Protein AF-A0A7D7W7B1-F1 (afdb_monomer)

Sequence (432 aa):
MTKHVYPRGEVWASPGFDFYAFLAAGRPGGKGKGSRSGGLPSRIHELRRFVGLEGGSLAEARKRDFEAYAADLPRLRQLAEDHAAQPENAPQLGDSRRKGSALFLGRSRAGKDTLVECTAAELVRLAGLAGLAWSVVRPAGEHASENIGTAEVVHHEDLRFQFSRSYDDALRYLDPNRATFTAARNKNLPPVAPRAILMTSSETLGSLALSMKARKSSEDLATTADKFGAVNVDEFLFRLGFVVEVTKPTSIALDDRDGTKREMLVAISRVEMVPDSRIEEVQNRDGDARLGHIRTSHTLEPIAIVKGCDPAARFLAHEIMAHFSPDVAAKIPEAMQAFAPERQAIEEAHRAILDQRARDHEAAMVAAAEAEYGPDYAAHFAANHLDGDRSPNPLGVPILSDAWRGQFRFPCCIATRAISKTLTAAPAVYRG

Structure (mmCIF, N/CA/C/O backbone):
data_AF-A0A7D7W7B1-F1
#
_entry.id   AF-A0A7D7W7B1-F1
#
loop_
_atom_site.group_PDB
_atom_site.id
_atom_site.type_symbol
_atom_site.label_atom_id
_atom_site.label_alt_id
_atom_site.label_comp_id
_atom_site.label_asym_id
_atom_site.label_entity_id
_atom_site.label_seq_id
_atom_site.pdbx_PDB_ins_code
_atom_site.Cartn_x
_atom_site.Cartn_y
_atom_site.Cartn_z
_atom_site.occupancy
_atom_site.B_iso_or_equiv
_atom_site.auth_seq_id
_atom_site.auth_comp_id
_atom_site.auth_asym_id
_atom_site.auth_atom_id
_atom_site.pdbx_PDB_model_num
ATOM 1 N N . MET A 1 1 ? 6.040 -12.983 56.466 1.00 27.14 1 MET A N 1
ATOM 2 C CA . MET A 1 1 ? 5.340 -13.164 55.175 1.00 27.14 1 MET A CA 1
ATOM 3 C C . MET A 1 1 ? 6.154 -12.486 54.086 1.00 27.14 1 MET A C 1
ATOM 5 O O . MET A 1 1 ? 6.062 -11.279 53.900 1.00 27.14 1 MET A O 1
ATOM 9 N N . THR A 1 2 ? 7.045 -13.236 53.449 1.00 23.16 2 THR A N 1
ATOM 10 C CA . THR A 1 2 ? 7.952 -12.742 52.410 1.00 23.16 2 THR A CA 1
ATOM 11 C C . THR A 1 2 ? 7.231 -12.751 51.066 1.00 23.16 2 THR A C 1
ATOM 13 O O . THR A 1 2 ? 6.819 -13.787 50.556 1.00 23.16 2 THR A O 1
ATOM 16 N N . LYS A 1 3 ? 7.026 -11.553 50.520 1.00 23.81 3 LYS A N 1
ATOM 17 C CA . LYS A 1 3 ? 6.380 -11.291 49.234 1.00 23.81 3 LYS A CA 1
ATOM 18 C C . LYS A 1 3 ? 7.271 -11.867 48.125 1.00 23.81 3 LYS A C 1
ATOM 20 O O . LYS A 1 3 ? 8.378 -11.373 47.924 1.00 23.81 3 LYS A O 1
ATOM 25 N N . HIS A 1 4 ? 6.822 -12.913 47.430 1.00 24.83 4 HIS A N 1
ATOM 26 C CA . HIS A 1 4 ? 7.516 -13.438 46.252 1.00 24.83 4 HIS A CA 1
ATOM 27 C C . HIS A 1 4 ? 7.423 -12.415 45.117 1.00 24.83 4 HIS A C 1
ATOM 29 O O . HIS A 1 4 ? 6.439 -12.347 44.387 1.00 24.83 4 HIS A O 1
ATOM 35 N N . VAL A 1 5 ? 8.445 -11.571 45.009 1.00 26.83 5 VAL A N 1
ATOM 36 C CA . VAL A 1 5 ? 8.604 -10.631 43.903 1.00 26.83 5 VAL A CA 1
ATOM 37 C C . VAL A 1 5 ? 9.412 -11.344 42.827 1.00 26.83 5 VAL A C 1
ATOM 39 O O . VAL A 1 5 ? 10.627 -11.483 42.947 1.00 26.83 5 VAL A O 1
ATOM 42 N N . TYR A 1 6 ? 8.736 -11.811 41.777 1.00 28.58 6 TYR A N 1
ATOM 43 C CA . TYR A 1 6 ? 9.400 -12.015 40.491 1.00 28.58 6 TYR A CA 1
ATOM 44 C C . TYR A 1 6 ? 9.992 -10.665 40.055 1.00 28.58 6 TYR A C 1
ATOM 46 O O . TYR A 1 6 ? 9.318 -9.638 40.217 1.00 28.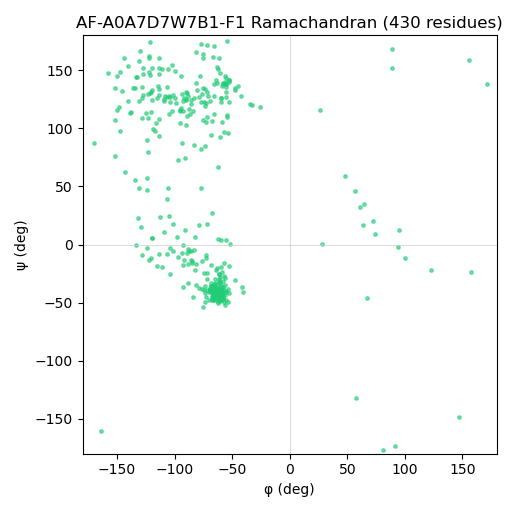58 6 TYR A O 1
ATOM 54 N N . PRO A 1 7 ? 11.224 -10.611 39.518 1.00 27.17 7 PRO A N 1
ATOM 55 C CA . PRO A 1 7 ? 11.696 -9.393 38.884 1.00 27.17 7 PRO A CA 1
ATOM 56 C C . PRO A 1 7 ? 10.682 -9.014 37.798 1.00 27.17 7 PRO A C 1
ATOM 58 O O . PRO A 1 7 ? 10.194 -9.854 37.044 1.00 27.17 7 PRO A O 1
ATOM 61 N N . ARG A 1 8 ? 10.284 -7.744 37.828 1.00 30.58 8 ARG A N 1
ATOM 62 C CA . ARG A 1 8 ? 9.206 -7.147 37.036 1.00 30.58 8 ARG A CA 1
ATOM 63 C C . ARG A 1 8 ? 9.225 -7.627 35.577 1.00 30.58 8 ARG A C 1
ATOM 65 O O . ARG A 1 8 ? 10.213 -7.410 34.889 1.00 30.58 8 ARG A O 1
ATOM 72 N N . GLY A 1 9 ? 8.086 -8.125 35.093 1.00 31.09 9 GLY A N 1
ATOM 73 C CA . GLY A 1 9 ? 7.683 -7.910 33.701 1.00 31.09 9 GLY A CA 1
ATOM 74 C C . GLY A 1 9 ? 7.428 -9.124 32.818 1.00 31.09 9 GLY A C 1
ATOM 75 O O . GLY A 1 9 ? 6.681 -8.960 31.865 1.00 31.09 9 GLY A O 1
ATOM 76 N N . GLU A 1 10 ? 7.947 -10.318 33.102 1.00 33.28 10 GLU A N 1
ATOM 77 C CA . GLU A 1 10 ? 7.776 -11.454 32.182 1.00 33.28 10 GLU A CA 1
ATOM 78 C C . GLU A 1 10 ? 7.685 -12.787 32.932 1.00 33.28 10 GLU A C 1
ATOM 80 O O . GLU A 1 10 ? 8.691 -13.407 33.260 1.00 33.28 10 GLU A O 1
ATOM 85 N N . VAL A 1 11 ? 6.462 -13.274 33.155 1.00 33.97 11 VAL A N 1
ATOM 86 C CA . VAL A 1 11 ? 6.240 -14.724 33.186 1.00 33.97 11 VAL A CA 1
ATOM 87 C C . VAL A 1 11 ? 6.087 -15.135 31.723 1.00 33.97 11 VAL A C 1
ATOM 89 O O . VAL A 1 11 ? 4.985 -15.155 31.185 1.00 33.97 11 VAL A O 1
ATOM 92 N N . TRP A 1 12 ? 7.206 -15.388 31.041 1.00 38.84 12 TRP A N 1
ATOM 93 C CA . TRP A 1 12 ? 7.235 -15.950 29.682 1.00 38.84 12 TRP A CA 1
ATOM 94 C C . TRP A 1 12 ? 6.963 -17.467 29.704 1.00 38.84 12 TRP A C 1
ATOM 96 O O . TRP A 1 12 ? 7.659 -18.262 29.075 1.00 38.84 12 TRP A O 1
ATOM 106 N N . ALA A 1 13 ? 5.910 -17.879 30.413 1.00 38.41 13 ALA A N 1
ATOM 107 C CA . ALA A 1 13 ? 5.262 -19.153 30.149 1.00 38.41 13 ALA A CA 1
ATOM 108 C C . ALA A 1 13 ? 4.407 -18.957 28.891 1.00 38.41 13 ALA A C 1
ATOM 110 O O . ALA A 1 13 ? 3.217 -18.657 28.953 1.00 38.41 13 ALA A O 1
ATOM 111 N N . SER A 1 14 ? 5.042 -19.047 27.720 1.00 36.59 14 SER A N 1
ATOM 112 C CA . SER A 1 14 ? 4.294 -19.294 26.487 1.00 36.59 14 SER A CA 1
ATOM 113 C C . SER A 1 14 ? 3.429 -20.547 26.708 1.00 36.59 14 SER A C 1
ATOM 115 O O . SER A 1 14 ? 3.936 -21.501 27.304 1.00 36.59 14 SER A O 1
ATOM 117 N N . PRO A 1 15 ? 2.184 -20.612 26.197 1.00 36.03 15 PRO A N 1
ATOM 118 C CA . PRO A 1 15 ? 1.345 -21.819 26.204 1.00 36.03 15 PRO A CA 1
ATOM 119 C C . PRO A 1 15 ? 1.975 -23.075 25.559 1.00 36.03 15 PRO A C 1
ATOM 121 O O . PRO A 1 15 ? 1.312 -24.099 25.446 1.00 36.03 15 PRO A O 1
ATOM 124 N N . GLY A 1 16 ? 3.239 -23.014 25.125 1.00 41.06 16 GLY A N 1
ATOM 125 C CA . GLY A 1 16 ? 4.030 -24.137 24.625 1.00 41.06 16 GLY A CA 1
ATOM 126 C C . GLY A 1 16 ? 5.438 -24.257 25.227 1.00 41.06 16 GLY A C 1
ATOM 127 O O . GLY A 1 16 ? 6.313 -24.821 24.571 1.00 41.06 16 GLY A O 1
ATOM 128 N N . PHE A 1 17 ? 5.717 -23.707 26.418 1.00 44.16 17 PHE A N 1
ATOM 129 C CA . PHE A 1 17 ? 7.005 -23.954 27.082 1.00 44.16 17 PHE A CA 1
ATOM 130 C C . PHE A 1 17 ? 7.040 -25.365 27.689 1.00 44.16 17 PHE A C 1
ATOM 132 O O . PHE A 1 17 ? 6.407 -25.635 28.704 1.00 44.16 17 PHE A O 1
ATOM 139 N N . ASP A 1 18 ? 7.800 -26.260 27.060 1.00 50.59 18 ASP A N 1
ATOM 140 C CA . ASP A 1 18 ? 8.050 -27.613 27.555 1.00 50.59 18 ASP A CA 1
ATOM 141 C C . ASP A 1 18 ? 9.452 -27.697 28.189 1.00 50.59 18 ASP A C 1
ATOM 143 O O . ASP A 1 18 ? 10.485 -27.564 27.519 1.00 50.59 18 ASP A O 1
ATOM 147 N N . PHE A 1 19 ? 9.474 -27.940 29.503 1.00 49.03 19 PHE A N 1
ATOM 148 C CA . PHE A 1 19 ? 10.672 -28.122 30.328 1.00 49.03 19 PHE A CA 1
ATOM 149 C C . PHE A 1 19 ? 11.617 -29.203 29.769 1.00 49.03 19 PHE A C 1
ATOM 151 O O . PHE A 1 19 ? 12.843 -29.050 29.793 1.00 49.03 19 PHE A O 1
ATOM 158 N N . TYR A 1 20 ? 11.060 -30.289 29.229 1.00 51.06 20 TYR A N 1
ATOM 159 C CA . TYR A 1 20 ? 11.821 -31.385 28.635 1.00 51.06 20 TYR A CA 1
ATOM 160 C C . TYR A 1 20 ? 12.353 -31.021 27.251 1.00 51.06 20 TYR A C 1
ATOM 162 O O . TYR A 1 20 ? 13.509 -31.331 26.948 1.00 51.06 20 TYR A O 1
ATOM 170 N N . ALA A 1 21 ? 11.574 -30.291 26.449 1.00 52.94 21 ALA A N 1
ATOM 171 C CA . ALA A 1 21 ? 12.032 -29.778 25.159 1.00 52.94 21 ALA A CA 1
ATOM 172 C C . ALA A 1 21 ? 13.209 -28.801 25.322 1.00 52.94 21 ALA A C 1
ATOM 174 O O . ALA A 1 21 ? 14.184 -28.887 24.573 1.00 52.94 21 ALA A O 1
ATOM 175 N N . PHE A 1 22 ? 13.183 -27.939 26.346 1.00 51.38 22 PHE A N 1
ATOM 176 C CA . PHE A 1 22 ? 14.287 -27.021 26.641 1.00 51.38 22 PHE A CA 1
ATOM 177 C C . PHE A 1 22 ? 15.572 -27.761 27.057 1.00 51.38 22 PHE A C 1
ATOM 179 O O . PHE A 1 22 ? 16.664 -27.431 26.581 1.00 51.38 22 PHE A O 1
ATOM 186 N N . LEU A 1 23 ? 15.473 -28.782 27.919 1.00 55.09 23 LEU A N 1
ATOM 187 C CA . LEU A 1 23 ? 16.634 -29.578 28.345 1.00 55.09 23 LEU A CA 1
ATOM 188 C C . LEU A 1 23 ? 17.217 -30.429 27.211 1.00 55.09 23 LEU A C 1
ATOM 190 O O . LEU A 1 23 ? 18.439 -30.570 27.118 1.00 55.09 23 LEU A O 1
ATOM 194 N N . ALA A 1 24 ? 16.360 -30.965 26.342 1.00 51.50 24 ALA A N 1
ATOM 195 C CA . ALA A 1 24 ? 16.768 -31.787 25.211 1.00 51.50 24 ALA A CA 1
ATOM 196 C C . ALA A 1 24 ? 17.374 -30.940 24.078 1.00 51.50 24 ALA A C 1
ATOM 198 O O . ALA A 1 24 ? 18.520 -31.161 23.682 1.00 51.50 24 ALA A O 1
ATOM 199 N N . ALA A 1 25 ? 16.657 -29.917 23.607 1.00 51.00 25 ALA A N 1
ATOM 200 C CA . ALA A 1 25 ? 16.954 -29.209 22.360 1.00 51.00 25 ALA A CA 1
ATOM 201 C C . ALA A 1 25 ? 17.398 -27.742 22.537 1.00 51.00 25 ALA A C 1
ATOM 203 O O . ALA A 1 25 ? 17.854 -27.129 21.573 1.00 51.00 25 ALA A O 1
ATOM 204 N N . GLY A 1 26 ? 17.318 -27.179 23.750 1.00 52.09 26 GLY A N 1
ATOM 205 C CA . GLY A 1 26 ? 17.388 -25.726 23.959 1.00 52.09 26 GLY A CA 1
ATOM 206 C C . GLY A 1 26 ? 16.037 -25.047 23.687 1.00 52.09 26 GLY A C 1
ATOM 207 O O . GLY A 1 26 ? 15.041 -25.724 23.445 1.00 52.09 26 GLY A O 1
ATOM 208 N N . ARG A 1 27 ? 15.979 -23.708 23.770 1.00 45.09 27 ARG A N 1
ATOM 209 C CA . ARG A 1 27 ? 14.725 -22.928 23.670 1.00 45.09 27 ARG A CA 1
ATOM 210 C C . ARG A 1 27 ? 13.851 -23.350 22.471 1.00 45.09 27 ARG A C 1
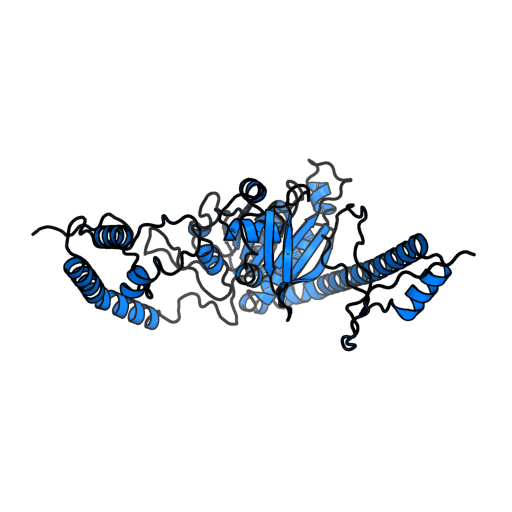ATOM 212 O O . ARG A 1 27 ? 14.361 -23.368 21.345 1.00 45.09 27 ARG A O 1
ATOM 219 N N . PRO A 1 28 ? 12.535 -23.566 22.660 1.00 37.66 28 PRO A N 1
ATOM 220 C CA . PRO A 1 28 ? 11.606 -23.706 21.542 1.00 37.66 28 PRO A CA 1
ATOM 221 C C . PRO A 1 28 ? 11.629 -22.418 20.704 1.00 37.66 28 PRO A C 1
ATOM 223 O O . PRO A 1 28 ? 11.425 -21.330 21.236 1.00 37.66 28 PRO A O 1
ATOM 226 N N . GLY A 1 29 ? 11.936 -22.525 19.407 1.00 39.25 29 GLY A N 1
ATOM 227 C CA . GLY A 1 29 ? 11.953 -21.390 18.467 1.00 39.25 29 GLY A CA 1
ATOM 228 C C . GLY A 1 29 ? 13.306 -20.698 18.243 1.00 39.25 29 GLY A C 1
ATOM 229 O O . GLY A 1 29 ? 13.399 -19.812 17.399 1.00 39.25 29 GLY A O 1
ATOM 230 N N . GLY A 1 30 ? 14.383 -21.112 18.916 1.00 35.59 30 GLY A N 1
ATOM 231 C CA . GLY A 1 30 ? 15.722 -20.545 18.719 1.00 35.59 30 GLY A CA 1
ATOM 232 C C . GLY A 1 30 ? 16.596 -21.357 17.763 1.00 35.59 30 GLY A C 1
ATOM 233 O O . GLY A 1 30 ? 17.543 -21.997 18.211 1.00 35.59 30 GLY A O 1
ATOM 234 N N . LYS A 1 31 ? 16.340 -21.337 16.449 1.00 38.78 31 LYS A N 1
ATOM 235 C CA . LYS A 1 31 ? 17.352 -21.792 15.474 1.00 38.78 31 LYS A CA 1
ATOM 236 C C . LYS A 1 31 ? 18.175 -20.602 14.992 1.00 38.78 31 LYS A C 1
ATOM 238 O O . LYS A 1 31 ? 17.886 -20.004 13.966 1.00 38.78 31 LYS A O 1
ATOM 243 N N . GLY A 1 32 ? 19.232 -20.292 15.737 1.00 31.22 32 GLY A N 1
ATOM 244 C CA . GLY A 1 32 ? 20.263 -19.349 15.321 1.00 31.22 32 GLY A CA 1
ATOM 245 C C . GLY A 1 32 ? 21.604 -19.730 15.932 1.00 31.22 32 GLY A C 1
ATOM 246 O O . GLY A 1 32 ? 21.764 -19.702 17.151 1.00 31.22 32 GLY A O 1
ATOM 247 N N . LYS A 1 33 ? 22.565 -20.090 15.074 1.00 32.69 33 LYS A N 1
ATOM 248 C CA . LYS A 1 33 ? 23.989 -20.233 15.405 1.00 32.69 33 LYS A CA 1
ATOM 249 C C . LYS A 1 33 ? 24.461 -18.927 16.061 1.00 32.69 33 LYS A C 1
ATOM 251 O O . LYS A 1 33 ? 24.718 -17.949 15.372 1.00 32.69 33 LYS A O 1
ATOM 256 N N . GLY A 1 34 ? 24.475 -18.895 17.390 1.00 35.25 34 GLY A N 1
ATOM 257 C CA . GLY A 1 34 ? 24.719 -17.683 18.175 1.00 35.25 34 GLY A CA 1
ATOM 258 C C . GLY A 1 34 ? 24.160 -17.739 19.598 1.00 35.25 34 GLY A C 1
ATOM 259 O O . GLY A 1 34 ? 24.717 -17.095 20.485 1.00 35.25 34 GLY A O 1
ATOM 260 N N . SER A 1 35 ? 23.139 -18.562 19.881 1.00 38.88 35 SER A N 1
ATOM 261 C CA . SER A 1 35 ? 22.837 -18.904 21.276 1.00 38.88 35 SER A CA 1
ATOM 262 C C . SER A 1 35 ? 23.943 -19.828 21.771 1.00 38.88 35 SER A C 1
ATOM 264 O O . SER A 1 35 ? 24.072 -20.951 21.282 1.00 38.88 35 SER A O 1
ATOM 266 N N . ARG A 1 36 ? 24.780 -19.319 22.678 1.00 42.09 36 ARG A N 1
ATOM 267 C CA . ARG A 1 36 ? 25.898 -20.026 23.308 1.00 42.09 36 ARG A CA 1
ATOM 268 C C . ARG A 1 36 ? 25.577 -21.509 23.479 1.00 42.09 36 ARG A C 1
ATOM 270 O O . ARG A 1 36 ? 24.625 -21.867 24.167 1.00 42.09 36 ARG A O 1
ATOM 277 N N . SER A 1 37 ? 26.402 -22.344 22.860 1.00 39.19 37 SER A N 1
ATOM 278 C CA . SER A 1 37 ? 26.520 -23.778 23.097 1.00 39.19 37 SER A CA 1
ATOM 279 C C . SER A 1 37 ? 26.982 -24.026 24.534 1.00 39.19 37 SER A C 1
ATOM 281 O O . SER A 1 37 ? 28.104 -24.452 24.794 1.00 39.19 37 SER A O 1
ATOM 283 N N . GLY A 1 38 ? 26.133 -23.692 25.494 1.00 49.22 38 GLY A N 1
ATOM 284 C CA . GLY A 1 38 ? 26.279 -24.166 26.846 1.00 49.22 38 GLY A CA 1
ATOM 285 C C . GLY A 1 38 ? 25.864 -25.630 26.855 1.00 49.22 38 GLY A C 1
ATOM 286 O O . GLY A 1 38 ? 24.748 -25.955 26.445 1.00 49.22 38 GLY A O 1
ATOM 287 N N . GLY A 1 39 ? 26.753 -26.523 27.291 1.00 55.56 39 GLY A N 1
ATOM 288 C CA . GLY A 1 39 ? 26.399 -27.925 27.507 1.00 55.56 39 GLY A CA 1
ATOM 289 C C . GLY A 1 39 ? 25.189 -28.060 28.443 1.00 55.56 39 GLY A C 1
ATOM 290 O O . GLY A 1 39 ? 24.704 -27.082 29.017 1.00 55.56 39 GLY A O 1
ATOM 291 N N . LEU A 1 40 ? 24.704 -29.288 28.644 1.00 54.91 40 LEU A N 1
ATOM 292 C CA . LEU A 1 40 ? 23.639 -29.580 29.616 1.00 54.91 40 LEU A CA 1
ATOM 293 C C . LEU A 1 40 ? 23.790 -28.803 30.955 1.00 54.91 40 LEU A C 1
ATOM 295 O O . LEU A 1 40 ? 22.795 -28.234 31.396 1.00 54.91 40 LEU A O 1
ATOM 299 N N . PRO A 1 41 ? 24.997 -28.634 31.543 1.00 59.22 41 PRO A N 1
ATOM 300 C CA . PRO A 1 41 ? 25.177 -27.848 32.770 1.00 59.22 41 PRO A CA 1
ATOM 301 C C . PRO A 1 41 ? 24.783 -26.364 32.664 1.00 59.22 41 PRO A C 1
ATOM 303 O O . PRO A 1 41 ? 24.170 -25.822 33.581 1.00 59.22 41 PRO A O 1
ATOM 306 N N . SER A 1 42 ? 25.079 -25.697 31.547 1.00 61.69 42 SER A N 1
ATOM 307 C CA . SER A 1 42 ? 24.733 -24.284 31.340 1.00 61.69 42 SER A CA 1
ATOM 308 C C . SER A 1 42 ? 23.239 -24.092 31.088 1.00 61.69 42 SER A C 1
ATOM 310 O O . SER A 1 42 ? 22.661 -23.129 31.580 1.00 61.69 42 SER A O 1
ATOM 312 N N . ARG A 1 43 ? 22.595 -25.036 30.386 1.00 60.75 43 ARG A N 1
ATOM 313 C CA . ARG A 1 43 ? 21.133 -25.046 30.192 1.00 60.75 43 ARG A CA 1
ATOM 314 C C . ARG A 1 43 ? 20.394 -25.274 31.510 1.00 60.75 43 ARG A C 1
ATOM 316 O O . ARG A 1 43 ? 19.395 -24.620 31.784 1.00 60.75 43 ARG A O 1
ATOM 323 N N . ILE A 1 44 ? 20.929 -26.148 32.362 1.00 58.91 44 ILE A N 1
ATOM 324 C CA . ILE A 1 44 ? 20.435 -26.366 33.727 1.00 58.91 44 ILE A CA 1
ATOM 325 C C . ILE A 1 44 ? 20.573 -25.092 34.571 1.00 58.91 44 ILE A C 1
ATOM 327 O O . ILE A 1 44 ? 19.658 -24.746 35.317 1.00 58.91 44 ILE A O 1
ATOM 331 N N . HIS A 1 45 ? 21.695 -24.384 34.453 1.00 61.44 45 HIS A N 1
ATOM 332 C CA . HIS A 1 45 ? 21.906 -23.118 35.148 1.00 61.44 45 HIS A CA 1
ATOM 333 C C . HIS A 1 45 ? 20.943 -22.017 34.661 1.00 61.44 45 HIS A C 1
ATOM 335 O O . HIS A 1 45 ? 20.371 -21.305 35.482 1.00 61.44 45 HIS A O 1
ATOM 341 N N . GLU A 1 46 ? 20.689 -21.926 33.351 1.00 61.12 46 GLU A N 1
ATOM 342 C CA . GLU A 1 46 ? 19.725 -20.980 32.768 1.00 61.12 46 GLU A CA 1
ATOM 343 C C . GLU A 1 46 ? 18.288 -21.269 33.239 1.00 61.12 46 GLU A C 1
ATOM 345 O O . GLU A 1 46 ? 17.590 -20.355 33.666 1.00 61.12 46 GLU A O 1
ATOM 350 N N . LEU A 1 47 ? 17.871 -22.541 33.280 1.00 58.22 47 LEU A N 1
ATOM 351 C CA . LEU A 1 47 ? 16.575 -22.960 33.844 1.00 58.22 47 LEU A CA 1
ATOM 352 C C . LEU A 1 47 ? 16.407 -22.572 35.308 1.00 58.22 47 LEU A C 1
ATOM 354 O O . LEU A 1 47 ? 15.373 -22.039 35.697 1.00 58.22 47 LEU A O 1
ATOM 358 N N . ARG A 1 48 ? 17.437 -22.820 36.119 1.00 59.91 48 ARG A N 1
ATOM 359 C CA . ARG A 1 48 ? 17.458 -22.443 37.538 1.00 59.91 48 ARG A CA 1
ATOM 360 C C . ARG A 1 48 ? 17.301 -20.936 37.713 1.00 59.91 48 ARG A C 1
ATOM 362 O O . ARG A 1 48 ? 16.530 -20.498 38.562 1.00 59.91 48 ARG A O 1
ATOM 369 N N . ARG A 1 49 ? 17.965 -20.148 36.867 1.00 60.88 49 ARG A N 1
ATOM 370 C CA . ARG A 1 49 ? 17.801 -18.694 36.813 1.00 60.88 49 ARG A CA 1
ATOM 371 C C . ARG A 1 49 ? 16.383 -18.277 36.420 1.00 60.88 49 ARG A C 1
ATOM 373 O O . ARG A 1 49 ? 15.823 -17.400 37.072 1.00 60.88 49 ARG A O 1
ATOM 380 N N . PHE A 1 50 ? 15.780 -18.930 35.425 1.00 57.78 50 PHE A N 1
ATOM 381 C CA . PHE A 1 50 ? 14.424 -18.614 34.955 1.00 57.78 50 PHE A CA 1
ATOM 382 C C . PHE A 1 50 ? 13.351 -18.748 36.034 1.00 57.78 50 PHE A C 1
ATOM 384 O O . PHE A 1 50 ? 12.473 -17.896 36.132 1.00 57.78 50 PHE A O 1
ATOM 391 N N . VAL A 1 51 ? 13.441 -19.769 36.883 1.00 54.16 51 VAL A N 1
ATOM 392 C CA . VAL A 1 51 ? 12.474 -19.989 37.972 1.00 54.16 51 VAL A CA 1
ATOM 393 C C . VAL A 1 51 ? 12.882 -19.315 39.291 1.00 54.16 51 VAL A C 1
ATOM 395 O O . VAL A 1 51 ? 12.313 -19.603 40.346 1.00 54.16 51 VAL A O 1
ATOM 398 N N . GLY A 1 52 ? 13.879 -18.421 39.261 1.00 56.06 52 GLY A N 1
ATOM 399 C CA . GLY A 1 52 ? 14.354 -17.691 40.441 1.00 56.06 52 GLY A CA 1
ATOM 400 C C . GLY A 1 52 ? 14.980 -18.592 41.513 1.00 56.06 52 GLY A C 1
ATOM 401 O O . GLY A 1 52 ? 14.804 -18.348 42.708 1.00 56.06 52 GLY A O 1
ATOM 402 N N . LEU A 1 53 ? 15.660 -19.660 41.089 1.00 58.88 53 LEU A N 1
ATOM 403 C CA . LEU A 1 53 ? 16.397 -20.623 41.914 1.00 58.88 53 LEU A CA 1
ATOM 404 C C . LEU A 1 53 ? 17.861 -20.722 41.458 1.00 58.88 53 LEU A C 1
ATOM 406 O O . LEU A 1 53 ? 18.389 -21.822 41.287 1.00 58.88 53 LEU A O 1
ATOM 410 N N . GLU A 1 54 ? 18.534 -19.586 41.244 1.00 53.00 54 GLU A N 1
ATOM 411 C CA . GLU A 1 54 ? 19.984 -19.582 41.002 1.00 53.00 54 GLU A CA 1
ATOM 412 C C . GLU A 1 54 ? 20.696 -20.310 42.164 1.00 53.00 54 GLU A C 1
ATOM 414 O O . GLU A 1 54 ? 20.665 -19.861 43.304 1.00 53.00 54 GLU A O 1
ATOM 419 N N . GLY A 1 55 ? 21.281 -21.483 41.882 1.00 57.97 55 GLY A N 1
ATOM 420 C CA . GLY A 1 55 ? 21.961 -22.336 42.871 1.00 57.97 55 GLY A CA 1
ATOM 421 C C . GLY A 1 55 ? 21.166 -23.541 43.406 1.00 57.97 55 GLY A C 1
ATOM 422 O O . GLY A 1 55 ? 21.776 -24.427 43.997 1.00 57.97 55 GLY A O 1
ATOM 423 N N . GLY A 1 56 ? 19.854 -23.638 43.152 1.00 62.12 56 GLY A N 1
ATOM 424 C CA . GLY A 1 56 ? 19.011 -24.767 43.591 1.00 62.12 56 GLY A CA 1
ATOM 425 C C . GLY A 1 56 ? 19.167 -26.036 42.744 1.00 62.12 56 GLY A C 1
ATOM 426 O O . GLY A 1 56 ? 19.830 -26.028 41.706 1.00 62.12 56 GLY A O 1
ATOM 427 N N . SER A 1 57 ? 18.555 -27.148 43.154 1.00 70.06 57 SER A N 1
ATOM 428 C CA . SER A 1 57 ? 18.545 -28.397 42.380 1.00 70.06 57 SER A CA 1
ATOM 429 C C . SER A 1 57 ? 17.584 -28.334 41.179 1.00 70.06 57 SER A C 1
ATOM 431 O O . SER A 1 57 ? 16.660 -27.524 41.116 1.00 70.06 57 SER A O 1
ATOM 433 N N . LEU A 1 58 ? 17.781 -29.216 40.190 1.00 52.44 58 LEU A N 1
ATOM 434 C CA . LEU A 1 58 ? 16.889 -29.302 39.021 1.00 52.44 58 LEU A CA 1
ATOM 435 C C . LEU A 1 58 ? 15.468 -29.756 39.407 1.00 52.44 58 LEU A C 1
ATOM 437 O O . LEU A 1 58 ? 14.491 -29.324 38.801 1.00 52.44 58 LEU A O 1
ATOM 441 N N . ALA A 1 59 ? 15.360 -30.626 40.413 1.00 61.69 59 ALA A N 1
ATOM 442 C CA . ALA A 1 59 ? 14.083 -31.129 40.907 1.00 61.69 59 ALA A CA 1
ATOM 443 C C . ALA A 1 59 ? 13.256 -30.014 41.566 1.00 61.69 59 ALA A C 1
ATOM 445 O O . ALA A 1 59 ? 12.052 -29.929 41.339 1.00 61.69 59 ALA A O 1
ATOM 446 N N . GLU A 1 60 ? 13.908 -29.116 42.308 1.00 61.28 60 GLU A N 1
ATOM 447 C CA . GLU A 1 60 ? 13.268 -27.933 42.897 1.00 61.28 60 GLU A CA 1
ATOM 448 C C . GLU A 1 60 ? 12.836 -26.931 41.826 1.00 61.28 60 GLU A C 1
ATOM 450 O O . GLU A 1 60 ? 11.729 -26.403 41.896 1.00 61.28 60 GLU A O 1
ATOM 455 N N . ALA A 1 61 ? 13.661 -26.723 40.796 1.00 54.75 61 ALA A N 1
ATOM 456 C CA . ALA A 1 61 ? 13.300 -25.885 39.656 1.00 54.75 61 ALA A CA 1
ATOM 457 C C . ALA A 1 61 ? 12.062 -26.410 38.914 1.00 54.75 61 ALA A C 1
ATOM 459 O O . ALA A 1 61 ? 11.144 -25.644 38.630 1.00 54.75 61 ALA A O 1
ATOM 460 N N . ARG A 1 62 ? 12.001 -27.726 38.678 1.00 55.75 62 ARG A N 1
ATOM 461 C CA . ARG A 1 62 ? 10.850 -28.402 38.061 1.00 55.75 62 ARG A CA 1
ATOM 462 C C . ARG A 1 62 ? 9.585 -28.276 38.907 1.00 55.75 62 ARG A C 1
ATOM 464 O O . ARG A 1 62 ? 8.515 -27.998 38.379 1.00 55.75 62 ARG A O 1
ATOM 471 N N . LYS A 1 63 ? 9.702 -28.501 40.216 1.00 62.81 63 LYS A N 1
ATOM 472 C CA . LYS A 1 63 ? 8.572 -28.390 41.143 1.00 62.81 63 LYS A CA 1
ATOM 473 C C . LYS A 1 63 ? 8.022 -26.962 41.164 1.00 62.81 63 LYS A C 1
ATOM 475 O O . LYS A 1 63 ? 6.815 -26.786 41.080 1.00 62.81 63 LYS A O 1
ATOM 480 N N . ARG A 1 64 ? 8.903 -25.958 41.181 1.00 59.88 64 ARG A N 1
ATOM 481 C CA . ARG A 1 64 ? 8.525 -24.540 41.206 1.00 59.88 64 ARG A CA 1
ATOM 482 C C . ARG A 1 64 ? 7.877 -24.058 39.906 1.00 59.88 64 ARG A C 1
ATOM 484 O O . ARG A 1 64 ? 6.962 -23.247 39.963 1.00 59.88 64 ARG A O 1
ATOM 491 N N . ASP A 1 65 ? 8.318 -24.568 38.758 1.00 51.16 65 ASP A N 1
ATOM 492 C CA . ASP A 1 65 ? 7.682 -24.319 37.456 1.00 51.16 65 ASP A CA 1
ATOM 493 C C . ASP A 1 65 ? 6.262 -24.907 37.404 1.00 51.16 65 ASP A C 1
ATOM 495 O O . ASP A 1 65 ? 5.298 -24.215 37.081 1.00 51.16 65 ASP A O 1
ATOM 499 N N . PHE A 1 66 ? 6.112 -26.161 37.842 1.00 51.22 66 PHE A N 1
ATOM 500 C CA . PHE A 1 66 ? 4.811 -26.826 37.912 1.00 51.22 66 PHE A CA 1
ATOM 501 C C . PHE A 1 66 ? 3.855 -26.148 38.906 1.00 51.22 66 PHE A C 1
ATOM 503 O O . PHE A 1 66 ? 2.677 -25.973 38.607 1.00 51.22 66 PHE A O 1
ATOM 510 N N . GLU A 1 67 ? 4.352 -25.724 40.070 1.00 57.12 67 GLU A N 1
ATOM 511 C CA . GLU A 1 67 ? 3.581 -24.962 41.061 1.00 57.12 67 GLU A CA 1
ATOM 512 C C . GLU A 1 67 ? 3.180 -23.577 40.538 1.00 57.12 67 GLU A C 1
ATOM 514 O O . GLU A 1 67 ? 2.054 -23.147 40.774 1.00 57.12 67 GLU A O 1
ATOM 519 N N . ALA A 1 68 ? 4.053 -22.897 39.788 1.00 50.00 68 ALA A N 1
ATOM 520 C CA . ALA A 1 68 ? 3.738 -21.616 39.158 1.00 50.00 68 ALA A CA 1
ATOM 521 C C . ALA A 1 68 ? 2.668 -21.765 38.066 1.00 50.00 68 ALA A C 1
ATOM 523 O O . ALA A 1 68 ? 1.725 -20.977 38.028 1.00 50.00 68 ALA A O 1
ATOM 524 N N . TYR A 1 69 ? 2.759 -22.805 37.230 1.00 44.53 69 TYR A N 1
ATOM 525 C CA . TYR A 1 69 ? 1.728 -23.130 36.244 1.00 44.53 69 TYR A CA 1
ATOM 526 C C . TYR A 1 69 ? 0.397 -23.493 36.912 1.00 44.53 69 TYR A C 1
ATOM 528 O O . TYR A 1 69 ? -0.650 -22.976 36.531 1.00 44.53 69 TYR A O 1
ATOM 536 N N . ALA A 1 70 ? 0.423 -24.334 37.950 1.00 53.19 70 ALA A N 1
ATOM 537 C CA . ALA A 1 70 ? -0.771 -24.702 38.706 1.00 53.19 70 ALA A CA 1
ATOM 538 C C . ALA A 1 70 ? -1.415 -23.491 39.404 1.00 53.19 70 ALA A C 1
ATOM 540 O O . ALA A 1 70 ? -2.641 -23.402 39.458 1.00 53.19 70 ALA A O 1
ATOM 541 N N . ALA A 1 71 ? -0.608 -22.543 39.893 1.00 50.9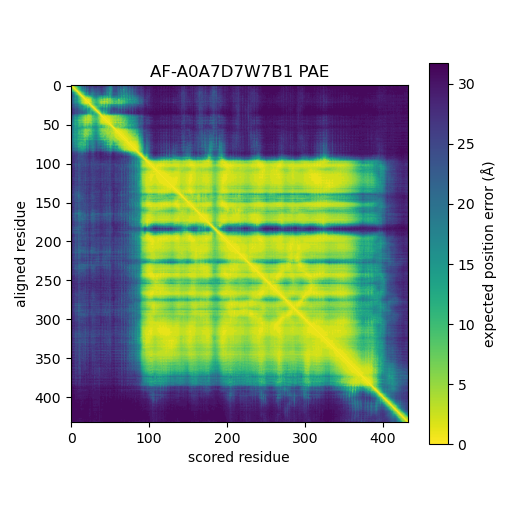4 71 ALA A N 1
ATOM 542 C CA . ALA A 1 71 ? -1.082 -21.293 40.482 1.00 50.94 71 ALA A CA 1
ATOM 543 C C . ALA A 1 71 ? -1.652 -20.313 39.440 1.00 50.94 71 ALA A C 1
ATOM 545 O O . ALA A 1 71 ? -2.555 -19.546 39.771 1.00 50.94 71 ALA A O 1
ATOM 546 N N . ASP A 1 72 ? -1.161 -20.340 38.196 1.00 44.66 72 ASP A N 1
ATOM 547 C CA . ASP A 1 72 ? -1.639 -19.481 37.103 1.00 44.66 72 ASP A CA 1
ATOM 548 C C . ASP A 1 72 ? -2.816 -20.096 36.321 1.00 44.66 72 ASP A C 1
ATOM 550 O O . ASP A 1 72 ? -3.559 -19.388 35.641 1.00 44.66 72 ASP A O 1
ATOM 554 N N . LEU A 1 73 ? -3.043 -21.406 36.459 1.00 43.88 73 LEU A N 1
ATOM 555 C CA . LEU A 1 73 ? -4.123 -22.145 35.802 1.00 43.88 73 LEU A CA 1
ATOM 556 C C . LEU A 1 73 ? -5.522 -21.534 36.031 1.00 43.88 73 LEU A C 1
ATOM 558 O O . LEU A 1 73 ? -6.273 -21.444 35.059 1.00 43.88 73 LEU A O 1
ATOM 562 N N . PRO A 1 74 ? -5.901 -21.067 37.242 1.00 48.47 74 PRO A N 1
ATOM 563 C CA . PRO A 1 74 ? -7.175 -20.380 37.450 1.00 48.47 74 PRO A CA 1
ATOM 564 C C . PRO A 1 74 ? -7.267 -19.072 36.663 1.00 48.47 74 PRO A C 1
ATOM 566 O O . PRO A 1 74 ? -8.304 -18.799 36.072 1.00 48.47 74 PRO A O 1
ATOM 569 N N . ARG A 1 75 ? -6.176 -18.296 36.580 1.00 47.81 75 ARG A N 1
ATOM 570 C CA . ARG A 1 75 ? -6.130 -17.064 35.780 1.00 47.81 75 ARG A CA 1
ATOM 571 C C . ARG A 1 75 ? -6.242 -17.369 34.289 1.00 47.81 75 ARG A C 1
ATOM 573 O O . ARG A 1 75 ? -6.913 -16.628 33.591 1.00 47.81 75 ARG A O 1
ATOM 580 N N . LEU A 1 76 ? -5.599 -18.430 33.796 1.00 41.69 76 LEU A N 1
ATOM 581 C CA . LEU A 1 76 ? -5.662 -18.842 32.388 1.00 41.69 76 LEU A CA 1
ATOM 582 C C . LEU A 1 76 ? -7.046 -19.371 31.997 1.00 41.69 76 LEU A C 1
ATOM 584 O O . LEU A 1 76 ? -7.524 -19.064 30.908 1.00 41.69 76 LEU A O 1
ATOM 588 N N . ARG A 1 77 ? -7.702 -20.122 32.890 1.00 44.91 77 ARG A N 1
ATOM 589 C CA . ARG A 1 77 ? -9.098 -20.549 32.721 1.00 44.91 77 ARG A CA 1
ATOM 590 C C . ARG A 1 77 ? -10.045 -19.359 32.745 1.00 44.91 77 ARG A C 1
ATOM 592 O O . ARG A 1 77 ? -10.823 -19.228 31.814 1.00 44.91 77 ARG A O 1
ATOM 599 N N . GLN A 1 78 ? -9.878 -18.447 33.704 1.00 42.53 78 GLN A N 1
ATOM 600 C CA . GLN A 1 78 ? -10.620 -17.189 33.739 1.00 42.53 78 GLN A CA 1
ATOM 601 C C . GLN A 1 78 ? -10.379 -16.373 32.468 1.00 42.53 78 GLN A C 1
ATOM 603 O O . GLN A 1 78 ? -11.320 -15.843 31.921 1.00 42.53 78 GLN A O 1
ATOM 608 N N . LEU A 1 79 ? -9.158 -16.323 31.926 1.00 42.25 79 LEU A N 1
ATOM 609 C CA . LEU A 1 79 ? -8.873 -15.604 30.679 1.00 42.25 79 LEU A CA 1
ATOM 610 C C . LEU A 1 79 ? -9.556 -16.245 29.461 1.00 42.25 79 LEU A C 1
ATOM 612 O O . LEU A 1 79 ? -9.971 -15.539 28.547 1.00 42.25 79 LEU A O 1
ATOM 616 N N . ALA A 1 80 ? -9.644 -17.577 29.430 1.00 41.44 80 ALA A N 1
ATOM 617 C CA . ALA A 1 80 ? -10.349 -18.320 28.390 1.00 41.44 80 ALA A CA 1
ATOM 618 C C . ALA A 1 80 ? -11.873 -18.163 28.516 1.00 41.44 80 ALA A C 1
ATOM 620 O O . ALA A 1 80 ? -12.553 -18.005 27.506 1.00 41.44 80 ALA A O 1
ATOM 621 N N . GLU A 1 81 ? -12.392 -18.152 29.743 1.00 45.75 81 GLU A N 1
ATOM 622 C CA . GLU A 1 81 ? -13.794 -17.875 30.062 1.00 45.75 81 GLU A CA 1
ATOM 623 C C . GLU A 1 81 ? -14.150 -16.414 29.764 1.00 45.75 81 GLU A C 1
ATOM 625 O O . GLU A 1 81 ? -15.142 -16.176 29.096 1.00 45.75 81 GLU A O 1
ATOM 630 N N . ASP A 1 82 ? -13.307 -15.448 30.133 1.00 44.03 82 ASP A N 1
ATOM 631 C CA . ASP A 1 82 ? -13.441 -14.020 29.824 1.00 44.03 82 ASP A CA 1
ATOM 632 C C . ASP A 1 82 ? -13.396 -13.778 28.312 1.00 44.03 82 ASP A C 1
ATOM 634 O O . ASP A 1 82 ? -14.120 -12.929 27.806 1.00 44.03 82 ASP A O 1
ATOM 638 N N . HIS A 1 83 ? -12.566 -14.528 27.575 1.00 40.44 83 HIS A N 1
ATOM 639 C CA . HIS A 1 83 ? -12.524 -14.493 26.112 1.00 40.44 83 HIS A CA 1
ATOM 640 C C . HIS A 1 83 ? -13.788 -15.102 25.489 1.00 40.44 83 HIS A C 1
ATOM 642 O O . HIS A 1 83 ? -14.302 -14.574 24.508 1.00 40.44 83 HIS A O 1
ATOM 648 N N . ALA A 1 84 ? -14.301 -16.200 26.046 1.00 42.22 84 ALA A N 1
ATOM 649 C CA . ALA A 1 84 ? -15.566 -16.803 25.625 1.00 42.22 84 ALA A CA 1
ATOM 650 C C . ALA A 1 84 ? -16.792 -15.962 26.038 1.00 42.22 84 ALA A C 1
ATOM 652 O O . ALA A 1 84 ? -17.832 -16.047 25.394 1.00 42.22 84 ALA A O 1
ATOM 653 N N . ALA A 1 85 ? -16.656 -15.144 27.084 1.00 37.47 85 ALA A N 1
ATOM 654 C CA . ALA A 1 85 ? -17.673 -14.257 27.638 1.00 37.47 85 ALA A CA 1
ATOM 655 C C . ALA A 1 85 ? -17.542 -12.804 27.151 1.00 37.47 85 ALA A C 1
ATOM 657 O O . ALA A 1 85 ? -18.266 -11.933 27.643 1.00 37.47 85 ALA A O 1
ATOM 658 N N . GLN A 1 86 ? -16.646 -12.511 26.196 1.00 40.81 86 GLN A N 1
ATOM 659 C CA . GLN A 1 86 ? -16.621 -11.190 25.575 1.00 40.81 86 GLN A CA 1
ATOM 660 C C . GLN A 1 86 ? -17.981 -10.936 24.906 1.00 40.81 86 GLN A C 1
ATOM 662 O O . GLN A 1 86 ? -18.428 -11.756 24.104 1.00 40.81 86 GLN A O 1
ATOM 667 N N . PRO A 1 87 ? -18.660 -9.820 25.232 1.00 36.22 87 PRO A N 1
ATOM 668 C CA . PRO A 1 87 ? -19.953 -9.506 24.649 1.00 36.22 87 PRO A CA 1
ATOM 669 C C . PRO A 1 87 ? -19.808 -9.331 23.137 1.00 36.22 87 PRO A C 1
ATOM 671 O O . PRO A 1 87 ? -18.790 -8.821 22.664 1.00 36.22 87 PRO A O 1
ATOM 674 N N . GLU A 1 88 ? -20.874 -9.638 22.398 1.00 40.41 88 GLU A N 1
ATOM 675 C CA . GLU A 1 88 ? -21.045 -9.425 20.949 1.00 40.41 88 GLU A CA 1
ATOM 676 C C . GLU A 1 88 ? -20.751 -7.975 20.470 1.00 40.41 88 GLU A C 1
ATOM 678 O O . GLU A 1 88 ? -20.819 -7.690 19.280 1.00 40.41 88 GLU A O 1
ATOM 683 N N . ASN A 1 89 ? -20.367 -7.066 21.373 1.00 36.78 89 ASN A N 1
ATOM 684 C CA . ASN A 1 89 ? -20.147 -5.637 21.166 1.00 36.78 89 ASN A CA 1
ATOM 685 C C . ASN A 1 89 ? -18.673 -5.186 21.229 1.00 36.78 89 ASN A C 1
ATOM 687 O O . ASN A 1 89 ? -18.413 -3.980 21.234 1.00 36.78 89 ASN A O 1
ATOM 691 N N . ALA A 1 90 ? -17.680 -6.087 21.241 1.00 40.12 90 ALA A N 1
ATOM 692 C CA . ALA A 1 90 ? -16.388 -5.699 20.657 1.00 40.12 90 ALA A CA 1
ATOM 693 C C . ALA A 1 90 ? -16.669 -5.258 19.206 1.00 40.12 90 ALA A C 1
ATOM 695 O O . ALA A 1 90 ? -17.522 -5.888 18.584 1.00 40.12 90 ALA A O 1
ATOM 696 N N . PRO A 1 91 ? -16.050 -4.201 18.641 1.00 43.91 91 PRO A N 1
ATOM 697 C CA . PRO A 1 91 ? -16.258 -3.867 17.234 1.00 43.91 91 PRO A CA 1
ATOM 698 C C . PRO A 1 91 ? -15.866 -5.086 16.395 1.00 43.91 91 PRO A C 1
ATOM 700 O O . PRO A 1 91 ? -14.680 -5.329 16.174 1.00 43.91 91 PRO A O 1
ATOM 703 N N . GLN A 1 92 ? -16.861 -5.891 16.014 1.00 47.19 92 GLN A N 1
ATOM 704 C CA . GLN A 1 92 ? -16.642 -7.162 15.351 1.00 47.19 92 GLN A CA 1
ATOM 705 C C . GLN A 1 92 ? -16.074 -6.831 13.976 1.00 47.19 92 GLN A C 1
ATOM 707 O O . GLN A 1 92 ? -16.767 -6.296 13.110 1.00 47.19 92 GLN A O 1
ATOM 712 N N . LEU A 1 93 ? -14.774 -7.067 13.805 1.00 55.34 93 LEU A N 1
ATOM 713 C CA . LEU A 1 93 ? -14.215 -7.220 12.474 1.00 55.34 93 LEU A CA 1
ATOM 714 C C . LEU A 1 93 ? -14.763 -8.553 11.952 1.00 55.34 93 LEU A C 1
ATOM 716 O O . LEU A 1 93 ? -14.674 -9.573 12.632 1.00 55.34 93 LEU A O 1
ATOM 720 N N . GLY A 1 94 ? -15.425 -8.504 10.804 1.00 54.31 94 GLY A N 1
ATOM 721 C CA . GLY A 1 94 ? -16.262 -9.574 10.264 1.00 54.31 94 GLY A CA 1
ATOM 722 C C . GLY A 1 94 ? -16.532 -9.343 8.780 1.00 54.31 94 GLY A C 1
ATOM 723 O O . GLY A 1 94 ? -15.816 -8.582 8.127 1.00 54.31 94 GLY A O 1
ATOM 724 N N . ASP A 1 95 ? -17.565 -9.972 8.224 1.00 58.03 95 ASP A N 1
ATOM 725 C CA . ASP A 1 95 ? -17.811 -9.931 6.773 1.00 58.03 95 ASP A CA 1
ATOM 726 C C . ASP A 1 95 ? -18.070 -8.523 6.228 1.00 58.03 95 ASP A C 1
ATOM 728 O O . ASP A 1 95 ? -17.699 -8.226 5.095 1.00 58.03 95 ASP A O 1
ATOM 732 N N . SER A 1 96 ? -18.634 -7.629 7.044 1.00 66.38 96 SER A N 1
ATOM 733 C CA . SER A 1 96 ? -18.993 -6.272 6.628 1.00 66.38 96 SER A CA 1
ATOM 734 C C . SER A 1 96 ? -18.010 -5.178 7.066 1.00 66.38 96 SER A C 1
ATOM 736 O O . SER A 1 96 ? -18.194 -4.024 6.686 1.00 66.38 96 SER A O 1
ATOM 738 N N . ARG A 1 97 ? -16.988 -5.501 7.873 1.00 77.50 97 ARG A N 1
ATOM 739 C CA . ARG A 1 97 ? -15.972 -4.547 8.354 1.00 77.50 97 ARG A CA 1
ATOM 740 C C . ARG A 1 97 ? -14.635 -5.251 8.551 1.00 77.50 97 ARG A C 1
ATOM 742 O O . ARG A 1 97 ? -14.507 -6.106 9.425 1.00 77.50 97 ARG A O 1
ATOM 749 N N . ARG A 1 98 ? -13.619 -4.813 7.812 1.00 82.69 98 ARG A N 1
ATOM 750 C CA . ARG A 1 98 ? -12.232 -5.286 7.905 1.00 82.69 98 ARG A CA 1
ATOM 751 C C . ARG A 1 98 ? -11.285 -4.089 7.988 1.00 82.69 98 ARG A C 1
ATOM 753 O O . ARG A 1 98 ? -11.644 -2.982 7.592 1.00 82.69 98 ARG A O 1
ATOM 760 N N . LYS A 1 99 ? -10.077 -4.281 8.517 1.00 88.25 99 LYS A N 1
ATOM 761 C CA . LYS A 1 99 ? -9.039 -3.241 8.429 1.00 88.25 99 LYS A CA 1
ATOM 762 C C . LYS A 1 99 ? -8.468 -3.258 7.012 1.00 88.25 99 LYS A C 1
ATOM 764 O O . LYS A 1 99 ? -7.980 -4.297 6.577 1.00 88.25 99 LYS A O 1
ATOM 769 N N . GLY A 1 100 ? -8.520 -2.131 6.309 1.00 89.69 100 GLY A N 1
ATOM 770 C CA . GLY A 1 100 ? -7.829 -1.961 5.033 1.00 89.69 100 GLY A CA 1
ATOM 771 C C . GLY A 1 100 ? -6.409 -1.465 5.253 1.00 89.69 100 GLY A C 1
ATOM 772 O O . GLY A 1 100 ? -6.215 -0.471 5.945 1.00 89.69 100 GLY A O 1
ATOM 773 N N . SER A 1 101 ? -5.410 -2.128 4.682 1.00 93.06 101 SER A N 1
ATOM 774 C CA . SER A 1 101 ? -4.014 -1.684 4.737 1.00 93.06 101 SER A CA 1
ATOM 775 C C . SER A 1 101 ? -3.528 -1.301 3.340 1.00 93.06 101 SER A C 1
ATOM 777 O O . SER A 1 101 ? -3.751 -2.029 2.374 1.00 93.06 101 SER A O 1
ATOM 779 N N . ALA A 1 102 ? -2.867 -0.152 3.224 1.00 96.19 102 ALA A N 1
ATOM 780 C CA . ALA A 1 102 ? -2.247 0.301 1.984 1.00 96.19 102 ALA A CA 1
ATOM 781 C C . ALA A 1 102 ? -0.811 0.752 2.258 1.00 96.19 102 ALA A C 1
ATOM 783 O O . ALA A 1 102 ? -0.572 1.615 3.107 1.00 96.19 102 ALA A O 1
ATOM 784 N N . LEU A 1 103 ? 0.142 0.150 1.548 1.00 97.00 103 LEU A N 1
ATOM 785 C CA . LEU A 1 103 ? 1.566 0.448 1.654 1.00 97.00 103 LEU A CA 1
ATOM 786 C C . LEU A 1 103 ? 2.025 1.258 0.439 1.00 97.00 103 LEU A C 1
ATOM 788 O O . LEU A 1 103 ? 2.081 0.745 -0.673 1.00 97.00 103 LEU A O 1
ATOM 792 N N . PHE A 1 104 ? 2.382 2.513 0.672 1.00 97.44 104 PHE A N 1
ATOM 793 C CA . PHE A 1 104 ? 2.855 3.473 -0.311 1.00 97.44 104 PHE A CA 1
ATOM 794 C C . PHE A 1 104 ? 4.378 3.477 -0.329 1.00 97.44 104 PHE A C 1
ATOM 796 O O . PHE A 1 104 ? 5.048 3.855 0.632 1.00 97.44 104 PHE A O 1
ATOM 803 N N . LEU A 1 105 ? 4.925 3.064 -1.452 1.00 95.12 105 LEU A N 1
ATOM 804 C CA . LEU A 1 105 ? 6.333 2.871 -1.715 1.00 95.12 105 LEU A CA 1
ATOM 805 C C . LEU A 1 105 ? 6.791 3.888 -2.759 1.00 95.12 105 LEU A C 1
ATOM 807 O O . LEU A 1 105 ? 6.002 4.407 -3.542 1.00 95.12 105 LEU A O 1
ATOM 811 N N . GLY A 1 106 ? 8.063 4.259 -2.728 1.00 90.56 106 GLY A N 1
ATOM 812 C CA . GLY A 1 106 ? 8.593 5.314 -3.590 1.00 90.56 106 GLY A CA 1
ATOM 813 C C . GLY A 1 106 ? 9.835 5.954 -2.991 1.00 90.56 106 GLY A C 1
ATOM 814 O O . GLY A 1 106 ? 10.046 5.927 -1.776 1.00 90.56 106 GLY A O 1
ATOM 815 N N . ARG A 1 107 ? 10.655 6.598 -3.820 1.00 90.69 107 ARG A N 1
ATOM 816 C CA . ARG A 1 107 ? 11.826 7.347 -3.338 1.00 90.69 107 ARG A CA 1
ATOM 817 C C . ARG A 1 107 ? 11.424 8.491 -2.399 1.00 90.69 107 ARG A C 1
ATOM 819 O O . ARG A 1 107 ? 10.272 8.944 -2.365 1.00 90.69 107 ARG A O 1
ATOM 826 N N . SER A 1 108 ? 12.374 8.968 -1.601 1.00 88.69 108 SER A N 1
ATOM 827 C CA . SER A 1 108 ? 12.192 10.196 -0.821 1.00 88.69 108 SER A CA 1
ATOM 828 C C . SER A 1 108 ? 11.803 11.346 -1.754 1.00 88.69 108 SER A C 1
ATOM 830 O O . SER A 1 108 ? 12.346 11.464 -2.850 1.00 88.69 108 SER A O 1
ATOM 832 N N . ARG A 1 109 ? 10.843 12.182 -1.336 1.00 86.94 109 ARG A N 1
ATOM 833 C CA . ARG A 1 109 ? 10.277 13.283 -2.148 1.00 86.94 109 ARG A CA 1
ATOM 834 C C . ARG A 1 109 ? 9.537 12.857 -3.430 1.00 86.94 109 ARG A C 1
ATOM 836 O O . ARG A 1 109 ? 9.262 13.706 -4.271 1.00 86.94 109 ARG A O 1
ATOM 843 N N . ALA A 1 110 ? 9.153 11.584 -3.568 1.00 88.06 110 ALA A N 1
ATOM 844 C CA . ALA A 1 110 ? 8.308 11.131 -4.681 1.00 88.06 110 ALA A CA 1
ATOM 845 C C . ALA A 1 110 ? 6.830 11.572 -4.570 1.00 88.06 110 ALA A C 1
ATOM 847 O O . ALA A 1 110 ? 6.078 11.399 -5.519 1.00 88.06 110 ALA A O 1
ATOM 848 N N . GLY A 1 111 ? 6.411 12.138 -3.429 1.00 90.00 111 GLY A N 1
ATOM 849 C CA . GLY A 1 111 ? 5.027 12.573 -3.192 1.00 90.00 111 GLY A CA 1
ATOM 850 C C . GLY A 1 111 ? 4.139 11.555 -2.464 1.00 90.00 111 GLY A C 1
ATOM 851 O O . GLY A 1 111 ? 2.930 11.751 -2.409 1.00 90.00 111 GLY A O 1
ATOM 852 N N . LYS A 1 112 ? 4.721 10.497 -1.876 1.00 94.25 112 LYS A N 1
ATOM 853 C CA . LYS A 1 112 ? 3.988 9.464 -1.116 1.00 94.25 112 LYS A CA 1
ATOM 854 C C . LYS A 1 112 ? 3.117 10.046 -0.008 1.00 94.25 112 LYS A C 1
ATOM 856 O O . LYS A 1 112 ? 1.944 9.711 0.066 1.00 94.25 112 LYS A O 1
ATOM 861 N N . ASP A 1 113 ? 3.682 10.925 0.820 1.00 93.06 113 ASP A N 1
ATOM 862 C CA . ASP A 1 113 ? 2.957 11.470 1.970 1.00 93.06 113 ASP A CA 1
ATOM 863 C C . ASP A 1 113 ? 1.782 12.325 1.489 1.00 93.06 113 ASP A C 1
ATOM 865 O O . ASP A 1 113 ? 0.669 12.142 1.960 1.00 93.06 113 ASP A O 1
ATOM 869 N N . THR A 1 114 ? 1.974 13.146 0.449 1.00 93.50 114 THR A N 1
ATOM 870 C CA . THR A 1 114 ? 0.884 13.894 -0.201 1.00 93.50 114 THR A CA 1
ATOM 871 C C . THR A 1 114 ? -0.216 12.970 -0.725 1.00 93.50 114 THR A C 1
ATOM 873 O O . THR A 1 114 ? -1.395 13.243 -0.514 1.00 93.50 114 THR A O 1
ATOM 876 N N . LEU A 1 115 ? 0.142 11.849 -1.359 1.00 96.56 115 LEU A N 1
ATOM 877 C CA . LEU A 1 115 ? -0.839 10.871 -1.828 1.00 96.56 115 LEU A CA 1
ATOM 878 C C . LEU A 1 115 ? -1.604 10.212 -0.671 1.00 96.56 115 LEU A C 1
ATOM 880 O O . LEU A 1 115 ? -2.823 10.046 -0.760 1.00 96.56 115 LEU A O 1
ATOM 884 N N . VAL A 1 116 ? -0.924 9.881 0.428 1.00 96.75 116 VAL A N 1
ATOM 885 C CA . VAL A 1 116 ? -1.568 9.351 1.638 1.00 96.75 116 VAL A CA 1
ATOM 886 C C . VAL A 1 116 ? -2.518 10.369 2.256 1.00 96.75 116 VAL A C 1
ATOM 888 O O . VAL A 1 116 ? -3.633 10.010 2.627 1.00 96.75 116 VAL A O 1
ATOM 891 N N . GLU A 1 117 ? -2.123 11.637 2.329 1.00 95.50 117 GLU A N 1
ATOM 892 C CA . GLU A 1 117 ? -2.970 12.718 2.835 1.00 95.50 117 GLU A CA 1
ATOM 893 C C . GLU A 1 117 ? -4.235 12.897 1.997 1.00 95.50 117 GLU A C 1
ATOM 895 O O . GLU A 1 117 ? -5.332 12.959 2.554 1.00 95.50 117 GLU A O 1
ATOM 900 N N . CYS A 1 118 ? -4.098 12.917 0.670 1.00 97.06 118 CYS A N 1
ATOM 901 C CA . CYS A 1 118 ? -5.232 12.974 -0.247 1.00 97.06 118 CYS A CA 1
ATOM 902 C C . CYS A 1 118 ? -6.138 11.741 -0.102 1.00 97.06 118 CYS A C 1
ATOM 904 O O . CYS A 1 118 ? -7.358 11.883 -0.065 1.00 97.06 118 CYS A O 1
ATOM 906 N N . THR A 1 119 ? -5.561 10.543 0.042 1.00 98.12 119 THR A N 1
ATOM 907 C CA . THR A 1 119 ? -6.328 9.297 0.229 1.00 98.12 119 THR A CA 1
ATOM 908 C C . THR A 1 119 ? -7.093 9.317 1.553 1.00 98.12 119 THR A C 1
ATOM 910 O O . THR A 1 119 ? -8.277 8.991 1.593 1.00 98.12 119 THR A O 1
ATOM 913 N N . ALA A 1 120 ? -6.451 9.745 2.644 1.00 97.31 120 ALA A N 1
ATOM 914 C CA . ALA A 1 120 ? -7.090 9.879 3.950 1.00 97.31 120 ALA A CA 1
ATOM 915 C C . ALA A 1 120 ? -8.226 10.912 3.924 1.00 97.31 120 ALA A C 1
ATOM 917 O O . ALA A 1 120 ? -9.303 10.646 4.455 1.00 97.31 120 ALA A O 1
ATOM 918 N N . ALA A 1 121 ? -8.012 12.065 3.281 1.00 97.19 121 ALA A N 1
ATOM 919 C CA . ALA A 1 121 ? -9.039 13.091 3.123 1.00 97.19 121 ALA A CA 1
ATOM 920 C C . ALA A 1 121 ? -10.250 12.565 2.339 1.00 97.19 121 ALA A C 1
ATOM 922 O O . ALA A 1 121 ? -11.390 12.817 2.727 1.00 97.19 121 ALA A O 1
ATOM 923 N N . GLU A 1 122 ? -10.016 11.784 1.284 1.00 97.56 122 GLU A N 1
ATOM 924 C CA . GLU A 1 122 ? -11.087 11.178 0.498 1.00 97.56 122 GLU A CA 1
ATOM 925 C C . GLU A 1 122 ? -11.855 10.103 1.284 1.00 97.56 122 GLU A C 1
ATOM 927 O O . GLU A 1 122 ? -13.085 10.074 1.241 1.00 97.56 122 GLU A O 1
ATOM 932 N N . LEU A 1 123 ? -11.167 9.268 2.071 1.00 97.38 123 LEU A N 1
ATOM 933 C CA . LEU A 1 123 ? -11.813 8.306 2.973 1.00 97.38 123 LEU A CA 1
ATOM 934 C C . LEU A 1 123 ? -12.719 9.007 3.995 1.00 97.38 123 LEU A C 1
ATOM 936 O O . LEU A 1 123 ? -13.860 8.592 4.195 1.00 97.38 123 LEU A O 1
ATOM 940 N N . VAL A 1 124 ? -12.236 10.095 4.606 1.00 96.69 124 VAL A N 1
ATOM 941 C CA . VAL A 1 124 ? -13.026 10.917 5.537 1.00 96.69 124 VAL A CA 1
ATOM 942 C C . VAL A 1 124 ? -14.219 11.555 4.826 1.00 96.69 124 VAL A C 1
ATOM 944 O O . VAL A 1 124 ? -15.317 11.569 5.379 1.00 96.69 124 VAL A O 1
ATOM 947 N N . ARG A 1 125 ? -14.044 12.038 3.590 1.00 97.38 125 ARG A N 1
ATOM 948 C CA . ARG A 1 125 ? -15.132 12.603 2.781 1.00 97.38 125 ARG A CA 1
ATOM 949 C C . ARG A 1 125 ? -16.225 11.568 2.507 1.00 97.38 125 ARG A C 1
ATOM 951 O O . ARG A 1 125 ? -17.398 11.863 2.727 1.00 97.38 125 ARG A O 1
ATOM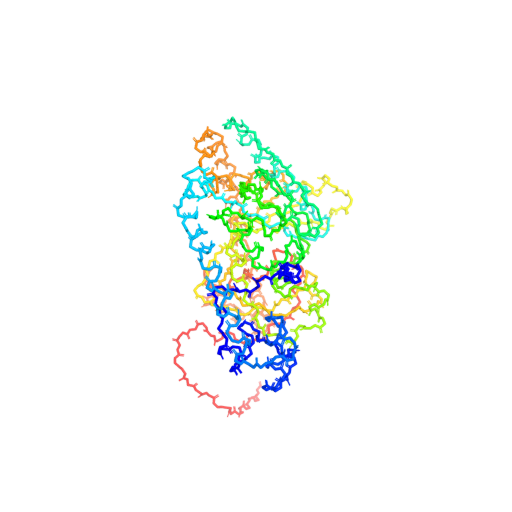 958 N N . LEU A 1 126 ? -15.855 10.366 2.058 1.00 96.88 126 LEU A N 1
ATOM 959 C CA . LEU A 1 126 ? -16.796 9.269 1.799 1.00 96.88 126 LEU A CA 1
ATOM 960 C C . LEU A 1 126 ? -17.523 8.838 3.080 1.00 96.88 126 LEU A C 1
ATOM 962 O O . LEU A 1 126 ? -18.742 8.691 3.080 1.00 96.88 126 LEU A O 1
ATOM 966 N N . ALA A 1 127 ? -16.804 8.709 4.196 1.00 93.44 127 ALA A N 1
ATOM 967 C CA . ALA A 1 127 ? -17.417 8.424 5.490 1.00 93.44 127 ALA A CA 1
ATOM 968 C C . ALA A 1 127 ? -18.397 9.529 5.929 1.00 93.44 127 ALA A C 1
ATOM 970 O O . ALA A 1 127 ? -19.488 9.226 6.413 1.00 93.44 127 ALA A O 1
ATOM 971 N N . GLY A 1 128 ? -18.052 10.797 5.691 1.00 93.62 128 GLY A N 1
ATOM 972 C CA . GLY A 1 128 ? -18.909 11.947 5.974 1.00 93.62 128 GLY A CA 1
ATOM 973 C C . GLY A 1 128 ? -20.227 11.919 5.198 1.00 93.62 128 GLY A C 1
ATOM 974 O O . GLY A 1 128 ? -21.274 12.211 5.772 1.00 93.62 128 GLY A O 1
ATOM 975 N N . LEU A 1 129 ? -20.206 11.485 3.932 1.00 94.81 129 LEU A N 1
ATOM 976 C CA . LEU A 1 129 ? -21.429 11.263 3.146 1.00 94.81 129 LEU A CA 1
ATOM 977 C C . LEU A 1 129 ? -22.335 10.187 3.763 1.00 94.81 129 LEU A C 1
ATOM 979 O O . LEU A 1 129 ? -23.554 10.287 3.671 1.00 94.81 129 LEU A O 1
ATOM 983 N N . ALA A 1 130 ? -21.753 9.195 4.441 1.00 90.12 130 ALA A N 1
ATOM 984 C CA . ALA A 1 130 ? -22.483 8.160 5.174 1.00 90.12 130 ALA A CA 1
ATOM 985 C C . ALA A 1 130 ? -22.936 8.606 6.583 1.00 90.12 130 ALA A C 1
ATOM 987 O O . ALA A 1 130 ? -23.414 7.779 7.367 1.00 90.12 130 ALA A O 1
ATOM 988 N N . GLY A 1 131 ? -22.750 9.885 6.935 1.00 88.69 131 GLY A N 1
ATOM 989 C CA . GLY A 1 131 ? -23.053 10.437 8.257 1.00 88.69 131 GLY A CA 1
ATOM 990 C C . GLY A 1 131 ? -22.078 10.002 9.356 1.00 88.69 131 GLY A C 1
ATOM 991 O O . GLY A 1 131 ? -22.428 10.048 10.534 1.00 88.69 131 GLY A O 1
ATOM 992 N N . LEU A 1 132 ? -20.874 9.543 8.995 1.00 85.81 132 LEU A N 1
ATOM 993 C CA . LEU A 1 132 ? -19.848 9.086 9.932 1.00 85.81 132 LEU A CA 1
ATOM 994 C C . LEU A 1 132 ? -18.714 10.109 10.035 1.00 85.81 132 LEU A C 1
ATOM 996 O O . LEU A 1 132 ? -18.201 10.594 9.031 1.00 85.81 132 LEU A O 1
ATOM 1000 N N . ALA A 1 133 ? -18.273 10.391 11.258 1.00 88.31 133 ALA A N 1
ATOM 1001 C CA . ALA A 1 133 ? -17.097 11.217 11.507 1.00 88.31 133 ALA A CA 1
ATOM 1002 C C . ALA A 1 133 ? -15.874 10.314 11.699 1.00 88.31 133 ALA A C 1
ATOM 1004 O O . ALA A 1 133 ? -15.735 9.680 12.741 1.00 88.31 133 ALA A O 1
ATOM 1005 N N . TRP A 1 134 ? -15.009 10.229 10.688 1.00 89.62 134 TRP A N 1
ATOM 1006 C CA . TRP A 1 134 ? -13.747 9.492 10.779 1.00 89.62 134 TRP A CA 1
ATOM 1007 C C . TRP A 1 134 ? -12.611 10.419 11.188 1.00 89.62 134 TRP A C 1
ATOM 1009 O O . TRP A 1 134 ? -12.401 11.475 10.591 1.00 89.62 134 TRP A O 1
ATOM 1019 N N . SER A 1 135 ? -11.864 10.000 12.200 1.00 87.25 135 SER A N 1
ATOM 1020 C CA . SER A 1 135 ? -10.671 10.687 12.672 1.00 87.25 135 SER A CA 1
ATOM 1021 C C . SER A 1 135 ? -9.412 10.112 12.024 1.00 87.25 135 SER A C 1
ATOM 1023 O O . SER A 1 135 ? -9.311 8.911 11.759 1.00 87.25 135 SER A O 1
ATOM 1025 N N . VAL A 1 136 ? -8.442 10.993 11.763 1.00 89.56 136 VAL A N 1
ATOM 1026 C CA . VAL A 1 136 ? -7.139 10.637 11.195 1.00 89.56 136 VAL A CA 1
ATOM 1027 C C . VAL A 1 136 ? -6.061 10.897 12.238 1.00 89.56 136 VAL A C 1
ATOM 1029 O O . VAL A 1 136 ? -5.974 12.004 12.770 1.00 89.56 136 VAL A O 1
ATOM 1032 N N . VAL A 1 137 ? -5.207 9.909 12.497 1.00 87.50 137 VAL A N 1
ATOM 1033 C CA . VAL A 1 137 ? -4.037 10.063 13.375 1.00 87.50 137 VAL A CA 1
ATOM 1034 C C . VAL A 1 137 ? -2.746 9.726 12.644 1.00 87.50 137 VAL A C 1
ATOM 1036 O O . VAL A 1 137 ? -2.711 8.866 11.764 1.00 87.50 137 VAL A O 1
ATOM 1039 N N . ARG A 1 138 ? -1.671 10.412 13.036 1.00 88.69 138 ARG A N 1
ATOM 1040 C CA . ARG A 1 138 ? -0.316 10.235 12.504 1.00 88.69 138 ARG A CA 1
ATOM 1041 C C . ARG A 1 138 ? 0.636 9.901 13.647 1.00 88.69 138 ARG A C 1
ATOM 1043 O O . ARG A 1 138 ? 1.265 10.807 14.195 1.00 88.69 138 ARG A O 1
ATOM 1050 N N . PRO A 1 139 ? 0.658 8.643 14.111 1.00 79.94 139 PRO A N 1
ATOM 1051 C CA . PRO A 1 139 ? 1.570 8.249 15.170 1.00 79.94 139 PRO A CA 1
ATOM 1052 C C . PRO A 1 139 ? 3.015 8.339 14.665 1.00 79.94 139 PRO A C 1
ATOM 1054 O O . PRO A 1 139 ? 3.319 7.937 13.545 1.00 79.94 139 PRO A O 1
ATOM 1057 N N . ALA A 1 140 ? 3.905 8.851 15.509 1.00 72.06 140 ALA A N 1
ATOM 1058 C CA . ALA A 1 140 ? 5.323 8.978 15.201 1.00 72.06 140 ALA A CA 1
ATOM 1059 C C . ALA A 1 140 ? 6.169 8.178 16.198 1.00 72.06 140 ALA A C 1
ATOM 1061 O O . ALA A 1 140 ? 5.796 8.026 17.365 1.00 72.06 140 ALA A O 1
ATOM 1062 N N . GLY A 1 141 ? 7.336 7.726 15.738 1.00 65.56 141 GLY A N 1
ATOM 1063 C CA . GLY A 1 141 ? 8.357 7.089 16.568 1.00 65.56 141 GLY A CA 1
ATOM 1064 C C . GLY A 1 141 ? 8.262 5.565 16.663 1.00 65.56 141 GLY A C 1
ATOM 1065 O O . GLY A 1 141 ? 7.486 4.903 15.972 1.00 65.56 141 GLY A O 1
ATOM 1066 N N . GLU A 1 142 ? 9.104 4.996 17.524 1.00 68.12 142 GLU A N 1
ATOM 1067 C CA . GLU A 1 142 ? 9.135 3.555 17.772 1.00 68.12 142 GLU A CA 1
ATOM 1068 C C . GLU A 1 142 ? 7.810 3.079 18.380 1.00 68.12 142 GLU A C 1
ATOM 1070 O O . GLU A 1 142 ? 7.235 3.729 19.253 1.00 68.12 142 GLU A O 1
ATOM 1075 N N . HIS A 1 143 ? 7.332 1.916 17.928 1.00 68.88 143 HIS A N 1
ATOM 1076 C CA . HIS A 1 143 ? 6.075 1.322 18.406 1.00 68.88 143 HIS A CA 1
ATOM 1077 C C . HIS A 1 143 ? 4.837 2.201 18.149 1.00 68.88 143 HIS A C 1
ATOM 1079 O O . HIS A 1 143 ? 3.864 2.156 18.905 1.00 68.88 143 HIS A O 1
ATOM 1085 N N . ALA A 1 144 ? 4.853 2.965 17.050 1.00 71.62 144 ALA A N 1
ATOM 1086 C CA . ALA A 1 144 ? 3.774 3.844 16.598 1.00 71.62 144 ALA A CA 1
ATOM 1087 C C . ALA A 1 144 ? 2.383 3.177 16.601 1.00 71.62 144 ALA A C 1
ATOM 1089 O O . ALA A 1 144 ? 1.380 3.838 16.871 1.00 71.62 144 ALA A O 1
ATOM 1090 N N . SER A 1 145 ? 2.305 1.858 16.384 1.00 71.31 145 SER A N 1
ATOM 1091 C CA . SER A 1 145 ? 1.053 1.089 16.453 1.00 71.31 145 SER A CA 1
ATOM 1092 C C . SER A 1 145 ? 0.343 1.134 17.815 1.00 71.31 145 SER A C 1
ATOM 1094 O O . SER A 1 145 ? -0.845 0.832 17.883 1.00 71.31 145 SER A O 1
ATOM 1096 N N . GLU A 1 146 ? 1.039 1.483 18.903 1.00 70.06 146 GLU A N 1
ATOM 1097 C CA . GLU A 1 146 ? 0.481 1.519 20.266 1.00 70.06 146 GLU A CA 1
ATOM 1098 C C . GLU A 1 146 ? -0.287 2.813 20.583 1.00 70.06 146 GLU A C 1
ATOM 1100 O O . GLU A 1 146 ? -1.147 2.810 21.463 1.00 70.06 146 GLU A O 1
ATOM 1105 N N . ASN A 1 147 ? -0.025 3.901 19.852 1.00 69.12 147 ASN A N 1
ATOM 1106 C CA . ASN A 1 147 ? -0.481 5.255 20.195 1.00 69.12 147 ASN A CA 1
ATOM 1107 C C . ASN A 1 147 ? -1.646 5.760 19.331 1.00 69.12 147 ASN A C 1
ATOM 1109 O O . ASN A 1 147 ? -1.817 6.965 19.166 1.00 69.12 147 ASN A O 1
ATOM 1113 N N . ILE A 1 148 ? -2.442 4.859 18.753 1.00 73.62 148 ILE A N 1
ATOM 1114 C CA . ILE A 1 148 ? -3.444 5.246 17.745 1.00 73.62 148 ILE A CA 1
ATOM 1115 C C . ILE A 1 148 ? -4.861 5.444 18.294 1.00 73.62 148 ILE A C 1
ATOM 1117 O O . ILE A 1 148 ? -5.721 5.986 17.603 1.00 73.62 148 ILE A O 1
ATOM 1121 N N . GLY A 1 149 ? -5.106 5.040 19.545 1.00 70.88 149 GLY A N 1
ATOM 1122 C CA . GLY A 1 149 ? -6.400 5.209 20.206 1.00 70.88 149 GLY A CA 1
ATOM 1123 C C . GLY A 1 149 ? -7.546 4.549 19.432 1.00 70.88 149 GLY A C 1
ATOM 1124 O O . GLY A 1 149 ? -7.444 3.393 19.027 1.00 70.88 149 GLY A O 1
ATOM 1125 N N . THR A 1 150 ? -8.638 5.290 19.241 1.00 74.62 150 THR A N 1
ATOM 1126 C CA . THR A 1 150 ? -9.854 4.829 18.547 1.00 74.62 150 THR A CA 1
ATOM 1127 C C . THR A 1 150 ? -9.957 5.331 17.106 1.00 74.62 150 THR A C 1
ATOM 1129 O O . THR A 1 150 ? -11.049 5.325 16.551 1.00 74.62 150 THR A O 1
ATOM 1132 N N . ALA A 1 151 ? -8.856 5.794 16.510 1.00 80.25 151 ALA A N 1
ATOM 1133 C CA . ALA A 1 151 ? -8.897 6.418 15.194 1.00 80.25 151 ALA A CA 1
ATOM 1134 C C . ALA A 1 151 ? -9.333 5.459 14.077 1.00 80.25 151 ALA A C 1
ATOM 1136 O O . ALA A 1 151 ? -8.925 4.295 14.036 1.00 80.25 151 ALA A O 1
ATOM 1137 N N . GLU A 1 152 ? -10.127 5.968 13.136 1.00 88.00 152 GLU A N 1
ATOM 1138 C CA . GLU A 1 152 ? -10.601 5.215 11.978 1.00 88.00 152 GLU A CA 1
ATOM 1139 C C . GLU A 1 152 ? -9.554 5.153 10.867 1.00 88.00 152 GLU A C 1
ATOM 1141 O O . GLU A 1 152 ? -9.444 4.127 10.198 1.00 88.00 152 GLU A O 1
ATOM 1146 N N . VAL A 1 153 ? -8.764 6.210 10.682 1.00 93.31 153 VAL A N 1
ATOM 1147 C CA . VAL A 1 153 ? -7.692 6.254 9.684 1.00 93.31 153 VAL A CA 1
ATOM 1148 C C . VAL A 1 153 ? -6.365 6.531 10.374 1.00 93.31 153 VAL A C 1
ATOM 1150 O O . VAL A 1 153 ? -6.220 7.468 11.157 1.00 93.31 153 VAL A O 1
ATOM 1153 N N . VAL A 1 154 ? -5.367 5.714 10.065 1.00 93.06 154 VAL A N 1
ATOM 1154 C CA . VAL A 1 154 ? -4.031 5.813 10.651 1.00 93.06 154 VAL A CA 1
ATOM 1155 C C . VAL A 1 154 ? -3.032 5.979 9.528 1.00 93.06 154 VAL A C 1
ATOM 1157 O O . VAL A 1 154 ? -3.038 5.186 8.592 1.00 93.06 154 VAL A O 1
ATOM 1160 N N . HIS A 1 155 ? -2.164 6.977 9.634 1.00 94.00 155 HIS A N 1
ATOM 1161 C CA . HIS A 1 155 ? -1.054 7.172 8.713 1.00 94.00 155 HIS A CA 1
ATOM 1162 C C . HIS A 1 155 ? 0.276 6.969 9.447 1.00 94.00 155 HIS A C 1
ATOM 1164 O O . HIS A 1 155 ? 0.671 7.802 10.260 1.00 94.00 155 HIS A O 1
ATOM 1170 N N . HIS A 1 156 ? 0.958 5.859 9.151 1.00 92.19 156 HIS A N 1
ATOM 1171 C CA . HIS A 1 156 ? 2.335 5.609 9.583 1.00 92.19 156 HIS A CA 1
ATOM 1172 C C . HIS A 1 156 ? 3.302 6.156 8.539 1.00 92.19 156 HIS A C 1
ATOM 1174 O O . HIS A 1 156 ? 3.395 5.620 7.432 1.00 92.19 156 HIS A O 1
ATOM 1180 N N . GLU A 1 157 ? 4.009 7.218 8.900 1.00 89.00 157 GLU A N 1
ATOM 1181 C CA . GLU A 1 157 ? 5.009 7.837 8.038 1.00 89.00 157 GLU A CA 1
ATOM 1182 C C . GLU A 1 157 ? 6.329 7.062 8.107 1.00 89.00 157 GLU A C 1
ATOM 1184 O O . GLU A 1 157 ? 6.807 6.722 9.190 1.00 89.00 157 GLU A O 1
ATOM 1189 N N . ASP A 1 158 ? 6.901 6.785 6.937 1.00 85.50 158 ASP A N 1
ATOM 1190 C CA . ASP A 1 158 ? 8.209 6.158 6.753 1.00 85.50 158 ASP A CA 1
ATOM 1191 C C . ASP A 1 158 ? 8.426 4.893 7.603 1.00 85.50 158 ASP A C 1
ATOM 1193 O O . ASP A 1 158 ? 9.340 4.787 8.421 1.00 85.50 158 ASP A O 1
ATOM 1197 N N . LEU A 1 159 ? 7.560 3.901 7.398 1.00 87.56 159 LEU A N 1
ATOM 1198 C CA . LEU A 1 159 ? 7.583 2.609 8.062 1.00 87.56 159 LEU A CA 1
ATOM 1199 C C . LEU A 1 159 ? 8.966 1.949 7.944 1.00 87.56 159 LEU A C 1
ATOM 1201 O O . LEU A 1 159 ? 9.462 1.674 6.844 1.00 87.56 159 LEU A O 1
ATOM 1205 N N . ARG A 1 160 ? 9.546 1.640 9.109 1.00 82.81 160 ARG A N 1
ATOM 1206 C CA . ARG A 1 160 ? 10.796 0.887 9.294 1.00 82.81 160 ARG A CA 1
ATOM 1207 C C . ARG A 1 160 ? 10.559 -0.362 10.144 1.00 82.81 160 ARG A C 1
ATOM 1209 O O . ARG A 1 160 ? 9.509 -0.536 10.762 1.00 82.81 160 ARG A O 1
ATOM 1216 N N . PHE A 1 161 ? 11.587 -1.196 10.283 1.00 77.62 161 PHE A N 1
ATOM 1217 C CA . PHE A 1 161 ? 11.548 -2.417 11.100 1.00 77.62 161 PHE A CA 1
ATOM 1218 C C . PHE A 1 161 ? 11.191 -2.210 12.591 1.00 77.62 161 PHE A C 1
ATOM 1220 O O . PHE A 1 161 ? 10.840 -3.176 13.271 1.00 77.62 161 PHE A O 1
ATOM 1227 N N . GLN A 1 162 ? 11.266 -0.977 13.108 1.00 78.56 162 GLN A N 1
ATOM 1228 C CA . GLN A 1 162 ? 10.953 -0.612 14.499 1.00 78.56 162 GLN A CA 1
ATOM 1229 C C . GLN A 1 162 ? 9.501 -0.148 14.722 1.00 78.56 162 GLN A C 1
ATOM 1231 O O . GLN A 1 162 ? 9.133 0.157 15.861 1.00 78.56 162 GLN A O 1
ATOM 1236 N N . PHE A 1 163 ? 8.659 -0.105 13.677 1.00 80.69 163 PHE A N 1
ATOM 1237 C CA . PHE A 1 163 ? 7.288 0.422 13.796 1.00 80.69 163 PHE A CA 1
ATOM 1238 C C . PHE A 1 163 ? 6.452 -0.312 14.863 1.00 80.69 163 PHE A C 1
ATOM 1240 O O . PHE A 1 163 ? 5.561 0.276 15.471 1.00 80.69 163 PHE A O 1
ATOM 1247 N N . SER A 1 164 ? 6.778 -1.577 15.135 1.00 75.88 164 SER A N 1
ATOM 1248 C CA . SER A 1 164 ? 6.198 -2.400 16.196 1.00 75.88 164 SER A CA 1
ATOM 1249 C C . SER A 1 164 ? 7.297 -3.070 17.034 1.00 75.88 164 SER A C 1
ATOM 1251 O O . SER A 1 164 ? 8.473 -3.115 16.649 1.00 75.88 164 SER A O 1
ATOM 1253 N N . ARG A 1 165 ? 6.942 -3.620 18.200 1.00 73.31 165 ARG A N 1
ATOM 1254 C CA . ARG A 1 165 ? 7.895 -4.311 19.096 1.00 73.31 165 ARG A CA 1
ATOM 1255 C C . ARG A 1 165 ? 8.464 -5.589 18.508 1.00 73.31 165 ARG A C 1
ATOM 1257 O O . ARG A 1 165 ? 9.631 -5.901 18.723 1.00 73.31 165 ARG A O 1
ATOM 1264 N N . SER A 1 166 ? 7.646 -6.307 17.752 1.00 77.50 166 SER A N 1
ATOM 1265 C CA . SER A 1 166 ? 8.021 -7.554 17.105 1.00 77.50 166 SER A CA 1
ATOM 1266 C C . SER A 1 166 ? 7.349 -7.683 15.742 1.00 77.50 166 SER A C 1
ATOM 1268 O O . SER A 1 166 ? 6.338 -7.038 15.457 1.00 77.50 166 SER A O 1
ATOM 1270 N N . TYR A 1 167 ? 7.903 -8.543 14.891 1.00 74.44 167 TYR A N 1
ATOM 1271 C CA . TYR A 1 167 ? 7.280 -8.865 13.610 1.00 74.44 167 TYR A CA 1
ATOM 1272 C C . TYR A 1 167 ? 5.878 -9.469 13.793 1.00 74.44 167 TYR A C 1
ATOM 1274 O O . TYR A 1 167 ? 4.959 -9.113 13.069 1.00 74.44 167 TYR A O 1
ATOM 1282 N N . ASP A 1 168 ? 5.668 -10.306 14.808 1.00 76.06 168 ASP A N 1
ATOM 1283 C CA . ASP A 1 168 ? 4.350 -10.898 15.056 1.00 76.06 168 ASP A CA 1
ATOM 1284 C C . ASP A 1 168 ? 3.330 -9.846 15.518 1.00 76.06 168 ASP A C 1
ATOM 1286 O O . ASP A 1 168 ? 2.157 -9.919 15.154 1.00 76.06 168 ASP A O 1
ATOM 1290 N N . ASP A 1 169 ? 3.765 -8.822 16.260 1.00 76.44 169 ASP A N 1
ATOM 1291 C CA . ASP A 1 169 ? 2.899 -7.692 16.613 1.00 76.44 169 ASP A CA 1
ATOM 1292 C C . ASP A 1 169 ? 2.542 -6.846 15.390 1.00 76.44 169 ASP A C 1
ATOM 1294 O O . ASP A 1 169 ? 1.404 -6.395 15.285 1.00 76.44 169 ASP A O 1
ATOM 1298 N N . ALA A 1 170 ? 3.471 -6.682 14.439 1.00 79.25 170 ALA A N 1
ATOM 1299 C CA . ALA A 1 170 ? 3.166 -6.064 13.148 1.00 79.25 170 ALA A CA 1
ATOM 1300 C C . ALA A 1 170 ? 2.079 -6.847 12.400 1.00 79.25 170 ALA A C 1
ATOM 1302 O O . ALA A 1 170 ? 1.109 -6.257 11.932 1.00 79.25 170 ALA A O 1
ATOM 1303 N N . LEU A 1 171 ? 2.209 -8.174 12.328 1.00 79.19 171 LEU A N 1
ATOM 1304 C CA . LEU A 1 171 ? 1.238 -9.028 11.644 1.00 79.19 171 LEU A CA 1
ATOM 1305 C C . LEU A 1 171 ? -0.143 -8.978 12.301 1.00 79.19 171 LEU A C 1
ATOM 1307 O O . LEU A 1 171 ? -1.145 -8.831 11.609 1.00 79.19 171 LEU A O 1
ATOM 1311 N N . ARG A 1 172 ? -0.210 -9.031 13.639 1.00 76.81 172 ARG A N 1
ATOM 1312 C CA . ARG A 1 172 ? -1.474 -8.858 14.378 1.00 76.81 172 ARG A CA 1
ATOM 1313 C C . ARG A 1 172 ? -2.073 -7.479 14.128 1.00 76.81 172 ARG A C 1
ATOM 1315 O O . ARG A 1 172 ? -3.273 -7.359 13.901 1.00 76.81 172 ARG A O 1
ATOM 1322 N N . TYR A 1 173 ? -1.235 -6.443 14.143 1.00 82.44 173 TYR A N 1
ATOM 1323 C CA . TYR A 1 173 ? -1.660 -5.078 13.868 1.00 82.44 173 TYR A CA 1
ATOM 1324 C C . TYR A 1 173 ? -2.282 -4.928 12.477 1.00 82.44 173 TYR A C 1
ATOM 1326 O O . TYR A 1 173 ? -3.323 -4.282 12.356 1.00 82.44 173 TYR A O 1
ATOM 1334 N N . LEU A 1 174 ? -1.708 -5.585 11.470 1.00 84.62 174 LEU A N 1
ATOM 1335 C CA . LEU A 1 174 ? -2.180 -5.567 10.086 1.00 84.62 174 LEU A CA 1
ATOM 1336 C C . LEU A 1 174 ? -3.270 -6.611 9.782 1.00 84.62 174 LEU A C 1
ATOM 1338 O O . LEU A 1 174 ? -3.824 -6.583 8.694 1.00 84.62 174 LEU A O 1
ATOM 1342 N N . ASP A 1 175 ? -3.619 -7.498 10.722 1.00 80.44 175 ASP A N 1
ATOM 1343 C CA . ASP A 1 175 ? -4.634 -8.546 10.530 1.00 80.44 175 ASP A CA 1
ATOM 1344 C C . ASP A 1 175 ? -6.005 -7.966 10.156 1.00 80.44 175 ASP A C 1
ATOM 1346 O O . ASP A 1 175 ? -6.682 -7.488 11.061 1.00 80.44 175 ASP A O 1
ATOM 1350 N N . PRO A 1 176 ? -6.485 -8.051 8.899 1.00 74.44 176 PRO A N 1
ATOM 1351 C CA . PRO A 1 176 ? -7.724 -7.393 8.478 1.00 74.44 176 PRO A CA 1
ATOM 1352 C C . PRO A 1 176 ? -8.962 -7.829 9.271 1.00 74.44 176 PRO A C 1
ATOM 1354 O O . PRO A 1 176 ? -9.919 -7.062 9.366 1.00 74.44 176 PRO A O 1
ATOM 1357 N N . ASN A 1 177 ? -8.936 -9.020 9.873 1.00 72.00 177 ASN A N 1
ATOM 1358 C CA . ASN A 1 177 ? -10.086 -9.649 10.515 1.00 72.00 177 ASN A CA 1
ATOM 1359 C C . ASN A 1 177 ? -10.036 -9.579 12.044 1.00 72.00 177 ASN A C 1
ATOM 1361 O O . ASN A 1 177 ? -10.953 -10.062 12.704 1.00 72.00 177 ASN A O 1
ATOM 1365 N N . ARG A 1 178 ? -8.967 -9.033 12.639 1.00 65.88 178 ARG A N 1
ATOM 1366 C CA . ARG A 1 178 ? -8.796 -9.038 14.099 1.00 65.88 178 ARG A CA 1
ATOM 1367 C C . ARG A 1 178 ? -8.509 -7.665 14.663 1.00 65.88 178 ARG A C 1
ATOM 1369 O O . ARG A 1 178 ? -7.673 -6.916 14.157 1.00 65.88 178 ARG A O 1
ATOM 1376 N N . ALA A 1 179 ? -9.189 -7.352 15.761 1.00 61.75 179 ALA A N 1
ATOM 1377 C CA . ALA A 1 179 ? -8.877 -6.166 16.531 1.00 61.75 179 ALA A CA 1
ATOM 1378 C C . ALA A 1 179 ? -7.592 -6.451 17.305 1.00 61.75 179 ALA A C 1
ATOM 1380 O O . ALA A 1 179 ? -7.410 -7.533 17.871 1.00 61.75 179 ALA A O 1
ATOM 1381 N N . THR A 1 180 ? -6.676 -5.496 17.298 1.00 63.53 180 THR A N 1
ATOM 1382 C CA . THR A 1 180 ? -5.361 -5.684 17.895 1.00 63.53 180 THR A CA 1
ATOM 1383 C C . THR A 1 180 ? -5.407 -5.192 19.326 1.00 63.53 180 THR A C 1
ATOM 1385 O O . THR A 1 180 ? -5.569 -4.000 19.578 1.00 63.53 180 THR A O 1
ATOM 1388 N N . PHE A 1 181 ? -5.233 -6.092 20.285 1.00 57.00 181 PHE A N 1
ATOM 1389 C CA . PHE A 1 181 ? -4.924 -5.683 21.648 1.00 57.00 181 PHE A CA 1
ATOM 1390 C C . PHE A 1 181 ? -3.472 -5.208 21.661 1.00 57.00 181 PHE A C 1
ATOM 1392 O O . PHE A 1 181 ? -2.566 -5.965 21.306 1.00 57.00 181 PHE A O 1
ATOM 1399 N N . THR A 1 182 ? -3.240 -3.943 22.005 1.00 51.56 182 THR A N 1
ATOM 1400 C CA . THR A 1 182 ? -1.880 -3.412 22.115 1.00 51.56 182 THR A CA 1
ATOM 1401 C C . THR A 1 182 ? -1.118 -4.214 23.165 1.00 51.56 182 THR A C 1
ATOM 1403 O O . THR A 1 182 ? -1.560 -4.373 24.302 1.00 51.56 182 THR A O 1
ATOM 1406 N N . ALA A 1 183 ? 0.043 -4.747 22.784 1.00 46.22 183 ALA A N 1
ATOM 1407 C CA . ALA A 1 183 ? 0.824 -5.655 23.620 1.00 46.22 183 ALA A CA 1
ATOM 1408 C C . ALA A 1 183 ? 1.506 -4.964 24.823 1.00 46.22 183 ALA A C 1
ATOM 1410 O O . ALA A 1 183 ? 2.446 -5.520 25.392 1.00 46.22 183 ALA A O 1
ATOM 1411 N N . ALA A 1 184 ? 1.093 -3.757 25.242 1.00 40.47 184 ALA A N 1
ATOM 1412 C CA . ALA A 1 184 ? 1.887 -2.995 26.195 1.00 40.47 184 ALA A CA 1
ATOM 1413 C C . ALA A 1 184 ? 1.176 -2.010 27.135 1.00 40.47 184 ALA A C 1
ATOM 1415 O O . ALA A 1 184 ? 0.428 -1.117 26.750 1.00 40.47 184 ALA A O 1
ATOM 1416 N N . ARG A 1 185 ? 1.611 -2.124 28.398 1.00 41.38 185 ARG A N 1
ATOM 1417 C CA . ARG A 1 185 ? 1.495 -1.226 29.563 1.00 41.38 185 ARG A CA 1
ATOM 1418 C C . ARG A 1 185 ? 0.116 -0.988 30.169 1.00 41.38 185 ARG A C 1
ATOM 1420 O O . ARG A 1 185 ? 0.019 -1.099 31.388 1.00 41.38 185 ARG A O 1
ATOM 1427 N N . ASN A 1 186 ? -0.927 -0.726 29.389 1.00 40.72 186 ASN A N 1
ATOM 1428 C CA . ASN A 1 186 ? -2.219 -0.311 29.943 1.00 40.72 186 ASN A CA 1
ATOM 1429 C C . ASN A 1 186 ? -3.314 -1.319 29.592 1.00 40.72 186 ASN A C 1
ATOM 1431 O O . ASN A 1 186 ? -3.889 -1.268 28.512 1.00 40.72 186 ASN A O 1
ATOM 1435 N N . LYS A 1 187 ? -3.645 -2.203 30.544 1.00 49.66 187 LYS A N 1
ATOM 1436 C CA . LYS A 1 187 ? -4.692 -3.242 30.424 1.00 49.66 187 LYS A CA 1
ATOM 1437 C C . LYS A 1 187 ? -6.125 -2.704 30.205 1.00 49.66 187 LYS A C 1
ATOM 1439 O O . LYS A 1 187 ? -7.056 -3.496 30.179 1.00 49.66 187 LYS A O 1
ATOM 1444 N N . ASN A 1 188 ? -6.293 -1.389 30.045 1.00 52.56 188 ASN A N 1
ATOM 1445 C CA . ASN A 1 188 ? -7.586 -0.703 29.967 1.00 52.56 188 ASN A CA 1
ATOM 1446 C C . ASN A 1 188 ? -7.802 0.047 28.640 1.00 52.56 188 ASN A C 1
ATOM 1448 O O . ASN A 1 188 ? -8.770 0.795 28.530 1.00 52.56 188 ASN A O 1
ATOM 1452 N N . LEU A 1 189 ? -6.901 -0.078 27.658 1.00 52.91 189 LEU A N 1
ATOM 1453 C CA . LEU A 1 189 ? -7.126 0.533 26.347 1.00 52.91 189 LEU A CA 1
ATOM 1454 C C . LEU A 1 189 ? -8.039 -0.357 25.493 1.00 52.91 189 LEU A C 1
ATOM 1456 O O . LEU A 1 189 ? -7.881 -1.581 25.515 1.00 52.91 189 LEU A O 1
ATOM 1460 N N . PRO A 1 190 ? -8.990 0.235 24.748 1.00 56.78 190 PRO A N 1
ATOM 1461 C CA . PRO A 1 190 ? -9.853 -0.527 23.863 1.00 56.78 190 PRO A CA 1
ATOM 1462 C C . PRO A 1 190 ? -9.031 -1.210 22.753 1.00 56.78 190 PRO A C 1
ATOM 1464 O O . PRO A 1 190 ? -7.969 -0.705 22.372 1.00 56.78 190 PRO A O 1
ATOM 1467 N N . PRO A 1 191 ? -9.514 -2.343 22.212 1.00 64.69 191 PRO A N 1
ATOM 1468 C CA . PRO A 1 191 ? -8.897 -2.996 21.065 1.00 64.69 191 PRO A CA 1
ATOM 1469 C C . PRO A 1 191 ? -8.777 -2.038 19.880 1.00 64.69 191 PRO A C 1
ATOM 1471 O O . PRO A 1 191 ? -9.707 -1.299 19.555 1.00 64.69 191 PRO A O 1
ATOM 1474 N N . VAL A 1 192 ? -7.638 -2.089 19.203 1.00 70.94 192 VAL A N 1
ATOM 1475 C CA . VAL A 1 192 ? -7.316 -1.217 18.080 1.00 70.94 192 VAL A CA 1
ATOM 1476 C C . VAL A 1 192 ? -7.838 -1.825 16.775 1.00 70.94 192 VAL A C 1
ATOM 1478 O O . VAL A 1 192 ? -7.394 -2.897 16.357 1.00 70.94 192 VAL A O 1
ATOM 1481 N N . ALA A 1 193 ? -8.776 -1.137 16.120 1.00 77.00 193 ALA A N 1
ATOM 1482 C CA . ALA A 1 193 ? -9.425 -1.601 14.889 1.00 77.00 193 ALA A CA 1
ATOM 1483 C C . ALA A 1 193 ? -9.711 -0.455 13.889 1.00 77.00 193 ALA A C 1
ATOM 1485 O O . ALA A 1 193 ? -10.886 -0.184 13.591 1.00 77.00 193 ALA A O 1
ATOM 1486 N N . PRO A 1 194 ? -8.666 0.232 13.381 1.00 86.25 194 PRO A N 1
ATOM 1487 C CA . PRO A 1 194 ? -8.835 1.283 12.382 1.00 86.25 194 PRO A CA 1
ATOM 1488 C C . PRO A 1 194 ? -9.477 0.727 11.108 1.00 86.25 194 PRO A C 1
ATOM 1490 O O . PRO A 1 194 ? -9.247 -0.415 10.726 1.00 86.25 194 PRO A O 1
ATOM 1493 N N . ARG A 1 195 ? -10.275 1.547 10.433 1.00 88.88 195 ARG A N 1
ATOM 1494 C CA . ARG A 1 195 ? -10.871 1.240 9.127 1.00 88.88 195 ARG A CA 1
ATOM 1495 C C . ARG A 1 195 ? -9.801 1.205 8.034 1.00 88.88 195 ARG A C 1
ATOM 1497 O O . ARG A 1 195 ? -9.848 0.331 7.174 1.00 88.88 195 ARG A O 1
ATOM 1504 N N . ALA A 1 196 ? -8.821 2.108 8.108 1.00 94.69 196 ALA A N 1
ATOM 1505 C CA . ALA A 1 196 ? -7.708 2.183 7.169 1.00 94.69 196 ALA A CA 1
ATOM 1506 C C . ALA A 1 196 ? -6.357 2.413 7.872 1.00 94.69 196 ALA A C 1
ATOM 1508 O O . ALA A 1 196 ? -6.225 3.281 8.735 1.00 94.69 196 ALA A O 1
ATOM 1509 N N . ILE A 1 197 ? -5.344 1.651 7.464 1.00 95.19 197 ILE A N 1
ATOM 1510 C CA . ILE A 1 197 ? -3.941 1.775 7.862 1.00 95.19 197 ILE A CA 1
ATOM 1511 C C . ILE A 1 197 ? -3.148 2.131 6.603 1.00 95.19 197 ILE A C 1
ATOM 1513 O O . ILE A 1 197 ? -2.906 1.286 5.743 1.00 95.19 197 ILE A O 1
ATOM 1517 N N . LEU A 1 198 ? -2.755 3.391 6.491 1.00 97.00 198 LEU A N 1
ATOM 1518 C CA . LEU A 1 198 ? -1.962 3.923 5.391 1.00 97.00 198 LEU A CA 1
ATOM 1519 C C . LEU A 1 198 ? -0.509 4.007 5.861 1.00 97.00 198 LEU A C 1
ATOM 1521 O O . LEU A 1 198 ? -0.225 4.573 6.914 1.00 97.00 198 LEU A O 1
ATOM 1525 N N . MET A 1 199 ? 0.414 3.406 5.124 1.00 95.69 199 MET A N 1
ATOM 1526 C CA . MET A 1 199 ? 1.822 3.324 5.517 1.00 95.69 199 MET A CA 1
ATOM 1527 C C . MET A 1 199 ? 2.684 3.838 4.380 1.00 95.69 199 MET A C 1
ATOM 1529 O O . MET A 1 199 ? 2.527 3.354 3.266 1.00 95.69 199 MET A O 1
ATOM 1533 N N . THR A 1 200 ? 3.608 4.763 4.623 1.00 95.69 200 THR A N 1
ATOM 1534 C CA . THR A 1 200 ? 4.612 5.140 3.615 1.00 95.69 200 THR A CA 1
ATOM 1535 C C . THR A 1 200 ? 5.935 4.446 3.905 1.00 95.69 200 THR A C 1
ATOM 1537 O O . THR A 1 200 ? 6.239 4.160 5.053 1.00 95.69 200 THR A O 1
ATOM 1540 N N . SER A 1 201 ? 6.740 4.133 2.892 1.00 93.88 201 SER A N 1
ATOM 1541 C CA . SER A 1 201 ? 8.130 3.708 3.095 1.00 93.88 201 SER A CA 1
ATOM 1542 C C . SER A 1 201 ? 9.002 4.118 1.917 1.00 93.88 201 SER A C 1
ATOM 1544 O O . SER A 1 201 ? 8.561 4.141 0.763 1.00 93.88 201 SER A O 1
ATOM 1546 N N . SER A 1 202 ? 10.257 4.468 2.201 1.00 91.94 202 SER A N 1
ATOM 1547 C CA . SER A 1 202 ? 11.274 4.649 1.164 1.00 91.94 202 SER A CA 1
ATOM 1548 C C . SER A 1 202 ? 11.933 3.340 0.720 1.00 91.94 202 SER A C 1
ATOM 1550 O O . SER A 1 202 ? 12.742 3.363 -0.200 1.00 91.94 202 SER A O 1
ATOM 1552 N N . GLU A 1 203 ? 11.629 2.203 1.344 1.00 90.00 203 GLU A N 1
ATOM 1553 C CA . GLU A 1 203 ? 12.151 0.896 0.928 1.00 90.00 203 GLU A CA 1
ATOM 1554 C C . GLU A 1 203 ? 11.348 0.317 -0.247 1.00 90.00 203 GLU A C 1
ATOM 1556 O O . GLU A 1 203 ? 10.283 0.822 -0.603 1.00 90.00 203 GLU A O 1
ATOM 1561 N N . THR A 1 204 ? 11.872 -0.711 -0.914 1.00 91.31 204 THR A N 1
ATOM 1562 C CA . THR A 1 204 ? 11.052 -1.569 -1.789 1.00 91.31 204 THR A CA 1
ATOM 1563 C C . THR A 1 204 ? 10.208 -2.508 -0.927 1.00 91.31 204 THR A C 1
ATOM 1565 O O . THR A 1 204 ? 10.512 -2.705 0.251 1.00 91.31 204 THR A O 1
ATOM 1568 N N . LEU A 1 205 ? 9.172 -3.128 -1.499 1.00 91.62 205 LEU A N 1
ATOM 1569 C CA . LEU A 1 205 ? 8.337 -4.089 -0.771 1.00 91.62 205 LEU A CA 1
ATOM 1570 C C . LEU A 1 205 ? 9.177 -5.224 -0.165 1.00 91.62 205 LEU A C 1
ATOM 1572 O O . LEU A 1 205 ? 9.046 -5.529 1.020 1.00 91.62 205 LEU A O 1
ATOM 1576 N N . GLY A 1 206 ? 10.069 -5.811 -0.970 1.00 90.50 206 GLY A N 1
ATOM 1577 C CA . GLY A 1 206 ? 10.955 -6.892 -0.538 1.00 90.50 206 GLY A CA 1
ATOM 1578 C C . GLY A 1 206 ? 11.949 -6.450 0.535 1.00 90.50 206 GLY A C 1
ATOM 1579 O O . GLY A 1 206 ? 12.122 -7.157 1.528 1.00 90.50 206 GLY A O 1
ATOM 1580 N N . SER A 1 207 ? 12.549 -5.263 0.380 1.00 91.19 207 SER A N 1
ATOM 1581 C CA . SER A 1 207 ? 13.454 -4.680 1.381 1.00 91.19 207 SER A CA 1
ATOM 1582 C C . SER A 1 207 ? 12.740 -4.475 2.713 1.00 91.19 207 SER A C 1
ATOM 1584 O O . SER A 1 207 ? 13.234 -4.939 3.739 1.00 91.19 207 SER A O 1
ATOM 1586 N N . LEU A 1 208 ? 11.541 -3.885 2.691 1.00 92.12 208 LEU A N 1
ATOM 1587 C CA . LEU A 1 208 ? 10.762 -3.621 3.896 1.00 92.12 208 LEU A CA 1
ATOM 1588 C C . LEU A 1 208 ? 10.329 -4.916 4.589 1.00 92.12 208 LEU A C 1
ATOM 1590 O O . LEU A 1 208 ? 10.464 -5.062 5.803 1.00 92.12 208 LEU A O 1
ATOM 1594 N N . ALA A 1 209 ? 9.831 -5.884 3.820 1.00 88.38 209 ALA A N 1
ATOM 1595 C CA . ALA A 1 209 ? 9.416 -7.173 4.356 1.00 88.38 209 ALA A CA 1
ATOM 1596 C C . ALA A 1 209 ? 10.594 -7.910 5.021 1.00 88.38 209 ALA A C 1
ATOM 1598 O O . ALA A 1 209 ? 10.457 -8.455 6.124 1.00 88.38 209 ALA A O 1
ATOM 1599 N N . LEU A 1 210 ? 11.768 -7.880 4.380 1.00 87.75 210 LEU A N 1
ATOM 1600 C CA . LEU A 1 210 ? 12.997 -8.463 4.906 1.00 87.75 210 LEU A CA 1
ATOM 1601 C C . LEU A 1 210 ? 13.486 -7.725 6.160 1.00 87.75 210 LEU A C 1
ATOM 1603 O O . LEU A 1 210 ? 13.767 -8.377 7.167 1.00 87.75 210 LEU A O 1
ATOM 1607 N N . SER A 1 211 ? 13.547 -6.391 6.134 1.00 89.56 211 SER A N 1
ATOM 1608 C CA . SER A 1 211 ? 14.005 -5.558 7.254 1.00 89.56 211 SER A CA 1
ATOM 1609 C C . SER A 1 211 ? 13.111 -5.723 8.480 1.00 89.56 211 SER A C 1
ATOM 1611 O O . SER A 1 211 ? 13.606 -5.960 9.588 1.00 89.56 211 SER A O 1
ATOM 1613 N N . MET A 1 212 ? 11.790 -5.743 8.288 1.00 85.31 212 MET A N 1
ATOM 1614 C CA . MET A 1 212 ? 10.817 -6.004 9.348 1.00 85.31 212 MET A CA 1
ATOM 1615 C C . MET A 1 212 ? 10.969 -7.396 9.962 1.00 85.31 212 MET A C 1
ATOM 1617 O O . MET A 1 212 ? 10.919 -7.529 11.189 1.00 85.31 212 MET A O 1
ATOM 1621 N N . LYS A 1 213 ? 11.164 -8.440 9.147 1.00 83.56 213 LYS A N 1
ATOM 1622 C CA . LYS A 1 213 ? 11.294 -9.814 9.654 1.00 83.56 213 LYS A CA 1
ATOM 1623 C C . LYS A 1 213 ? 12.638 -10.061 10.332 1.00 83.56 213 LYS A C 1
ATOM 1625 O O . LYS A 1 213 ? 12.684 -10.697 11.384 1.00 83.56 213 LYS A O 1
ATOM 1630 N N . ALA A 1 214 ? 13.719 -9.552 9.748 1.00 85.88 214 ALA A N 1
ATOM 1631 C CA . ALA A 1 214 ? 15.070 -9.675 10.282 1.00 85.88 214 ALA A CA 1
ATOM 1632 C C . ALA A 1 214 ? 15.341 -8.726 11.459 1.00 85.88 214 ALA A C 1
ATOM 1634 O O . ALA A 1 214 ? 16.322 -8.928 12.176 1.00 85.88 214 ALA A O 1
ATOM 1635 N N . ARG A 1 215 ? 14.477 -7.721 11.668 1.00 85.44 215 ARG A N 1
ATOM 1636 C CA . ARG A 1 215 ? 14.600 -6.682 12.703 1.00 85.44 215 ARG A CA 1
ATOM 1637 C C . ARG A 1 215 ? 15.917 -5.911 12.597 1.00 85.44 215 ARG A C 1
ATOM 1639 O O . ARG A 1 215 ? 16.603 -5.707 13.596 1.00 85.44 215 ARG A O 1
ATOM 1646 N N . LYS A 1 216 ? 16.258 -5.511 11.374 1.00 87.50 216 LYS A N 1
ATOM 1647 C CA . LYS A 1 216 ? 17.501 -4.815 11.029 1.00 87.50 216 LYS A CA 1
ATOM 1648 C C . LYS A 1 216 ? 17.245 -3.734 9.994 1.00 87.50 216 LYS A C 1
ATOM 1650 O O . LYS A 1 216 ? 16.319 -3.868 9.199 1.00 87.50 216 LYS A O 1
ATOM 1655 N N . SER A 1 217 ? 18.085 -2.704 9.985 1.00 87.19 217 SER A N 1
ATOM 1656 C CA . SER A 1 217 ? 18.087 -1.716 8.909 1.00 87.19 217 SER A CA 1
ATOM 1657 C C . SER A 1 217 ? 18.552 -2.350 7.593 1.00 87.19 217 SER A C 1
ATOM 1659 O O . SER A 1 217 ? 19.211 -3.394 7.584 1.00 87.19 217 SER A O 1
ATOM 1661 N N . SER A 1 218 ? 18.240 -1.700 6.472 1.00 86.69 218 SER A N 1
ATOM 1662 C CA . SER A 1 218 ? 18.772 -2.099 5.163 1.00 86.69 218 SER A CA 1
ATOM 1663 C C . SER A 1 218 ? 20.310 -2.077 5.136 1.00 86.69 218 SER A C 1
ATOM 1665 O O . SER A 1 218 ? 20.928 -2.974 4.574 1.00 86.69 218 SER A O 1
ATOM 1667 N N . GLU A 1 219 ? 20.944 -1.115 5.811 1.00 88.69 219 GLU A N 1
ATOM 1668 C CA . GLU A 1 219 ? 22.410 -1.030 5.924 1.00 88.69 219 GLU A CA 1
ATOM 1669 C C . GLU A 1 219 ? 22.998 -2.243 6.666 1.00 88.69 219 GLU A C 1
ATOM 1671 O O . GLU A 1 219 ? 23.930 -2.892 6.188 1.00 88.69 219 GLU A O 1
ATOM 1676 N N . ASP A 1 220 ? 22.399 -2.627 7.795 1.00 88.75 220 ASP A N 1
ATOM 1677 C CA . ASP A 1 220 ? 22.825 -3.803 8.560 1.00 88.75 220 ASP A CA 1
ATOM 1678 C C . ASP A 1 220 ? 22.590 -5.106 7.784 1.00 88.75 220 ASP A C 1
ATOM 1680 O O . ASP A 1 220 ? 23.374 -6.060 7.881 1.00 88.75 220 ASP A O 1
ATOM 1684 N N . LEU A 1 221 ? 21.503 -5.170 7.011 1.00 89.38 221 LEU A N 1
ATOM 1685 C CA . LEU A 1 221 ? 21.218 -6.298 6.130 1.00 89.38 221 LEU A CA 1
ATOM 1686 C C . LEU A 1 221 ? 22.257 -6.420 5.020 1.00 89.38 221 LEU A C 1
ATOM 1688 O O . LEU A 1 221 ? 22.761 -7.521 4.812 1.00 89.38 221 LEU A O 1
ATOM 1692 N N . ALA A 1 222 ? 22.665 -5.314 4.397 1.00 90.44 222 ALA A N 1
ATOM 1693 C CA . ALA A 1 222 ? 23.693 -5.320 3.359 1.00 90.44 222 ALA A CA 1
ATOM 1694 C C . ALA A 1 222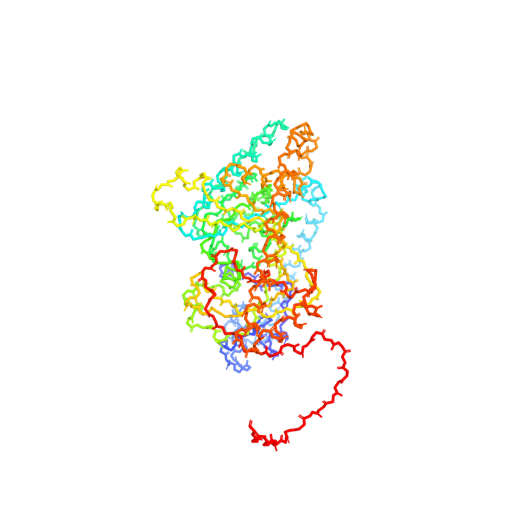 ? 25.016 -5.939 3.849 1.00 90.44 222 ALA A C 1
ATOM 1696 O O . ALA A 1 222 ? 25.632 -6.744 3.154 1.00 90.44 222 ALA A O 1
ATOM 1697 N N . THR A 1 223 ? 25.419 -5.675 5.099 1.00 89.25 223 THR A N 1
ATOM 1698 C CA . THR A 1 223 ? 26.632 -6.288 5.688 1.00 89.25 223 THR A CA 1
ATOM 1699 C C . THR A 1 223 ? 26.479 -7.774 6.048 1.00 89.25 223 THR A C 1
ATOM 1701 O O . THR A 1 223 ? 27.452 -8.454 6.400 1.00 89.25 223 THR A O 1
ATOM 1704 N N . THR A 1 224 ? 25.250 -8.298 6.023 1.00 85.31 224 THR A N 1
ATOM 1705 C CA . THR A 1 224 ? 24.920 -9.660 6.462 1.00 85.31 224 THR A CA 1
ATOM 1706 C C . THR A 1 224 ? 24.108 -10.470 5.450 1.00 85.31 224 THR A C 1
ATOM 1708 O O . THR A 1 224 ? 23.619 -11.542 5.810 1.00 85.31 224 THR A O 1
ATOM 1711 N N . ALA A 1 225 ? 24.037 -10.025 4.193 1.00 80.50 225 ALA A N 1
ATOM 1712 C CA . ALA A 1 225 ? 23.181 -10.592 3.149 1.00 80.50 225 ALA A CA 1
ATOM 1713 C C . ALA A 1 225 ? 23.400 -12.098 2.908 1.00 80.50 225 ALA A C 1
ATOM 1715 O O . ALA A 1 225 ? 22.444 -12.835 2.673 1.00 80.50 225 ALA A O 1
ATOM 1716 N N . ASP A 1 226 ? 24.642 -12.578 3.039 1.00 78.62 226 ASP A N 1
ATOM 1717 C CA . ASP A 1 226 ? 24.996 -13.995 2.854 1.00 78.62 226 ASP A CA 1
ATOM 1718 C C . ASP A 1 226 ? 24.880 -14.844 4.130 1.00 78.62 226 ASP A C 1
ATOM 1720 O O . ASP A 1 226 ? 25.100 -16.055 4.109 1.00 78.62 226 ASP A O 1
ATOM 1724 N N . LYS A 1 227 ? 24.555 -14.234 5.278 1.00 74.94 227 LYS A N 1
ATOM 1725 C CA . LYS A 1 227 ? 24.563 -14.927 6.578 1.00 74.94 227 LYS A CA 1
ATOM 1726 C C . LYS A 1 227 ? 23.267 -15.681 6.877 1.00 74.94 227 LYS A C 1
ATOM 1728 O O . LYS A 1 227 ? 23.262 -16.518 7.783 1.00 74.94 227 LYS A O 1
ATOM 1733 N N . PHE A 1 228 ? 22.183 -15.404 6.154 1.00 69.56 228 PHE A N 1
ATOM 1734 C CA . PHE A 1 228 ? 20.858 -15.967 6.420 1.00 69.56 228 PHE A CA 1
ATOM 1735 C C . PHE A 1 228 ? 20.265 -16.621 5.170 1.00 69.56 228 PHE A C 1
ATOM 1737 O O . PHE A 1 228 ? 20.497 -16.182 4.047 1.00 69.56 228 PHE A O 1
ATOM 1744 N N . GLY A 1 229 ? 19.496 -17.695 5.374 1.00 75.62 229 GLY A N 1
ATOM 1745 C CA . GLY A 1 229 ? 18.696 -18.294 4.306 1.00 75.62 229 GLY A CA 1
ATOM 1746 C C . GLY A 1 229 ? 17.498 -17.419 3.933 1.00 75.62 229 GLY A C 1
ATOM 1747 O O . GLY A 1 229 ? 17.191 -16.451 4.628 1.00 75.62 229 GLY A O 1
ATOM 1748 N N . ALA A 1 230 ? 16.801 -17.794 2.858 1.00 76.31 230 ALA A N 1
ATOM 1749 C CA . ALA A 1 230 ? 15.621 -17.073 2.392 1.00 76.31 230 ALA A CA 1
ATOM 1750 C C . ALA A 1 230 ? 14.553 -16.946 3.493 1.00 76.31 230 ALA A C 1
ATOM 1752 O O . ALA A 1 230 ? 14.139 -17.939 4.101 1.00 76.31 230 ALA A O 1
ATOM 1753 N N . VAL A 1 231 ? 14.115 -15.713 3.737 1.00 78.19 231 VAL A N 1
ATOM 1754 C CA . VAL A 1 231 ? 13.169 -15.365 4.797 1.00 78.19 231 VAL A CA 1
ATOM 1755 C C . VAL A 1 231 ? 11.740 -15.444 4.267 1.00 78.19 231 VAL A C 1
ATOM 1757 O O . VAL A 1 231 ? 11.420 -14.799 3.276 1.00 78.19 231 VAL A O 1
ATOM 1760 N N . ASN A 1 232 ? 10.866 -16.216 4.919 1.00 79.62 232 ASN A N 1
ATOM 1761 C CA . ASN A 1 232 ? 9.449 -16.255 4.544 1.00 79.62 232 ASN A CA 1
ATOM 1762 C C . ASN A 1 232 ? 8.748 -14.952 4.968 1.00 79.62 232 ASN A C 1
ATOM 1764 O O . ASN A 1 232 ? 8.748 -14.616 6.158 1.00 79.62 232 ASN A O 1
ATOM 1768 N N . VAL A 1 233 ? 8.157 -14.259 3.993 1.00 79.81 233 VAL A N 1
ATOM 1769 C CA . VAL A 1 233 ? 7.438 -12.987 4.165 1.00 79.81 233 VAL A CA 1
ATOM 1770 C C . VAL A 1 233 ? 5.963 -13.054 3.753 1.00 79.81 233 VAL A C 1
ATOM 1772 O O . VAL A 1 233 ? 5.284 -12.031 3.788 1.00 79.81 233 VAL A O 1
ATOM 1775 N N . ASP A 1 234 ? 5.451 -14.239 3.406 1.00 77.56 234 ASP A N 1
ATOM 1776 C CA . ASP A 1 234 ? 4.097 -14.430 2.866 1.00 77.56 234 ASP A CA 1
ATOM 1777 C C . ASP A 1 234 ? 3.011 -13.869 3.778 1.00 77.56 234 ASP A C 1
ATOM 1779 O O . ASP A 1 234 ? 2.131 -13.154 3.318 1.00 77.56 234 ASP A O 1
ATOM 1783 N N . GLU A 1 235 ? 3.121 -14.110 5.084 1.00 74.19 235 GLU A N 1
ATOM 1784 C CA . GLU A 1 235 ? 2.154 -13.592 6.052 1.00 74.19 235 GLU A CA 1
ATOM 1785 C C . GLU A 1 235 ? 2.178 -12.060 6.124 1.00 74.19 235 GLU A C 1
ATOM 1787 O O . GLU A 1 235 ? 1.156 -11.460 6.397 1.00 74.19 235 GLU A O 1
ATOM 1792 N N . PHE A 1 236 ? 3.303 -11.385 5.871 1.00 79.94 236 PHE A N 1
ATOM 1793 C CA . PHE A 1 236 ? 3.299 -9.919 5.810 1.00 79.94 236 PHE A CA 1
ATOM 1794 C C . PHE A 1 236 ? 2.615 -9.423 4.540 1.00 79.94 236 PHE A C 1
ATOM 1796 O O . PHE A 1 236 ? 1.774 -8.533 4.622 1.00 79.94 236 PHE A O 1
ATOM 1803 N N . LEU A 1 237 ? 2.932 -10.028 3.393 1.00 80.62 237 LEU A N 1
ATOM 1804 C CA . LEU A 1 237 ? 2.351 -9.655 2.104 1.00 80.62 237 LEU A CA 1
ATOM 1805 C C . LEU A 1 237 ? 0.841 -9.895 2.077 1.00 80.62 237 LEU A C 1
ATOM 1807 O O . LEU A 1 237 ? 0.094 -8.997 1.712 1.00 80.62 237 LEU A O 1
ATOM 1811 N N . PHE A 1 238 ? 0.384 -11.050 2.560 1.00 76.50 238 PHE A N 1
ATOM 1812 C CA . PHE A 1 238 ? -1.034 -11.397 2.666 1.00 76.50 238 PHE A CA 1
ATOM 1813 C C . PHE A 1 238 ? -1.853 -10.379 3.479 1.00 76.50 238 PHE A C 1
ATOM 1815 O O . PHE A 1 238 ? -3.050 -10.204 3.263 1.00 76.50 238 PHE A O 1
ATOM 1822 N N . ARG A 1 239 ? -1.220 -9.702 4.442 1.00 81.38 239 ARG A N 1
ATOM 1823 C CA . ARG A 1 239 ? -1.875 -8.726 5.327 1.00 81.38 239 ARG A CA 1
ATOM 1824 C C . ARG A 1 239 ? -1.909 -7.320 4.740 1.00 81.38 239 ARG A C 1
ATOM 1826 O O . ARG A 1 239 ? -2.512 -6.433 5.348 1.00 81.38 239 ARG A O 1
ATOM 1833 N N . LEU A 1 240 ? -1.271 -7.104 3.591 1.00 86.62 240 LEU A N 1
ATOM 1834 C CA . LEU A 1 240 ? -1.379 -5.872 2.823 1.00 86.62 240 LEU A CA 1
ATOM 1835 C C . LEU A 1 240 ? -2.605 -5.959 1.911 1.00 86.62 240 LEU A C 1
ATOM 1837 O O . LEU A 1 240 ? -2.720 -6.874 1.104 1.00 86.62 240 LEU A O 1
ATOM 1841 N N . GLY A 1 241 ? -3.514 -4.994 2.022 1.00 87.44 241 GLY A N 1
ATOM 1842 C CA . GLY A 1 241 ? -4.632 -4.864 1.091 1.00 87.44 241 GLY A CA 1
ATOM 1843 C C . GLY A 1 241 ? -4.172 -4.334 -0.264 1.00 87.44 241 GLY A C 1
ATOM 1844 O O . GLY A 1 241 ? -4.474 -4.917 -1.301 1.00 87.44 241 GLY A O 1
ATOM 1845 N N . PHE A 1 242 ? -3.398 -3.248 -0.241 1.00 94.50 242 PHE A N 1
ATOM 1846 C CA . PHE A 1 242 ? -2.858 -2.602 -1.433 1.00 94.50 242 PHE A CA 1
ATOM 1847 C C . PHE A 1 242 ? -1.371 -2.289 -1.283 1.00 94.50 242 PHE A C 1
ATOM 1849 O O . PHE A 1 242 ? -0.908 -1.870 -0.218 1.00 94.50 242 PHE A O 1
ATOM 1856 N N . VAL A 1 243 ? -0.636 -2.423 -2.384 1.00 95.81 243 VAL A N 1
ATOM 1857 C CA . VAL A 1 243 ? 0.730 -1.917 -2.537 1.00 95.81 243 VAL A CA 1
ATOM 1858 C C . VAL A 1 243 ? 0.716 -0.851 -3.622 1.00 95.81 243 VAL A C 1
ATOM 1860 O O . VAL A 1 243 ? 0.220 -1.080 -4.722 1.00 95.81 243 VAL A O 1
ATOM 1863 N N . VAL A 1 244 ? 1.231 0.329 -3.299 1.00 96.75 244 VAL A N 1
ATOM 1864 C CA . VAL A 1 244 ? 1.154 1.521 -4.140 1.00 96.75 244 VAL A CA 1
ATOM 1865 C C . VAL A 1 244 ? 2.563 2.016 -4.417 1.00 96.75 244 VAL A C 1
ATOM 1867 O O . VAL A 1 244 ? 3.208 2.546 -3.521 1.00 96.75 244 VAL A O 1
ATOM 1870 N N . GLU A 1 245 ? 3.055 1.871 -5.641 1.00 95.56 245 GLU A N 1
ATOM 1871 C CA . GLU A 1 245 ? 4.369 2.383 -6.036 1.00 95.56 245 GLU A CA 1
ATOM 1872 C C . GLU A 1 245 ? 4.212 3.773 -6.667 1.00 95.56 245 GLU A C 1
ATOM 1874 O O . GLU A 1 245 ? 3.559 3.943 -7.698 1.00 95.56 245 GLU A O 1
ATOM 1879 N N . VAL A 1 246 ? 4.814 4.779 -6.033 1.00 92.62 246 VAL A N 1
ATOM 1880 C CA . VAL A 1 246 ? 4.774 6.183 -6.446 1.00 92.62 246 VAL A CA 1
ATOM 1881 C C . VAL A 1 246 ? 6.095 6.561 -7.089 1.00 92.62 246 VAL A C 1
ATOM 1883 O O . VAL A 1 246 ? 7.156 6.517 -6.456 1.00 92.62 246 VAL A O 1
ATOM 1886 N N . THR A 1 247 ? 6.018 7.022 -8.332 1.00 89.56 247 THR A N 1
ATOM 1887 C CA . THR A 1 247 ? 7.173 7.527 -9.066 1.00 89.56 247 THR A CA 1
ATOM 1888 C C . THR A 1 247 ? 6.975 8.974 -9.473 1.00 89.56 247 THR A C 1
ATOM 1890 O O . THR A 1 247 ? 5.961 9.361 -10.051 1.00 89.56 247 THR A O 1
ATOM 1893 N N . LYS A 1 248 ? 7.994 9.780 -9.189 1.00 85.94 248 LYS A N 1
ATOM 1894 C CA . LYS A 1 248 ? 8.092 11.165 -9.633 1.00 85.94 248 LYS A CA 1
ATOM 1895 C C . LYS A 1 248 ? 8.840 11.211 -10.971 1.00 85.94 248 LYS A C 1
ATOM 1897 O O . LYS A 1 248 ? 9.960 10.698 -11.019 1.00 85.94 248 LYS A O 1
ATOM 1902 N N . PRO A 1 249 ? 8.280 11.833 -12.024 1.00 82.94 249 PRO A N 1
ATOM 1903 C CA . PRO A 1 249 ? 9.008 12.058 -13.267 1.00 82.94 249 PRO A CA 1
ATOM 1904 C C . PRO A 1 249 ? 10.283 12.869 -13.027 1.00 82.94 249 PRO A C 1
ATOM 1906 O O . PRO A 1 249 ? 10.277 13.849 -12.279 1.00 82.94 249 PRO A O 1
ATOM 1909 N N . THR A 1 250 ? 11.370 12.484 -13.691 1.00 81.94 250 THR A N 1
ATOM 1910 C CA . THR A 1 250 ? 12.683 13.143 -13.573 1.00 81.94 250 THR A CA 1
ATOM 1911 C C . THR A 1 250 ? 12.678 14.589 -14.070 1.00 81.94 250 THR A C 1
ATOM 1913 O O . THR A 1 250 ? 13.515 15.380 -13.645 1.00 81.94 250 THR A O 1
ATOM 1916 N N . SER A 1 251 ? 11.716 14.949 -14.924 1.00 80.81 251 SER A N 1
ATOM 1917 C CA . SER A 1 251 ? 11.503 16.310 -15.426 1.00 80.81 251 SER A CA 1
ATOM 1918 C C . SER A 1 251 ? 11.009 17.296 -14.363 1.00 80.81 251 SER A C 1
ATOM 1920 O O . SER A 1 251 ? 11.104 18.503 -14.570 1.00 80.81 251 SER A O 1
ATOM 1922 N N . ILE A 1 252 ? 10.487 16.812 -13.231 1.00 83.44 252 ILE A N 1
ATOM 1923 C CA . ILE A 1 252 ? 9.951 17.656 -12.161 1.00 83.44 252 ILE A CA 1
ATOM 1924 C C . ILE A 1 252 ? 11.034 17.940 -11.119 1.00 83.44 252 ILE A C 1
ATOM 1926 O O . ILE A 1 252 ? 11.577 17.021 -10.497 1.00 83.44 252 ILE A O 1
ATOM 1930 N N . ALA A 1 253 ? 11.300 19.226 -10.875 1.00 84.06 253 ALA A N 1
ATOM 1931 C CA . ALA A 1 253 ? 12.257 19.682 -9.869 1.00 84.06 253 ALA A CA 1
ATOM 1932 C C . ALA A 1 253 ? 11.919 19.132 -8.473 1.00 84.06 253 ALA A C 1
ATOM 1934 O O . ALA A 1 253 ? 10.751 18.949 -8.127 1.00 84.06 253 ALA A O 1
ATOM 1935 N N . LEU A 1 254 ? 12.931 18.831 -7.650 1.00 80.06 254 LEU A N 1
ATOM 1936 C CA . LEU A 1 254 ? 12.752 18.141 -6.360 1.00 80.06 254 LEU A CA 1
ATOM 1937 C C . LEU A 1 254 ? 11.820 18.874 -5.381 1.00 80.06 254 LEU A C 1
ATOM 1939 O O . LEU A 1 254 ? 11.144 18.210 -4.597 1.00 80.06 254 LEU A O 1
ATOM 1943 N N . ASP A 1 255 ? 11.795 20.198 -5.437 1.00 84.75 255 ASP A N 1
ATOM 1944 C CA . ASP A 1 255 ? 11.022 21.118 -4.602 1.00 84.75 255 ASP A CA 1
ATOM 1945 C C . ASP A 1 255 ? 9.648 21.492 -5.183 1.00 84.75 255 ASP A C 1
ATOM 1947 O O . ASP A 1 255 ? 8.793 21.974 -4.439 1.00 84.75 255 ASP A O 1
ATOM 1951 N N . ASP A 1 256 ? 9.392 21.201 -6.462 1.00 87.81 256 ASP A N 1
ATOM 1952 C CA . ASP A 1 256 ? 8.101 21.443 -7.111 1.00 87.81 256 ASP A CA 1
ATOM 1953 C C . ASP A 1 256 ? 7.044 20.428 -6.647 1.00 87.81 256 ASP A C 1
ATOM 1955 O O . ASP A 1 256 ? 6.812 19.373 -7.256 1.00 87.81 256 ASP A O 1
ATOM 1959 N N . ARG A 1 257 ? 6.415 20.735 -5.509 1.00 85.94 257 ARG A N 1
ATOM 1960 C CA . ARG A 1 257 ? 5.352 19.917 -4.910 1.00 85.94 257 ARG A CA 1
ATOM 1961 C C . ARG A 1 257 ? 4.114 19.845 -5.800 1.00 85.94 257 ARG A C 1
ATOM 1963 O O . ARG A 1 257 ? 3.557 18.760 -5.938 1.00 85.94 257 ARG A O 1
ATOM 1970 N N . ASP A 1 258 ? 3.721 20.945 -6.435 1.00 89.88 258 ASP A N 1
ATOM 1971 C CA . ASP A 1 258 ? 2.508 21.006 -7.260 1.00 89.88 258 ASP A CA 1
ATOM 1972 C C . ASP A 1 258 ? 2.694 20.290 -8.600 1.00 89.88 258 ASP A C 1
ATOM 1974 O O . ASP A 1 258 ? 1.802 19.576 -9.065 1.00 89.88 258 ASP A O 1
ATOM 1978 N N . GLY A 1 259 ? 3.868 20.423 -9.220 1.00 88.06 259 GLY A N 1
ATOM 1979 C CA . GLY A 1 259 ? 4.268 19.605 -10.361 1.00 88.06 259 GLY A CA 1
ATOM 1980 C C . GLY A 1 259 ? 4.315 18.127 -9.994 1.00 88.06 259 GLY A C 1
ATOM 1981 O O . GLY A 1 259 ? 3.740 17.307 -10.702 1.00 88.06 259 GLY A O 1
ATOM 1982 N N . THR A 1 260 ? 4.885 17.779 -8.833 1.00 89.38 260 THR A N 1
ATOM 1983 C CA . THR A 1 260 ? 4.903 16.385 -8.348 1.00 89.38 260 THR A CA 1
ATOM 1984 C C . THR A 1 260 ? 3.481 15.860 -8.142 1.00 89.38 260 THR A C 1
ATOM 1986 O O . THR A 1 260 ? 3.170 14.753 -8.572 1.00 89.38 260 THR A O 1
ATOM 1989 N N . LYS A 1 261 ? 2.591 16.665 -7.550 1.00 93.31 261 LYS A N 1
ATOM 1990 C CA . LYS A 1 261 ? 1.185 16.311 -7.331 1.00 93.31 261 LYS A CA 1
ATOM 1991 C C . LYS A 1 261 ? 0.450 16.020 -8.641 1.00 93.31 261 LYS A C 1
ATOM 1993 O O . LYS A 1 261 ? -0.330 15.073 -8.700 1.00 93.31 261 LYS A O 1
ATOM 1998 N N . ARG A 1 262 ? 0.696 16.814 -9.683 1.00 92.25 262 ARG A N 1
ATOM 1999 C CA . ARG A 1 262 ? 0.033 16.675 -10.990 1.00 92.25 262 ARG A CA 1
ATOM 2000 C C . ARG A 1 262 ? 0.615 15.559 -11.852 1.00 92.25 262 ARG A C 1
ATOM 2002 O O . ARG A 1 262 ? -0.132 14.876 -12.544 1.00 92.25 262 ARG A O 1
ATOM 2009 N N . GLU A 1 263 ? 1.928 15.371 -11.804 1.00 88.81 263 GLU A N 1
ATOM 2010 C CA . GLU A 1 263 ? 2.650 14.551 -12.780 1.00 88.81 263 GLU A CA 1
ATOM 2011 C C . GLU A 1 263 ? 3.125 13.199 -12.231 1.00 88.81 263 GLU A C 1
ATOM 2013 O O . GLU A 1 263 ? 3.593 12.374 -13.013 1.00 88.81 263 GLU A O 1
ATOM 2018 N N . MET A 1 264 ? 3.006 12.935 -10.920 1.00 90.31 264 MET A N 1
ATOM 2019 C CA . MET A 1 264 ? 3.372 11.628 -10.359 1.00 90.31 264 MET A CA 1
ATOM 2020 C C . MET A 1 264 ? 2.636 10.480 -11.054 1.00 90.31 264 MET A C 1
ATOM 2022 O O . MET A 1 264 ? 1.457 10.590 -11.390 1.00 90.31 264 MET A O 1
ATOM 2026 N N . LEU A 1 265 ? 3.332 9.362 -11.226 1.00 91.38 265 LEU A N 1
ATOM 2027 C CA . LEU A 1 265 ? 2.746 8.105 -11.669 1.00 91.38 265 LEU A CA 1
ATOM 2028 C C . LEU A 1 265 ? 2.571 7.197 -10.460 1.00 91.38 265 LEU A C 1
ATOM 2030 O O . LEU A 1 265 ? 3.511 6.980 -9.692 1.00 91.38 265 LEU A O 1
ATOM 2034 N N . VAL A 1 266 ? 1.360 6.681 -10.301 1.00 92.62 266 VAL A N 1
ATOM 2035 C CA . VAL A 1 266 ? 0.961 5.850 -9.172 1.00 92.62 266 VAL A CA 1
ATOM 2036 C C . VAL A 1 266 ? 0.506 4.506 -9.706 1.00 92.62 266 VAL A C 1
ATOM 2038 O O . VAL A 1 266 ? -0.511 4.418 -10.391 1.00 92.62 266 VAL A O 1
ATOM 2041 N N . ALA A 1 267 ? 1.251 3.455 -9.392 1.00 93.00 267 ALA A N 1
ATOM 2042 C CA . ALA A 1 267 ? 0.850 2.092 -9.693 1.00 93.00 267 ALA A CA 1
ATOM 2043 C C . ALA A 1 267 ? 0.247 1.447 -8.450 1.00 93.00 267 ALA A C 1
ATOM 2045 O O . ALA A 1 267 ? 0.903 1.354 -7.416 1.00 93.00 267 ALA A O 1
ATOM 2046 N N . ILE A 1 268 ? -0.999 1.004 -8.556 1.00 94.62 268 ILE A N 1
ATOM 2047 C CA . ILE A 1 268 ? -1.758 0.404 -7.463 1.00 94.62 268 ILE A CA 1
ATOM 2048 C C . ILE A 1 268 ? -1.885 -1.078 -7.770 1.00 94.62 268 ILE A C 1
ATOM 2050 O O . ILE A 1 268 ? -2.368 -1.458 -8.835 1.00 94.62 268 ILE A O 1
ATOM 2054 N N . SER A 1 269 ? -1.431 -1.906 -6.839 1.00 92.38 269 SER A N 1
ATOM 2055 C CA . SER A 1 269 ? -1.438 -3.358 -6.968 1.00 92.38 269 SER A CA 1
ATOM 2056 C C . SER A 1 269 ? -2.111 -4.009 -5.770 1.00 92.38 269 SER A C 1
ATOM 2058 O O . SER A 1 269 ? -2.075 -3.474 -4.656 1.00 92.38 269 SER A O 1
ATOM 2060 N N . ARG A 1 270 ? -2.686 -5.188 -5.991 1.00 88.12 270 ARG A N 1
ATOM 2061 C CA . ARG A 1 270 ? -3.116 -6.097 -4.928 1.00 88.12 270 ARG A CA 1
ATOM 2062 C C . ARG A 1 270 ? -2.118 -7.228 -4.775 1.00 88.12 270 ARG A C 1
ATOM 2064 O O . ARG A 1 270 ? -1.383 -7.559 -5.701 1.00 88.12 270 ARG A O 1
ATOM 2071 N N . VAL A 1 271 ? -2.079 -7.795 -3.578 1.00 79.81 271 VAL A N 1
ATOM 2072 C CA . VAL A 1 271 ? -1.277 -8.984 -3.316 1.00 79.81 271 VAL A CA 1
ATOM 2073 C C . VAL A 1 271 ? -2.106 -10.208 -3.684 1.00 79.81 271 VAL A C 1
ATOM 2075 O O . VAL A 1 271 ? -3.168 -10.435 -3.109 1.00 79.81 271 VAL A O 1
ATOM 2078 N N . GLU A 1 272 ? -1.600 -11.005 -4.615 1.00 75.38 272 GLU A N 1
ATOM 2079 C CA . GLU A 1 272 ? -2.201 -12.266 -5.032 1.00 75.38 272 GLU A CA 1
ATOM 2080 C C . GLU A 1 272 ? -1.316 -13.439 -4.644 1.00 75.38 272 GLU A C 1
ATOM 2082 O O . GLU A 1 272 ? -0.093 -13.335 -4.644 1.00 75.38 272 GLU A O 1
ATOM 2087 N N . MET A 1 273 ? -1.930 -14.570 -4.315 1.00 72.19 273 MET A N 1
ATOM 2088 C CA . MET A 1 273 ? -1.208 -15.806 -4.038 1.00 72.19 273 MET A CA 1
ATOM 2089 C C . MET A 1 273 ? -1.036 -16.602 -5.330 1.00 72.19 273 MET A C 1
ATOM 2091 O O . MET A 1 273 ? -2.003 -16.859 -6.044 1.00 72.19 273 MET A O 1
ATOM 2095 N N . VAL A 1 274 ? 0.189 -17.046 -5.587 1.00 74.25 274 VAL A N 1
ATOM 2096 C CA . VAL A 1 274 ? 0.534 -17.938 -6.694 1.00 74.25 274 VAL A CA 1
ATOM 2097 C C . VAL A 1 274 ? 0.805 -19.356 -6.181 1.00 74.25 274 VAL A C 1
ATOM 2099 O O . VAL A 1 274 ? 1.244 -19.518 -5.040 1.00 74.25 274 VAL A O 1
ATOM 2102 N N . PRO A 1 275 ? 0.563 -20.400 -6.997 1.00 58.78 275 PRO A N 1
ATOM 2103 C CA . PRO A 1 275 ? 0.685 -21.792 -6.554 1.00 58.78 275 PRO A CA 1
ATOM 2104 C C . PRO A 1 275 ? 2.094 -22.182 -6.096 1.00 58.78 275 PRO A C 1
ATOM 2106 O O . PRO A 1 275 ? 2.248 -22.995 -5.185 1.00 58.78 275 PRO A O 1
ATOM 2109 N N . ASP A 1 276 ? 3.115 -21.598 -6.724 1.00 76.69 276 ASP A N 1
ATOM 2110 C CA . ASP A 1 276 ? 4.505 -21.984 -6.527 1.00 76.69 276 ASP A CA 1
ATOM 2111 C C . ASP A 1 276 ? 5.268 -20.949 -5.698 1.00 76.69 276 ASP A C 1
ATOM 2113 O O . ASP A 1 276 ? 5.333 -19.759 -6.019 1.00 76.69 276 ASP A O 1
ATOM 2117 N N . SER A 1 277 ? 5.905 -21.431 -4.630 1.00 79.25 277 SER A N 1
ATOM 2118 C CA . SER A 1 277 ? 6.813 -20.620 -3.825 1.00 79.25 277 SER A CA 1
ATOM 2119 C C . SER A 1 277 ? 8.127 -20.399 -4.570 1.00 79.25 277 SER A C 1
ATOM 2121 O O . SER A 1 277 ? 8.741 -21.345 -5.068 1.00 79.25 277 SER A O 1
ATOM 2123 N N . ARG A 1 278 ? 8.603 -19.156 -4.585 1.00 83.19 278 ARG A N 1
ATOM 2124 C CA . ARG A 1 278 ? 9.870 -18.758 -5.201 1.00 83.19 278 ARG A CA 1
ATOM 2125 C C . ARG A 1 278 ? 10.794 -18.093 -4.191 1.00 83.19 278 ARG A C 1
ATOM 2127 O O . ARG A 1 278 ? 10.368 -17.640 -3.126 1.00 83.19 278 ARG A O 1
ATOM 2134 N N . ILE A 1 279 ? 12.081 -18.070 -4.523 1.00 83.12 279 ILE A N 1
ATOM 2135 C CA . ILE A 1 279 ? 13.099 -17.333 -3.776 1.00 83.12 279 ILE A CA 1
ATOM 2136 C C . ILE A 1 279 ? 13.521 -16.149 -4.631 1.00 83.12 279 ILE A C 1
ATOM 2138 O O . ILE A 1 279 ? 13.929 -16.335 -5.774 1.00 83.12 279 ILE A O 1
ATOM 2142 N N . GLU A 1 280 ? 13.436 -14.955 -4.063 1.00 86.38 280 GLU A N 1
ATOM 2143 C CA . GLU A 1 280 ? 13.825 -13.714 -4.723 1.00 86.38 280 GLU A CA 1
ATOM 2144 C C . GLU A 1 280 ? 15.029 -13.117 -4.008 1.00 86.38 280 GLU A C 1
ATOM 2146 O O . GLU A 1 280 ? 15.081 -13.087 -2.772 1.00 86.38 280 GLU A O 1
ATOM 2151 N N . GLU A 1 281 ? 16.003 -12.644 -4.781 1.00 91.56 281 GLU A N 1
ATOM 2152 C CA . GLU A 1 281 ? 17.052 -11.783 -4.249 1.00 91.56 281 GLU A CA 1
ATOM 2153 C C . GLU A 1 281 ? 16.457 -10.408 -3.949 1.00 91.56 281 GLU A C 1
ATOM 2155 O O . GLU A 1 281 ? 15.769 -9.814 -4.777 1.00 91.56 281 GLU A O 1
ATOM 2160 N N . VAL A 1 282 ? 16.733 -9.900 -2.752 1.00 90.88 282 VAL A N 1
ATOM 2161 C CA . VAL A 1 282 ? 16.301 -8.570 -2.338 1.00 90.88 282 VAL A CA 1
ATOM 2162 C C . VAL A 1 282 ? 17.483 -7.627 -2.396 1.00 90.88 282 VAL A C 1
ATOM 2164 O O . VAL A 1 282 ? 18.517 -7.863 -1.767 1.00 90.88 282 VAL A O 1
ATOM 2167 N N . GLN A 1 283 ? 17.283 -6.525 -3.103 1.00 91.38 283 GLN A N 1
ATOM 2168 C CA . GLN A 1 283 ? 18.189 -5.390 -3.147 1.00 91.38 283 GLN A CA 1
ATOM 2169 C C . GLN A 1 283 ? 17.520 -4.180 -2.496 1.00 91.38 283 GLN A C 1
ATOM 2171 O O . GLN A 1 283 ? 16.294 -4.128 -2.327 1.00 91.38 283 GLN A O 1
ATOM 2176 N N . ASN A 1 284 ? 18.330 -3.205 -2.104 1.00 88.25 284 ASN A N 1
ATOM 2177 C CA . ASN A 1 284 ? 17.813 -1.910 -1.698 1.00 88.25 284 ASN A CA 1
ATOM 2178 C C . ASN A 1 284 ? 17.157 -1.188 -2.893 1.00 88.25 284 ASN A C 1
ATOM 2180 O O . ASN A 1 284 ? 17.232 -1.619 -4.043 1.00 88.25 284 ASN A O 1
ATOM 2184 N N . ARG A 1 285 ? 16.480 -0.071 -2.617 1.00 87.88 285 ARG A N 1
ATOM 2185 C CA . ARG A 1 285 ? 15.705 0.661 -3.633 1.00 87.88 285 ARG A CA 1
ATOM 2186 C C . ARG A 1 285 ? 16.535 1.175 -4.809 1.00 87.88 285 ARG A C 1
ATOM 2188 O O . ARG A 1 285 ? 15.983 1.330 -5.895 1.00 87.88 285 ARG A O 1
ATOM 2195 N N . ASP A 1 286 ? 17.815 1.446 -4.596 1.00 84.81 286 ASP A N 1
ATOM 2196 C CA . ASP A 1 286 ? 18.701 1.950 -5.643 1.00 84.81 286 ASP A CA 1
ATOM 2197 C C . ASP A 1 286 ? 19.396 0.831 -6.432 1.00 84.81 286 ASP A C 1
ATOM 2199 O O . ASP A 1 286 ? 19.982 1.106 -7.477 1.00 84.81 286 ASP A O 1
ATOM 2203 N N . GLY A 1 287 ? 19.254 -0.426 -5.998 1.00 86.00 287 GLY A N 1
ATOM 2204 C CA . GLY A 1 287 ? 19.806 -1.602 -6.673 1.00 86.00 287 GLY A CA 1
ATOM 2205 C C . GLY A 1 287 ? 21.320 -1.757 -6.517 1.00 86.00 287 GLY A C 1
ATOM 2206 O O . GLY A 1 287 ? 21.919 -2.602 -7.174 1.00 86.00 287 GLY A O 1
ATOM 2207 N N . ASP A 1 288 ? 21.960 -0.953 -5.669 1.00 87.81 288 ASP A N 1
ATOM 2208 C CA . ASP A 1 288 ? 23.409 -0.947 -5.462 1.00 87.81 288 ASP A CA 1
ATOM 2209 C C . ASP A 1 288 ? 23.855 -1.853 -4.305 1.00 87.81 288 ASP A C 1
ATOM 2211 O O . ASP A 1 288 ? 25.024 -2.239 -4.246 1.00 87.81 288 ASP A O 1
ATOM 2215 N N . ALA A 1 289 ? 22.941 -2.252 -3.413 1.00 88.69 289 ALA A N 1
ATOM 2216 C CA . ALA A 1 289 ? 23.242 -3.161 -2.312 1.00 88.69 289 ALA A CA 1
ATOM 2217 C C . ALA A 1 289 ? 22.281 -4.354 -2.254 1.00 88.69 289 ALA A C 1
ATOM 2219 O O . ALA A 1 289 ? 21.063 -4.205 -2.133 1.00 88.69 289 ALA A O 1
ATOM 2220 N N . ARG A 1 290 ? 22.852 -5.563 -2.242 1.00 93.81 290 ARG A N 1
ATOM 2221 C CA . ARG A 1 290 ? 22.129 -6.807 -1.956 1.00 93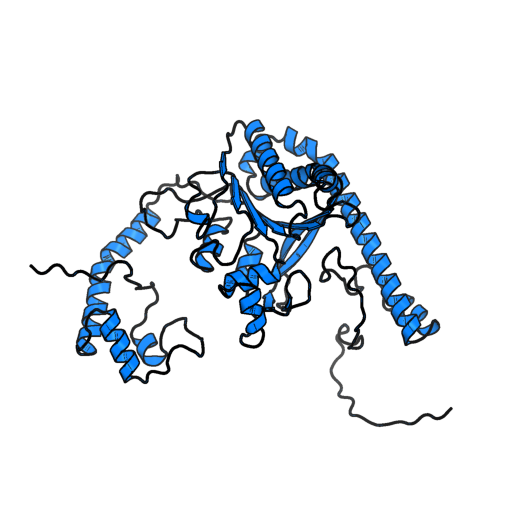.81 290 ARG A CA 1
ATOM 2222 C C . ARG A 1 290 ? 21.873 -6.928 -0.454 1.00 93.81 290 ARG A C 1
ATOM 2224 O O . ARG A 1 290 ? 22.797 -6.818 0.344 1.00 93.81 290 ARG A O 1
ATOM 2231 N N . LEU A 1 291 ? 20.625 -7.190 -0.074 1.00 89.12 291 LEU A N 1
ATOM 2232 C CA . LEU A 1 291 ? 20.167 -7.259 1.319 1.00 89.12 291 LEU A CA 1
ATOM 2233 C C . LEU A 1 291 ? 19.960 -8.696 1.809 1.00 89.12 291 LEU A C 1
ATOM 2235 O O . LEU A 1 291 ? 20.031 -8.960 3.009 1.00 89.12 291 LEU A O 1
ATOM 2239 N N . GLY A 1 292 ? 19.704 -9.632 0.893 1.00 91.81 292 GLY A N 1
ATOM 2240 C CA . GLY A 1 292 ? 19.484 -11.040 1.213 1.00 91.81 292 GLY A CA 1
ATOM 2241 C C . GLY A 1 292 ? 18.498 -11.691 0.254 1.00 91.81 292 GLY A C 1
ATOM 2242 O O . GLY A 1 292 ? 18.427 -11.325 -0.915 1.00 91.81 292 GLY A O 1
ATOM 2243 N N . HIS A 1 293 ? 17.737 -12.661 0.758 1.00 85.69 293 HIS A N 1
ATOM 2244 C CA . HIS A 1 293 ? 16.711 -13.352 -0.014 1.00 85.69 293 HIS A CA 1
ATOM 2245 C C . HIS A 1 293 ? 15.404 -13.440 0.762 1.00 85.69 293 HIS A C 1
ATOM 2247 O O . HIS A 1 293 ? 15.406 -13.684 1.975 1.00 85.69 293 HIS A O 1
ATOM 2253 N N . ILE A 1 294 ? 14.292 -13.341 0.046 1.00 82.50 294 ILE A N 1
ATOM 2254 C CA . ILE A 1 294 ? 12.966 -13.664 0.569 1.00 82.50 294 ILE A CA 1
ATOM 2255 C C . ILE A 1 294 ? 12.435 -14.917 -0.107 1.00 82.50 294 ILE A C 1
ATOM 2257 O O . ILE A 1 294 ? 12.787 -15.234 -1.240 1.00 82.50 294 ILE A O 1
ATOM 2261 N N . ARG A 1 295 ? 11.597 -15.654 0.615 1.00 80.69 295 ARG A N 1
ATOM 2262 C CA . ARG A 1 295 ? 10.758 -16.707 0.059 1.00 80.69 295 ARG A CA 1
ATOM 2263 C C . ARG A 1 295 ? 9.327 -16.206 0.067 1.00 80.69 295 ARG A C 1
ATOM 2265 O O . ARG A 1 295 ? 8.845 -15.791 1.124 1.00 80.69 295 ARG A O 1
ATOM 2272 N N . THR A 1 296 ? 8.668 -16.284 -1.080 1.00 78.88 296 THR A N 1
ATOM 2273 C CA . THR A 1 296 ? 7.273 -15.885 -1.192 1.00 78.88 296 THR A CA 1
ATOM 2274 C C . THR A 1 296 ? 6.511 -16.710 -2.218 1.00 78.88 296 THR A C 1
ATOM 2276 O O . THR A 1 296 ? 7.069 -17.172 -3.210 1.00 78.88 296 THR A O 1
ATOM 2279 N N . SER A 1 297 ? 5.227 -16.893 -1.953 1.00 78.94 297 SER A N 1
ATOM 2280 C CA . SER A 1 297 ? 4.223 -17.472 -2.841 1.00 78.94 297 SER A CA 1
ATOM 2281 C C . SER A 1 297 ? 3.201 -16.401 -3.242 1.00 78.94 297 SER A C 1
ATOM 2283 O O . SER A 1 297 ? 2.066 -16.726 -3.557 1.00 78.94 297 SER A O 1
ATOM 2285 N N . HIS A 1 298 ? 3.579 -15.117 -3.194 1.00 77.31 298 HIS A N 1
ATOM 2286 C CA . HIS A 1 298 ? 2.710 -13.996 -3.548 1.00 77.31 298 HIS A CA 1
ATOM 2287 C C . HIS A 1 298 ? 3.296 -13.153 -4.675 1.00 77.31 298 HIS A C 1
ATOM 2289 O O . HIS A 1 298 ? 4.511 -12.978 -4.754 1.00 77.31 298 HIS A O 1
ATOM 2295 N N . THR A 1 299 ? 2.447 -12.610 -5.534 1.00 82.75 299 THR A N 1
ATOM 2296 C CA . THR A 1 299 ? 2.783 -11.642 -6.582 1.00 82.75 299 THR A CA 1
ATOM 2297 C C . THR A 1 299 ? 1.972 -10.369 -6.393 1.00 82.75 299 THR A C 1
ATOM 2299 O O . THR A 1 299 ? 0.985 -10.347 -5.660 1.00 82.75 299 THR A O 1
ATOM 2302 N N . LEU A 1 300 ? 2.413 -9.286 -7.028 1.00 85.19 300 LEU A N 1
ATOM 2303 C CA . LEU A 1 300 ? 1.627 -8.064 -7.113 1.00 85.19 300 LEU A CA 1
ATOM 2304 C C . LEU A 1 300 ? 0.862 -8.080 -8.430 1.00 85.19 300 LEU A C 1
ATOM 2306 O O . LEU A 1 300 ? 1.487 -8.055 -9.487 1.00 85.19 300 LEU A O 1
ATOM 2310 N N . GLU A 1 301 ? -0.462 -8.122 -8.356 1.00 86.19 301 GLU A N 1
ATOM 2311 C CA . GLU A 1 301 ? -1.344 -7.909 -9.500 1.00 86.19 301 GLU A CA 1
ATOM 2312 C C . GLU A 1 301 ? -1.589 -6.402 -9.634 1.00 86.19 301 GLU A C 1
ATOM 2314 O O . GLU A 1 301 ? -2.205 -5.801 -8.744 1.00 86.19 301 GLU A O 1
ATOM 2319 N N . PRO A 1 302 ? -1.091 -5.746 -10.695 1.00 86.94 302 PRO A N 1
ATOM 2320 C CA . PRO A 1 302 ? -1.420 -4.355 -10.955 1.00 86.94 302 PRO A CA 1
ATOM 2321 C C . PRO A 1 302 ? -2.909 -4.244 -11.283 1.00 86.94 302 PRO A C 1
ATOM 2323 O O . PRO A 1 302 ? -3.394 -4.933 -12.172 1.00 86.94 302 PRO A O 1
ATOM 2326 N N . ILE A 1 303 ? -3.620 -3.361 -10.584 1.00 90.31 303 ILE A N 1
ATOM 2327 C CA . ILE A 1 303 ? -5.046 -3.102 -10.837 1.00 90.31 303 ILE A CA 1
ATOM 2328 C C . ILE A 1 303 ? -5.289 -1.715 -11.437 1.00 90.31 303 ILE A C 1
ATOM 2330 O O . ILE A 1 303 ? -6.342 -1.466 -12.018 1.00 90.31 303 ILE A O 1
ATOM 2334 N N . ALA A 1 304 ? -4.332 -0.794 -11.289 1.00 90.38 304 ALA A N 1
ATOM 2335 C CA . ALA A 1 304 ? -4.394 0.526 -11.900 1.00 90.38 304 ALA A CA 1
ATOM 2336 C C . ALA A 1 304 ? -3.009 1.165 -12.031 1.00 90.38 304 ALA A C 1
ATOM 2338 O O . ALA A 1 304 ? -2.141 1.008 -11.170 1.00 90.38 304 ALA A O 1
ATOM 2339 N N . ILE A 1 305 ? -2.836 1.966 -13.084 1.00 90.12 305 ILE A N 1
ATOM 2340 C CA . ILE A 1 305 ? -1.731 2.917 -13.225 1.00 90.12 305 ILE A CA 1
ATOM 2341 C C . ILE A 1 305 ? -2.356 4.285 -13.475 1.00 90.12 305 ILE A C 1
ATOM 2343 O O . ILE A 1 305 ? -2.990 4.505 -14.504 1.00 90.12 305 ILE A O 1
ATOM 2347 N N . VAL A 1 306 ? -2.201 5.192 -12.516 1.00 91.38 306 VAL A N 1
ATOM 2348 C CA . VAL A 1 306 ? -2.889 6.483 -12.495 1.00 91.38 306 VAL A CA 1
ATOM 2349 C C . VAL A 1 306 ? -1.872 7.612 -12.512 1.00 91.38 306 VAL A C 1
ATOM 2351 O O . VAL A 1 306 ? -0.901 7.611 -11.753 1.00 91.38 306 VAL A O 1
ATOM 2354 N N . LYS A 1 307 ? -2.105 8.596 -13.380 1.00 91.19 307 LYS A N 1
ATOM 2355 C CA . LYS A 1 307 ? -1.345 9.843 -13.389 1.00 91.19 307 LYS A CA 1
ATOM 2356 C C . LYS A 1 307 ? -2.005 10.861 -12.458 1.00 91.19 307 LYS A C 1
ATOM 2358 O O . LYS A 1 307 ? -3.197 11.137 -12.577 1.00 91.19 307 LYS A O 1
ATOM 2363 N N . GLY A 1 308 ? -1.201 11.455 -11.586 1.00 92.00 308 GLY A N 1
ATOM 2364 C CA . GLY A 1 308 ? -1.608 12.503 -10.662 1.00 92.00 308 GLY A CA 1
ATOM 2365 C C . GLY A 1 308 ? -2.135 11.980 -9.326 1.00 92.00 308 GLY A C 1
ATOM 2366 O O . GLY A 1 308 ? -2.689 10.889 -9.209 1.00 92.00 308 GLY A O 1
ATOM 2367 N N . CYS A 1 309 ? -1.961 12.804 -8.298 1.00 95.19 309 CYS A N 1
ATOM 2368 C CA . CYS A 1 309 ? -2.265 12.477 -6.911 1.00 95.19 309 CYS A CA 1
ATOM 2369 C C . CYS A 1 309 ? -3.768 12.371 -6.631 1.00 95.19 309 CYS A C 1
ATOM 2371 O O . CYS A 1 309 ? -4.199 11.420 -5.989 1.00 95.19 309 CYS A O 1
ATOM 2373 N N . ASP A 1 310 ? -4.567 13.344 -7.083 1.00 95.38 310 ASP A N 1
ATOM 2374 C CA . ASP A 1 310 ? -5.993 13.404 -6.734 1.00 95.38 310 ASP A CA 1
ATOM 2375 C C . ASP A 1 310 ? -6.801 12.241 -7.352 1.00 95.38 310 ASP A C 1
ATOM 2377 O O . ASP A 1 310 ? -7.541 11.595 -6.606 1.00 95.38 310 ASP A O 1
ATOM 2381 N N . PRO A 1 311 ? -6.635 11.887 -8.647 1.00 95.00 311 PRO A N 1
ATOM 2382 C CA . PRO A 1 311 ? -7.311 10.720 -9.220 1.00 95.00 311 PRO A CA 1
ATOM 2383 C C . PRO A 1 311 ? -6.856 9.404 -8.575 1.00 95.00 311 PRO A C 1
ATOM 2385 O O . PRO A 1 311 ? -7.678 8.536 -8.286 1.00 95.00 311 PRO A O 1
ATOM 2388 N N . ALA A 1 312 ? -5.557 9.264 -8.279 1.00 96.25 312 ALA A N 1
ATOM 2389 C CA . ALA A 1 312 ? -5.019 8.065 -7.637 1.00 96.25 312 ALA A CA 1
ATOM 2390 C C . ALA A 1 312 ? -5.547 7.890 -6.204 1.00 96.25 312 ALA A C 1
ATOM 2392 O O . ALA A 1 312 ? -5.960 6.794 -5.826 1.00 96.25 312 ALA A O 1
ATOM 2393 N N . ALA A 1 313 ? -5.582 8.974 -5.423 1.00 97.75 313 ALA A N 1
ATOM 2394 C CA . ALA A 1 313 ? -6.162 8.989 -4.083 1.00 97.75 313 ALA A CA 1
ATOM 2395 C C . ALA A 1 313 ? -7.651 8.635 -4.110 1.00 97.75 313 ALA A C 1
ATOM 2397 O O . ALA A 1 313 ? -8.111 7.852 -3.279 1.00 97.75 313 ALA A O 1
ATOM 2398 N N . ARG A 1 314 ? -8.396 9.179 -5.083 1.00 97.00 314 ARG A N 1
ATOM 2399 C CA . ARG A 1 314 ? -9.818 8.881 -5.258 1.00 97.00 314 ARG A CA 1
ATOM 2400 C C . ARG A 1 314 ? -10.054 7.413 -5.564 1.00 97.00 314 ARG A C 1
ATOM 2402 O O . ARG A 1 314 ? -10.853 6.785 -4.870 1.00 97.00 314 ARG A O 1
ATOM 2409 N N . PHE A 1 315 ? -9.330 6.868 -6.539 1.00 97.31 315 PHE A N 1
ATOM 2410 C CA . PHE A 1 315 ? -9.395 5.453 -6.888 1.00 97.31 315 PHE A CA 1
ATOM 2411 C C . PHE A 1 315 ? -9.097 4.567 -5.680 1.00 97.31 315 PHE A C 1
ATOM 2413 O O . PHE A 1 315 ? -9.909 3.718 -5.317 1.00 97.31 315 PHE A O 1
ATOM 2420 N N . LEU A 1 316 ? -7.981 4.817 -4.993 1.00 97.00 316 LEU A N 1
ATOM 2421 C CA . LEU A 1 316 ? -7.575 4.004 -3.855 1.00 97.00 316 LEU A CA 1
ATOM 2422 C C . LEU A 1 316 ? -8.556 4.095 -2.678 1.00 97.00 316 LEU A C 1
ATOM 2424 O O . LEU A 1 316 ? -8.840 3.080 -2.050 1.00 97.00 316 LEU A O 1
ATOM 2428 N N . ALA A 1 317 ? -9.102 5.276 -2.379 1.00 97.38 317 ALA A N 1
ATOM 2429 C CA . ALA A 1 317 ? -10.086 5.438 -1.311 1.00 97.38 317 ALA A CA 1
ATOM 2430 C C . ALA A 1 317 ? -11.395 4.687 -1.606 1.00 97.38 317 ALA A C 1
ATOM 2432 O O . ALA A 1 317 ? -11.940 4.050 -0.704 1.00 97.38 317 ALA A O 1
ATOM 2433 N N . HIS A 1 318 ? -11.874 4.711 -2.856 1.00 97.00 318 HIS A N 1
ATOM 2434 C CA . HIS A 1 318 ? -13.061 3.948 -3.261 1.00 97.00 318 HIS A CA 1
ATOM 2435 C C . HIS A 1 318 ? -12.809 2.442 -3.188 1.00 97.00 318 HIS A C 1
ATOM 2437 O O . HIS A 1 318 ? -13.658 1.712 -2.681 1.00 97.00 318 HIS A O 1
ATOM 2443 N N . GLU A 1 319 ? -11.632 1.981 -3.614 1.00 95.50 319 GLU A N 1
ATOM 2444 C CA . GLU A 1 319 ? -11.239 0.579 -3.490 1.00 95.50 319 GLU A CA 1
ATOM 2445 C C . GLU A 1 319 ? -11.132 0.154 -2.015 1.00 95.50 319 GLU A C 1
ATOM 2447 O O . GLU A 1 319 ? -11.718 -0.851 -1.614 1.00 95.50 319 GLU A O 1
ATOM 2452 N N . ILE A 1 320 ? -10.483 0.947 -1.157 1.00 95.12 320 ILE A N 1
ATOM 2453 C CA . ILE A 1 320 ? -10.429 0.666 0.285 1.00 95.12 320 ILE A CA 1
ATOM 2454 C C . ILE A 1 320 ? -11.843 0.587 0.879 1.00 95.12 320 ILE A C 1
ATOM 2456 O O . ILE A 1 320 ? -12.138 -0.343 1.634 1.00 95.12 320 ILE A O 1
ATOM 2460 N N . MET A 1 321 ? -12.729 1.526 0.529 1.00 93.81 321 MET A N 1
ATOM 2461 C CA . MET A 1 321 ? -14.104 1.540 1.028 1.00 93.81 321 MET A CA 1
ATOM 2462 C C . MET A 1 321 ? -14.883 0.301 0.569 1.00 93.81 321 MET A C 1
ATOM 2464 O O . MET A 1 321 ? -15.522 -0.354 1.391 1.00 93.81 321 MET A O 1
ATOM 2468 N N . ALA A 1 322 ? -14.784 -0.060 -0.713 1.00 91.88 322 ALA A N 1
ATOM 2469 C CA . ALA A 1 322 ? -15.490 -1.197 -1.296 1.00 91.88 322 ALA A CA 1
ATOM 2470 C C . ALA A 1 322 ? -15.046 -2.546 -0.703 1.00 91.88 322 ALA A C 1
ATOM 2472 O O . ALA A 1 322 ? -15.893 -3.394 -0.425 1.00 91.88 322 ALA A O 1
ATOM 2473 N N . HIS A 1 323 ? -13.741 -2.742 -0.478 1.00 89.69 323 HIS A N 1
ATOM 2474 C CA . HIS A 1 323 ? -13.198 -4.032 -0.023 1.00 89.69 323 HIS A CA 1
ATOM 2475 C C . HIS A 1 323 ? -13.182 -4.201 1.495 1.00 89.69 323 HIS A C 1
ATOM 2477 O O . HIS A 1 323 ? -13.345 -5.315 1.991 1.00 89.69 323 HIS A O 1
ATOM 2483 N N . PHE A 1 324 ? -12.973 -3.117 2.247 1.00 90.19 324 PHE A N 1
ATOM 2484 C CA . PHE A 1 324 ? -12.732 -3.202 3.692 1.00 90.19 324 PHE A CA 1
ATOM 2485 C C . PHE A 1 324 ? -13.828 -2.556 4.544 1.00 90.19 324 PHE A C 1
ATOM 2487 O O . PHE A 1 324 ? -13.935 -2.859 5.732 1.00 90.19 324 PHE A O 1
ATOM 2494 N N . SER A 1 325 ? -14.667 -1.689 3.977 1.00 90.31 325 SER A N 1
ATOM 2495 C CA . SER A 1 325 ? -15.798 -1.069 4.686 1.00 90.31 325 SER A CA 1
ATOM 2496 C C . SER A 1 325 ? -17.095 -1.092 3.862 1.00 90.31 325 SER A C 1
ATOM 2498 O O . SER A 1 325 ? -17.709 -0.040 3.649 1.00 90.31 325 SER A O 1
ATOM 2500 N N . PRO A 1 326 ? -17.549 -2.278 3.404 1.00 89.38 326 PRO A N 1
ATOM 2501 C CA . PRO A 1 326 ? -18.779 -2.395 2.623 1.00 89.38 326 PRO A CA 1
ATOM 2502 C C . PRO A 1 326 ? -20.023 -1.932 3.401 1.00 89.38 326 PRO A C 1
ATOM 2504 O O . PRO A 1 326 ? -20.978 -1.460 2.790 1.00 89.38 326 PRO A O 1
ATOM 2507 N N . ASP A 1 327 ? -20.004 -1.980 4.739 1.00 87.38 327 ASP A N 1
ATOM 2508 C CA . ASP A 1 327 ? -21.041 -1.393 5.599 1.00 87.38 327 ASP A CA 1
ATOM 2509 C C . ASP A 1 327 ? -21.193 0.127 5.424 1.00 87.38 327 ASP A C 1
ATOM 2511 O O . ASP A 1 327 ? -22.293 0.664 5.561 1.00 87.38 327 ASP A O 1
ATOM 2515 N N . VAL A 1 328 ? -20.097 0.829 5.124 1.00 90.44 328 VAL A N 1
ATOM 2516 C CA . VAL A 1 328 ? -20.102 2.266 4.833 1.00 90.44 328 VAL A CA 1
ATOM 2517 C C . VAL A 1 328 ? -20.457 2.508 3.374 1.00 90.44 328 VAL A C 1
ATOM 2519 O O . VAL A 1 328 ? -21.318 3.341 3.108 1.00 90.44 328 VAL A O 1
ATOM 2522 N N . ALA A 1 329 ? -19.871 1.749 2.443 1.00 91.75 329 ALA A N 1
ATOM 2523 C CA . ALA A 1 329 ? -20.188 1.855 1.017 1.00 91.75 329 ALA A CA 1
ATOM 2524 C C . ALA A 1 329 ? -21.695 1.675 0.745 1.00 91.75 329 ALA A C 1
ATOM 2526 O O . ALA A 1 329 ? -22.278 2.426 -0.034 1.00 91.75 329 ALA A O 1
ATOM 2527 N N . ALA A 1 330 ? -22.347 0.744 1.450 1.00 90.81 330 ALA A N 1
ATOM 2528 C CA . ALA A 1 330 ? -23.785 0.495 1.346 1.00 90.81 330 ALA A CA 1
ATOM 2529 C C . ALA A 1 330 ? -24.666 1.684 1.777 1.00 90.81 330 ALA A C 1
ATOM 2531 O O . ALA A 1 330 ? -25.828 1.747 1.383 1.00 90.81 330 ALA A O 1
ATOM 2532 N N . LYS A 1 331 ? -24.141 2.631 2.569 1.00 92.62 331 LYS A N 1
ATOM 2533 C CA . LYS A 1 331 ? -24.862 3.850 2.983 1.00 92.62 331 LYS A CA 1
ATOM 2534 C C . LYS A 1 331 ? -24.767 4.991 1.971 1.00 92.62 331 LYS A C 1
ATOM 2536 O O . LYS A 1 331 ? -25.499 5.964 2.110 1.00 92.62 331 LYS A O 1
ATOM 2541 N N . ILE A 1 332 ? -23.856 4.895 1.003 1.00 94.44 332 ILE A N 1
ATOM 2542 C CA . ILE A 1 332 ? -23.586 5.937 0.000 1.00 94.44 332 ILE A CA 1
ATOM 2543 C C . ILE A 1 332 ? -23.565 5.366 -1.430 1.00 94.44 332 ILE A C 1
ATOM 2545 O O . ILE A 1 332 ? -22.618 5.630 -2.181 1.00 94.44 332 ILE A O 1
ATOM 2549 N N . PRO A 1 333 ? -24.571 4.567 -1.836 1.00 94.00 333 PRO A N 1
ATOM 2550 C CA . PRO A 1 333 ? -24.547 3.875 -3.121 1.00 94.00 333 PRO A CA 1
ATOM 2551 C C . PRO A 1 333 ? -24.443 4.843 -4.305 1.00 94.00 333 PRO A C 1
ATOM 2553 O O . PRO A 1 333 ? -23.736 4.540 -5.261 1.00 94.00 333 PRO A O 1
ATOM 2556 N N . GLU A 1 334 ? -25.050 6.029 -4.230 1.00 95.06 334 GLU A N 1
ATOM 2557 C CA . GLU A 1 334 ? -24.982 7.042 -5.287 1.00 95.06 334 GLU A CA 1
ATOM 2558 C C . GLU A 1 334 ? -23.559 7.583 -5.465 1.00 95.06 334 GLU A C 1
ATOM 2560 O O . GLU A 1 334 ? -23.106 7.769 -6.593 1.00 95.06 334 GLU A O 1
ATOM 2565 N N . ALA A 1 335 ? -22.822 7.797 -4.369 1.00 93.12 335 ALA A N 1
ATOM 2566 C CA . ALA A 1 335 ? -21.437 8.262 -4.430 1.00 93.12 335 ALA A CA 1
ATOM 2567 C C . ALA A 1 335 ? -20.508 7.182 -5.002 1.00 93.12 335 ALA A C 1
ATOM 2569 O O . ALA A 1 335 ? -19.649 7.485 -5.827 1.00 93.12 335 ALA A O 1
ATOM 2570 N N . MET A 1 336 ? -20.721 5.920 -4.612 1.00 94.31 336 MET A N 1
ATOM 2571 C CA . MET A 1 336 ? -19.957 4.790 -5.149 1.00 94.31 336 MET A CA 1
ATOM 2572 C C . MET A 1 336 ? -20.254 4.566 -6.641 1.00 94.31 336 MET A C 1
ATOM 2574 O O . MET A 1 336 ? -19.336 4.307 -7.416 1.00 94.31 336 MET A O 1
ATOM 2578 N N . GLN A 1 337 ? -21.514 4.714 -7.065 1.00 94.06 337 GLN A N 1
ATOM 2579 C CA . GLN A 1 337 ? -21.920 4.609 -8.472 1.00 94.06 337 GLN A CA 1
ATOM 2580 C C . GLN A 1 337 ? -21.408 5.779 -9.318 1.00 94.06 337 GLN A C 1
ATOM 2582 O O . GLN A 1 337 ? -20.992 5.567 -10.455 1.00 94.06 337 GLN A O 1
ATOM 2587 N N . ALA A 1 338 ? -21.375 6.998 -8.772 1.00 92.94 338 ALA A N 1
ATOM 2588 C CA . ALA A 1 338 ? -20.856 8.171 -9.474 1.00 92.94 338 ALA A CA 1
ATOM 2589 C C . ALA A 1 338 ? -19.367 8.040 -9.845 1.00 92.94 338 ALA A C 1
ATOM 2591 O O . ALA A 1 338 ? -18.926 8.650 -10.817 1.00 92.94 338 ALA A O 1
ATOM 2592 N N . PHE A 1 339 ? -18.601 7.228 -9.109 1.00 94.06 339 PHE A N 1
ATOM 2593 C CA . PHE A 1 339 ? -17.199 6.939 -9.416 1.00 94.06 339 PHE A CA 1
ATOM 2594 C C . PHE A 1 339 ? -17.012 5.862 -10.502 1.00 94.06 339 PHE A C 1
ATOM 2596 O O . PHE A 1 339 ? -15.938 5.773 -11.094 1.00 94.06 339 PHE A O 1
ATOM 2603 N N . ALA A 1 340 ? -18.039 5.064 -10.816 1.00 91.81 340 ALA A N 1
ATOM 2604 C CA . ALA A 1 340 ? -17.920 3.942 -11.752 1.00 91.81 340 ALA A CA 1
ATOM 2605 C C . ALA A 1 340 ? -17.381 4.328 -13.151 1.00 91.81 340 ALA A C 1
ATOM 2607 O O . ALA A 1 340 ? -16.518 3.605 -13.649 1.00 91.81 340 ALA A O 1
ATOM 2608 N N . PRO A 1 341 ? -17.782 5.459 -13.775 1.00 94.31 341 PRO A N 1
ATOM 2609 C CA . PRO A 1 341 ? -17.214 5.875 -15.060 1.00 94.31 341 PRO A CA 1
ATOM 2610 C C . PRO A 1 341 ? -15.720 6.220 -14.974 1.00 94.31 341 PRO A C 1
ATOM 2612 O O . PRO A 1 341 ? -14.950 5.867 -15.863 1.00 94.31 341 PRO A O 1
ATOM 2615 N N . GLU A 1 342 ? -15.297 6.890 -13.896 1.00 92.88 342 GLU A N 1
ATOM 2616 C CA . GLU A 1 342 ? -13.886 7.234 -13.667 1.00 92.88 342 GLU A CA 1
ATOM 2617 C C . GLU A 1 342 ? -13.056 5.968 -13.419 1.00 92.88 342 GLU A C 1
ATOM 2619 O O . GLU A 1 342 ? -11.983 5.806 -14.001 1.00 92.88 342 GLU A O 1
ATOM 2624 N N . ARG A 1 343 ? -13.589 5.027 -12.631 1.00 93.00 343 ARG A N 1
ATOM 2625 C CA . ARG A 1 343 ? -12.988 3.707 -12.428 1.00 93.00 343 ARG A CA 1
ATOM 2626 C C . ARG A 1 343 ? -12.804 2.960 -13.747 1.00 93.00 343 ARG A C 1
ATOM 2628 O O . ARG A 1 343 ? -11.706 2.478 -14.010 1.00 93.00 343 ARG A O 1
ATOM 2635 N N . GLN A 1 344 ? -13.843 2.896 -14.579 1.00 92.75 344 GLN A N 1
ATOM 2636 C CA . GLN A 1 344 ? -13.777 2.216 -15.872 1.00 92.75 344 GLN A CA 1
ATOM 2637 C C . GLN A 1 344 ? -12.712 2.846 -16.782 1.00 92.75 344 GLN A C 1
ATOM 2639 O O . GLN A 1 344 ? -11.912 2.122 -17.370 1.00 92.75 344 GLN A O 1
ATOM 2644 N N . ALA A 1 345 ? -12.645 4.179 -16.850 1.00 92.69 345 ALA A N 1
ATOM 2645 C CA . ALA A 1 345 ? -11.629 4.874 -17.637 1.00 92.69 345 ALA A CA 1
ATOM 2646 C C . ALA A 1 345 ? -10.198 4.563 -17.153 1.00 92.69 345 ALA A C 1
ATOM 2648 O O . ALA A 1 345 ? -9.292 4.383 -17.968 1.00 92.69 345 ALA A O 1
ATOM 2649 N N . ILE A 1 346 ? -9.989 4.455 -15.835 1.00 91.88 346 ILE A N 1
ATOM 2650 C CA . ILE A 1 346 ? -8.700 4.055 -15.252 1.00 91.88 346 ILE A CA 1
ATOM 2651 C C . ILE A 1 346 ? -8.362 2.601 -15.605 1.00 91.88 346 ILE A C 1
ATOM 2653 O O . ILE A 1 346 ? -7.234 2.323 -16.005 1.00 91.88 346 ILE A O 1
ATOM 2657 N N . GLU A 1 347 ? -9.320 1.679 -15.496 1.00 89.31 347 GLU A N 1
ATOM 2658 C CA . GLU A 1 347 ? -9.132 0.264 -15.846 1.00 89.31 347 GLU A CA 1
ATOM 2659 C C . GLU A 1 347 ? -8.854 0.073 -17.351 1.00 89.31 347 GLU A C 1
ATOM 2661 O O . GLU A 1 347 ? -8.062 -0.786 -17.740 1.00 89.31 347 GLU A O 1
ATOM 2666 N N . GLU A 1 348 ? -9.482 0.863 -18.224 1.00 89.06 348 GLU A N 1
ATOM 2667 C CA . GLU A 1 348 ? -9.211 0.882 -19.670 1.00 89.06 348 GLU A CA 1
ATOM 2668 C C . GLU A 1 348 ? -7.817 1.437 -19.984 1.00 89.06 348 GLU A C 1
ATOM 2670 O O . GLU A 1 348 ? -7.054 0.806 -20.718 1.00 89.06 348 GLU A O 1
ATOM 2675 N N . ALA A 1 349 ? -7.443 2.572 -19.386 1.00 86.62 349 ALA A N 1
ATOM 2676 C CA . ALA A 1 349 ? -6.108 3.146 -19.548 1.00 86.62 349 ALA A CA 1
ATOM 2677 C C . ALA A 1 349 ? -5.016 2.203 -19.020 1.00 86.62 349 ALA A C 1
ATOM 2679 O O . ALA A 1 349 ? -3.969 2.041 -19.647 1.00 86.62 349 ALA A O 1
ATOM 2680 N N . HIS A 1 350 ? -5.272 1.542 -17.891 1.00 84.06 350 HIS A N 1
ATOM 2681 C CA . HIS A 1 350 ? -4.378 0.547 -17.320 1.00 84.06 350 HIS A CA 1
ATOM 2682 C C . HIS A 1 350 ? -4.156 -0.637 -18.271 1.00 84.06 350 HIS A C 1
ATOM 2684 O O . HIS A 1 350 ? -3.003 -0.980 -18.540 1.00 84.06 350 HIS A O 1
ATOM 2690 N N . ARG A 1 351 ? -5.234 -1.207 -18.827 1.00 85.00 351 ARG A N 1
ATOM 2691 C CA . ARG A 1 351 ? -5.154 -2.286 -19.825 1.00 85.00 351 ARG A CA 1
ATOM 2692 C C . ARG A 1 351 ? -4.352 -1.865 -21.052 1.00 85.00 351 ARG A C 1
ATOM 2694 O O . ARG A 1 351 ? -3.416 -2.560 -21.423 1.00 85.00 351 ARG A O 1
ATOM 2701 N N . ALA A 1 352 ? -4.613 -0.676 -21.595 1.00 80.31 352 ALA A N 1
ATOM 2702 C CA . ALA A 1 352 ? -3.856 -0.157 -22.733 1.00 80.31 352 ALA A CA 1
ATOM 2703 C C . ALA A 1 352 ? -2.346 -0.024 -22.440 1.00 80.31 352 ALA A C 1
ATOM 2705 O O . ALA A 1 352 ? -1.517 -0.289 -23.313 1.00 80.31 352 ALA A O 1
ATOM 2706 N N . ILE A 1 353 ? -1.971 0.357 -21.211 1.00 80.12 353 ILE A N 1
ATOM 2707 C CA . ILE A 1 353 ? -0.564 0.407 -20.782 1.00 80.12 353 ILE A CA 1
ATOM 2708 C C . ILE A 1 353 ? 0.043 -0.999 -20.715 1.00 80.12 353 ILE A C 1
ATOM 2710 O O . ILE A 1 353 ? 1.182 -1.180 -21.150 1.00 80.12 353 ILE A O 1
ATOM 2714 N N . LEU A 1 354 ? -0.680 -1.985 -20.177 1.00 78.44 354 LEU A N 1
ATOM 2715 C CA . LEU A 1 354 ? -0.209 -3.373 -20.136 1.00 78.44 354 LEU A CA 1
ATOM 2716 C C . LEU A 1 354 ? -0.032 -3.945 -21.550 1.00 78.44 354 LEU A C 1
ATOM 2718 O O . LEU A 1 354 ? 1.027 -4.495 -21.842 1.00 78.44 354 LEU A O 1
ATOM 2722 N N . ASP A 1 355 ? -0.992 -3.714 -22.446 1.00 78.38 355 ASP A N 1
ATOM 2723 C CA . ASP A 1 355 ? -0.931 -4.162 -23.842 1.00 78.38 355 ASP A CA 1
ATOM 2724 C C . ASP A 1 355 ? 0.223 -3.506 -24.609 1.00 78.38 355 ASP A C 1
ATOM 2726 O O . ASP A 1 355 ? 0.864 -4.125 -25.461 1.00 78.38 355 ASP A O 1
ATOM 2730 N N . GLN A 1 356 ? 0.500 -2.226 -24.345 1.00 75.81 356 GLN A N 1
ATOM 2731 C CA . GLN A 1 356 ? 1.660 -1.555 -24.930 1.00 75.81 356 GLN A CA 1
ATOM 2732 C C . GLN A 1 356 ? 2.966 -2.155 -24.402 1.00 75.81 356 GLN A C 1
ATOM 2734 O O . GLN A 1 356 ? 3.862 -2.435 -25.189 1.00 75.81 356 GLN A O 1
ATOM 2739 N N . ARG A 1 357 ? 3.060 -2.427 -23.096 1.00 71.75 357 ARG A N 1
ATOM 2740 C CA . ARG A 1 357 ? 4.252 -3.041 -22.491 1.00 71.75 357 ARG A CA 1
ATOM 2741 C C . ARG A 1 357 ? 4.514 -4.452 -22.992 1.00 71.75 357 ARG A C 1
ATOM 2743 O O . ARG A 1 357 ? 5.672 -4.791 -23.209 1.00 71.75 357 ARG A O 1
ATOM 2750 N N . ALA A 1 358 ? 3.469 -5.255 -23.170 1.00 71.75 358 ALA A N 1
ATOM 2751 C CA . ALA A 1 358 ? 3.594 -6.585 -23.751 1.00 71.75 358 ALA A CA 1
ATOM 2752 C C . ALA A 1 358 ? 4.199 -6.496 -25.160 1.00 71.75 358 ALA A C 1
ATOM 2754 O O . ALA A 1 358 ? 5.203 -7.147 -25.441 1.00 71.75 358 ALA A O 1
ATOM 2755 N N . ARG A 1 359 ? 3.679 -5.589 -25.998 1.00 78.00 359 ARG A N 1
ATOM 2756 C CA . ARG A 1 359 ? 4.207 -5.340 -27.350 1.00 78.00 359 ARG A CA 1
ATOM 2757 C C . ARG A 1 359 ? 5.646 -4.826 -27.348 1.00 78.00 359 ARG A C 1
ATOM 2759 O O . ARG A 1 359 ? 6.465 -5.310 -28.124 1.00 78.00 359 ARG A O 1
ATOM 2766 N N . ASP A 1 360 ? 5.971 -3.876 -26.474 1.00 76.19 360 ASP A N 1
ATOM 2767 C CA . ASP A 1 360 ? 7.330 -3.336 -26.353 1.00 76.19 360 ASP A CA 1
ATOM 2768 C C . ASP A 1 360 ? 8.320 -4.415 -25.879 1.00 76.19 360 ASP A C 1
ATOM 2770 O O . ASP A 1 360 ? 9.460 -4.469 -26.343 1.00 76.19 360 ASP A O 1
ATOM 2774 N N . HIS A 1 361 ? 7.888 -5.303 -24.977 1.00 72.25 361 HIS A N 1
ATOM 2775 C CA . HIS A 1 361 ? 8.693 -6.423 -24.496 1.00 72.25 361 HIS A CA 1
ATOM 2776 C C . HIS A 1 361 ? 8.972 -7.441 -25.602 1.00 72.25 361 HIS A C 1
ATOM 2778 O O . HIS A 1 361 ? 10.124 -7.822 -25.807 1.00 72.25 361 HIS A O 1
ATOM 2784 N N . GLU A 1 362 ? 7.942 -7.841 -26.344 1.00 75.81 362 GLU A N 1
ATOM 2785 C CA . GLU A 1 362 ? 8.083 -8.724 -27.500 1.00 75.81 362 GLU A CA 1
ATOM 2786 C C . GLU A 1 362 ? 9.029 -8.123 -28.541 1.00 75.81 362 GLU A C 1
ATOM 2788 O O . GLU A 1 362 ? 9.968 -8.789 -28.979 1.00 75.81 362 GLU A O 1
ATOM 2793 N N . ALA A 1 363 ? 8.870 -6.835 -28.858 1.00 79.62 363 ALA A N 1
ATOM 2794 C CA . ALA A 1 363 ? 9.773 -6.124 -29.757 1.00 79.62 363 ALA A CA 1
ATOM 2795 C C . ALA A 1 363 ? 11.229 -6.138 -29.255 1.00 79.62 363 ALA A C 1
ATOM 2797 O O . ALA A 1 363 ? 12.151 -6.368 -30.039 1.00 79.62 363 ALA A O 1
ATOM 2798 N N . ALA A 1 364 ? 11.451 -5.953 -27.951 1.00 77.94 364 ALA A N 1
ATOM 2799 C CA . ALA A 1 364 ? 12.782 -6.027 -27.353 1.00 77.94 364 ALA A CA 1
ATOM 2800 C C . ALA A 1 364 ? 13.383 -7.444 -27.410 1.00 77.94 364 ALA A C 1
ATOM 2802 O O . ALA A 1 364 ? 14.578 -7.586 -27.671 1.00 77.94 364 ALA A O 1
ATOM 2803 N N . MET A 1 365 ? 12.578 -8.494 -27.206 1.00 75.88 365 MET A N 1
ATOM 2804 C CA . MET A 1 365 ? 13.028 -9.884 -27.343 1.00 75.88 365 MET A CA 1
ATOM 2805 C C . MET A 1 365 ? 13.419 -10.215 -28.786 1.00 75.88 365 MET A C 1
ATOM 2807 O O . MET A 1 365 ? 14.454 -10.844 -29.002 1.00 75.88 365 MET A O 1
ATOM 2811 N N . VAL A 1 366 ? 12.635 -9.761 -29.770 1.00 77.81 366 VAL A N 1
ATOM 2812 C CA . VAL A 1 366 ? 12.964 -9.926 -31.195 1.00 77.81 366 VAL A CA 1
ATOM 2813 C C . VAL A 1 366 ? 14.259 -9.195 -31.535 1.00 77.81 366 VAL A C 1
ATOM 2815 O O . VAL A 1 366 ? 15.149 -9.793 -32.133 1.00 77.81 366 VAL A O 1
ATOM 2818 N N . ALA A 1 367 ? 14.411 -7.944 -31.093 1.00 75.94 367 ALA A N 1
ATOM 2819 C CA . ALA A 1 367 ? 15.633 -7.174 -31.317 1.00 75.94 367 ALA A CA 1
ATOM 2820 C C . ALA A 1 367 ? 16.869 -7.836 -30.677 1.00 75.94 367 ALA A C 1
ATOM 2822 O O . ALA A 1 367 ? 17.948 -7.845 -31.268 1.00 75.94 367 ALA A O 1
ATOM 2823 N N . ALA A 1 368 ? 16.721 -8.430 -29.488 1.00 76.12 368 ALA A N 1
ATOM 2824 C CA . ALA A 1 368 ? 17.790 -9.189 -28.843 1.00 76.12 368 ALA A CA 1
ATOM 2825 C C . ALA A 1 368 ? 18.139 -10.471 -29.622 1.00 76.12 368 ALA A C 1
ATOM 2827 O O . ALA A 1 368 ? 19.318 -10.753 -29.835 1.00 76.12 368 ALA A O 1
ATOM 2828 N N . ALA A 1 369 ? 17.131 -11.215 -30.092 1.00 69.25 369 ALA A N 1
ATOM 2829 C CA . ALA A 1 369 ? 17.331 -12.406 -30.913 1.00 69.25 369 ALA A CA 1
ATOM 2830 C C . ALA A 1 369 ? 18.018 -12.073 -32.247 1.00 69.25 369 ALA A C 1
ATOM 2832 O O . ALA A 1 369 ? 18.908 -12.805 -32.675 1.00 69.25 369 ALA A O 1
ATOM 2833 N N . GLU A 1 370 ? 17.657 -10.953 -32.875 1.00 76.19 370 GLU A N 1
ATOM 2834 C CA . GLU A 1 370 ? 18.291 -10.469 -34.103 1.00 76.19 370 GLU A CA 1
ATOM 2835 C C . GLU A 1 370 ? 19.759 -10.106 -33.873 1.00 76.19 370 GLU A C 1
ATOM 2837 O O . GLU A 1 370 ? 20.623 -10.503 -34.654 1.00 76.19 370 GLU A O 1
ATOM 2842 N N . ALA A 1 371 ? 20.058 -9.411 -32.773 1.00 74.75 371 ALA A N 1
ATOM 2843 C CA . ALA A 1 371 ? 21.420 -9.021 -32.428 1.00 74.75 371 ALA A CA 1
ATOM 2844 C C . ALA A 1 371 ? 22.339 -10.220 -32.119 1.00 74.75 371 ALA A C 1
ATOM 2846 O O . ALA A 1 371 ? 23.536 -10.152 -32.394 1.00 74.75 371 ALA A O 1
ATOM 2847 N N . GLU A 1 372 ? 21.805 -11.298 -31.537 1.00 76.38 372 GLU A N 1
ATOM 2848 C CA . GLU A 1 372 ? 22.592 -12.466 -31.116 1.00 76.38 372 GLU A CA 1
ATOM 2849 C C . GLU A 1 372 ? 22.670 -13.568 -32.187 1.00 76.38 372 GLU A C 1
ATOM 2851 O O . GLU A 1 372 ? 23.721 -14.190 -32.351 1.00 76.38 372 GLU A O 1
ATOM 2856 N N . TYR A 1 373 ? 21.589 -13.793 -32.941 1.00 77.44 373 TYR A N 1
ATOM 2857 C CA . TYR A 1 373 ? 21.440 -14.942 -33.847 1.00 77.44 373 TYR A CA 1
ATOM 2858 C C . TYR A 1 373 ? 21.127 -14.562 -35.304 1.00 77.44 373 TYR A C 1
ATOM 2860 O O . TYR A 1 373 ? 21.072 -15.440 -36.168 1.00 77.44 373 TYR A O 1
ATOM 2868 N N . GLY A 1 374 ? 20.952 -13.272 -35.601 1.00 73.31 374 GLY A N 1
ATOM 2869 C CA . GLY A 1 374 ? 20.657 -12.761 -36.938 1.00 73.31 374 GLY A CA 1
ATOM 2870 C C . GLY A 1 374 ? 19.158 -12.698 -37.283 1.00 73.31 374 GLY A C 1
ATOM 2871 O O . GLY A 1 374 ? 18.313 -13.259 -36.577 1.00 73.31 374 GLY A O 1
ATOM 2872 N N . PRO A 1 375 ? 18.809 -12.013 -38.387 1.00 82.62 375 PRO A N 1
ATOM 2873 C CA . PRO A 1 375 ? 17.427 -11.651 -38.721 1.00 82.62 375 PRO A CA 1
ATOM 2874 C C . PRO A 1 375 ? 16.533 -12.856 -39.044 1.00 82.62 375 PRO A C 1
ATOM 2876 O O . PRO A 1 375 ? 15.361 -12.869 -38.668 1.00 82.62 375 PRO A O 1
ATOM 2879 N N . ASP A 1 376 ? 17.081 -13.901 -39.670 1.00 78.69 376 ASP A N 1
ATOM 2880 C CA . ASP A 1 376 ? 16.319 -15.109 -40.019 1.00 78.69 376 ASP A CA 1
ATOM 2881 C C . ASP A 1 376 ? 15.860 -15.872 -38.766 1.00 78.69 376 ASP A C 1
ATOM 2883 O O . ASP A 1 376 ? 14.725 -16.351 -38.694 1.00 78.69 376 ASP A O 1
ATOM 2887 N N . TYR A 1 377 ? 16.721 -15.941 -37.743 1.00 70.69 377 TYR A N 1
ATOM 2888 C CA . TYR A 1 377 ? 16.367 -16.546 -36.462 1.00 70.69 377 TYR A CA 1
ATOM 2889 C C . TYR A 1 377 ? 15.366 -15.682 -35.694 1.00 70.69 377 TYR A C 1
ATOM 2891 O O . TYR A 1 377 ? 14.413 -16.216 -35.135 1.00 70.69 377 TYR A O 1
ATOM 2899 N N . ALA A 1 378 ? 15.526 -14.356 -35.700 1.00 69.44 378 ALA A N 1
ATOM 2900 C CA . ALA A 1 378 ? 14.591 -13.441 -35.047 1.00 69.44 378 ALA A CA 1
ATOM 2901 C C . ALA A 1 378 ? 13.175 -13.528 -35.639 1.00 69.44 378 ALA A C 1
ATOM 2903 O O . ALA A 1 378 ? 12.197 -13.571 -34.892 1.00 69.44 378 ALA A O 1
ATOM 2904 N N . ALA A 1 379 ? 13.058 -13.637 -36.967 1.00 78.69 379 ALA A N 1
ATOM 2905 C CA . ALA A 1 379 ? 11.780 -13.841 -37.648 1.00 78.69 379 ALA A CA 1
ATOM 2906 C C . ALA A 1 379 ? 11.148 -15.197 -37.293 1.00 78.69 379 ALA A C 1
ATOM 2908 O O . ALA A 1 379 ? 9.950 -15.274 -37.012 1.00 78.69 379 ALA A O 1
ATOM 2909 N N . HIS A 1 380 ? 11.952 -16.265 -37.248 1.00 74.38 380 HIS A N 1
ATOM 2910 C CA . HIS A 1 380 ? 11.495 -17.576 -36.787 1.00 74.38 380 HIS A CA 1
ATOM 2911 C C . HIS A 1 380 ? 11.047 -17.546 -35.318 1.00 74.38 380 HIS A C 1
ATOM 2913 O O . HIS A 1 380 ? 10.014 -18.124 -34.980 1.00 74.38 380 HIS A O 1
ATOM 2919 N N . PHE A 1 381 ? 11.796 -16.854 -34.458 1.00 70.06 381 PHE A N 1
ATOM 2920 C CA . PHE A 1 381 ? 11.506 -16.696 -33.038 1.00 70.06 381 PHE A CA 1
ATOM 2921 C C . PHE A 1 381 ? 10.193 -15.942 -32.814 1.00 70.06 381 PHE A C 1
ATOM 2923 O O . PHE A 1 381 ? 9.320 -16.435 -32.104 1.00 70.06 381 PHE A O 1
ATOM 2930 N N . ALA A 1 382 ? 10.007 -14.808 -33.491 1.00 77.50 382 ALA A N 1
ATOM 2931 C CA . ALA A 1 382 ? 8.771 -14.036 -33.428 1.00 77.50 382 ALA A CA 1
ATOM 2932 C C . ALA A 1 382 ? 7.551 -14.853 -33.884 1.00 77.50 382 ALA A C 1
ATOM 2934 O O . ALA A 1 382 ? 6.509 -14.809 -33.242 1.00 77.50 382 ALA A O 1
ATOM 2935 N N . ALA A 1 383 ? 7.684 -15.631 -34.963 1.00 78.38 383 ALA A N 1
ATOM 2936 C CA . ALA A 1 383 ? 6.573 -16.390 -35.534 1.00 78.38 383 ALA A CA 1
ATOM 2937 C C . ALA A 1 383 ? 6.168 -17.635 -34.723 1.00 78.38 383 ALA A C 1
ATOM 2939 O O . ALA A 1 383 ? 5.037 -18.094 -34.858 1.00 78.38 383 ALA A O 1
ATOM 2940 N N . ASN A 1 384 ? 7.082 -18.212 -33.931 1.00 72.88 384 ASN A N 1
ATOM 2941 C CA . ASN A 1 384 ? 6.869 -19.521 -33.295 1.00 72.88 384 ASN A CA 1
ATOM 2942 C C . ASN A 1 384 ? 6.976 -19.517 -31.762 1.00 72.88 384 ASN A C 1
ATOM 2944 O O . ASN A 1 384 ? 6.610 -20.514 -31.133 1.00 72.88 384 ASN A O 1
ATOM 2948 N N . HIS A 1 385 ? 7.506 -18.452 -31.154 1.00 66.62 385 HIS A N 1
ATOM 2949 C CA . HIS A 1 385 ? 7.818 -18.413 -29.720 1.00 66.62 385 HIS A CA 1
ATOM 2950 C C . HIS A 1 385 ? 7.239 -17.209 -28.970 1.00 66.62 385 HIS A C 1
ATOM 2952 O O . HIS A 1 385 ? 7.287 -17.213 -27.740 1.00 66.62 385 HIS A O 1
ATOM 2958 N N . LEU A 1 386 ? 6.675 -16.225 -29.674 1.00 67.94 386 LEU A N 1
ATOM 2959 C CA . LEU A 1 386 ? 5.927 -15.124 -29.073 1.00 67.94 386 LEU A CA 1
ATOM 2960 C C . LEU A 1 386 ? 4.430 -15.347 -29.305 1.00 67.94 386 LEU A C 1
ATOM 2962 O O . LEU A 1 386 ? 3.994 -15.616 -30.421 1.00 67.94 386 LEU A O 1
ATOM 2966 N N . ASP A 1 387 ? 3.660 -15.286 -28.228 1.00 62.62 387 ASP A N 1
ATOM 2967 C CA . ASP A 1 387 ? 2.205 -15.429 -28.217 1.00 62.62 387 ASP A CA 1
ATOM 2968 C C . ASP A 1 387 ? 1.737 -14.625 -27.009 1.00 62.62 387 ASP A C 1
ATOM 2970 O O . ASP A 1 387 ? 2.030 -15.035 -25.890 1.00 62.62 387 ASP A O 1
ATOM 2974 N N . GLY A 1 388 ? 1.114 -13.462 -27.224 1.00 53.47 388 GLY A N 1
ATOM 2975 C CA . GLY A 1 388 ? 0.978 -12.372 -26.240 1.00 53.47 388 GLY A CA 1
ATOM 2976 C C . GLY A 1 388 ? 0.663 -12.777 -24.792 1.00 53.47 388 GLY A C 1
ATOM 2977 O O . GLY A 1 388 ? 1.219 -12.191 -23.866 1.00 53.47 388 GLY A O 1
ATOM 2978 N N . ASP A 1 389 ? -0.148 -13.820 -24.583 1.00 43.16 389 ASP A N 1
ATOM 2979 C CA . ASP A 1 389 ? -0.547 -14.315 -23.254 1.00 43.16 389 ASP A CA 1
ATOM 2980 C C . ASP A 1 389 ? 0.438 -15.327 -22.614 1.00 43.16 389 ASP A C 1
ATOM 2982 O O . ASP A 1 389 ? 0.326 -15.664 -21.433 1.00 43.16 389 ASP A O 1
ATOM 2986 N N . ARG A 1 390 ? 1.388 -15.866 -23.387 1.00 42.88 390 ARG A N 1
ATOM 2987 C CA . ARG A 1 390 ? 2.353 -16.924 -23.014 1.00 42.88 390 ARG A CA 1
ATOM 2988 C C . ARG A 1 390 ? 3.817 -16.501 -23.131 1.00 42.88 390 ARG A C 1
ATOM 2990 O O . ARG A 1 390 ? 4.686 -17.222 -22.630 1.00 42.88 390 ARG A O 1
ATOM 2997 N N . SER A 1 391 ? 4.094 -15.364 -23.764 1.00 45.47 391 SER A N 1
ATOM 2998 C CA . SER A 1 391 ? 5.407 -14.717 -23.743 1.00 45.47 391 SER A CA 1
ATOM 2999 C C . SER A 1 391 ? 5.829 -14.474 -22.275 1.00 45.47 391 SER A C 1
ATOM 3001 O O . SER A 1 391 ? 4.988 -14.066 -21.469 1.00 45.47 391 SER A O 1
ATOM 3003 N N . PRO A 1 392 ? 7.085 -14.758 -21.863 1.00 43.97 392 PRO A N 1
ATOM 3004 C CA . PRO A 1 392 ? 7.513 -14.611 -20.470 1.00 43.97 392 PRO A CA 1
ATOM 3005 C C . PRO A 1 392 ? 7.228 -13.199 -19.944 1.00 43.97 392 PRO A C 1
ATOM 3007 O O . PRO A 1 392 ? 7.846 -12.227 -20.361 1.00 43.97 392 PRO A O 1
ATOM 3010 N N . ASN A 1 393 ? 6.264 -13.082 -19.034 1.00 37.53 393 ASN A N 1
ATOM 3011 C CA . ASN A 1 393 ? 5.757 -11.791 -18.585 1.00 37.53 393 ASN A CA 1
ATOM 3012 C C . ASN A 1 393 ? 6.808 -11.053 -17.717 1.00 37.53 393 ASN A C 1
ATOM 3014 O O . ASN A 1 393 ? 7.284 -11.630 -16.733 1.00 37.53 393 ASN A O 1
ATOM 3018 N N . PRO A 1 394 ? 7.166 -9.784 -18.003 1.00 38.59 394 PRO A N 1
ATOM 3019 C CA . PRO A 1 394 ? 8.191 -9.045 -17.260 1.00 38.59 394 PRO A CA 1
ATOM 3020 C C . PRO A 1 394 ? 7.727 -8.467 -15.907 1.00 38.59 394 PRO A C 1
ATOM 3022 O O . PRO A 1 394 ? 8.420 -7.610 -15.360 1.00 38.59 394 PRO A O 1
ATOM 3025 N N . LEU A 1 395 ? 6.606 -8.913 -15.322 1.00 33.50 395 LEU A N 1
ATOM 3026 C CA . LEU A 1 395 ? 6.011 -8.352 -14.086 1.00 33.50 395 LEU A CA 1
ATOM 3027 C C . LEU A 1 395 ? 6.902 -8.391 -12.815 1.00 33.50 395 LEU A C 1
ATOM 3029 O O . LEU A 1 395 ? 6.464 -7.973 -11.747 1.00 33.50 395 LEU A O 1
ATOM 3033 N N . GLY A 1 396 ? 8.159 -8.833 -12.910 1.00 33.41 396 GLY A N 1
ATOM 3034 C CA . GLY A 1 396 ? 9.175 -8.695 -11.861 1.00 33.41 396 GLY A CA 1
ATOM 3035 C C . GLY A 1 396 ? 10.075 -7.454 -11.975 1.00 33.41 396 GLY A C 1
ATOM 3036 O O . GLY A 1 396 ? 10.869 -7.210 -11.069 1.00 33.41 396 GLY A O 1
ATOM 3037 N N . VAL A 1 397 ? 9.992 -6.670 -13.057 1.00 33.00 397 VAL A N 1
ATOM 3038 C CA . VAL A 1 397 ? 10.789 -5.441 -13.210 1.00 33.00 397 VAL A CA 1
ATOM 3039 C C . VAL A 1 397 ? 10.002 -4.265 -12.621 1.00 33.00 397 VAL A C 1
ATOM 3041 O O . VAL A 1 397 ? 8.858 -4.044 -13.030 1.00 33.00 397 VAL A O 1
ATOM 3044 N N . PRO A 1 398 ? 10.563 -3.501 -11.660 1.00 31.83 398 PRO A N 1
ATOM 3045 C CA . PRO A 1 398 ? 9.897 -2.323 -11.125 1.00 31.83 398 PRO A CA 1
ATOM 3046 C C . PRO A 1 398 ? 9.480 -1.402 -12.269 1.00 31.83 398 PRO A C 1
ATOM 3048 O O . PRO A 1 398 ? 10.214 -1.206 -13.234 1.00 31.83 398 PRO A O 1
ATOM 3051 N N . ILE A 1 399 ? 8.281 -0.840 -12.130 1.00 38.75 399 ILE A N 1
ATOM 3052 C CA . ILE A 1 399 ? 7.501 -0.170 -13.179 1.00 38.75 399 ILE A CA 1
ATOM 3053 C C . ILE A 1 399 ? 8.286 0.925 -13.916 1.00 38.75 399 ILE A C 1
ATOM 3055 O O . ILE A 1 399 ? 7.881 1.275 -15.023 1.00 38.75 399 ILE A O 1
ATOM 3059 N N . LEU A 1 400 ? 9.385 1.432 -13.344 1.00 37.16 400 LEU A N 1
ATOM 3060 C CA . LEU A 1 400 ? 10.235 2.488 -13.887 1.00 37.16 400 LEU A CA 1
ATOM 3061 C C . LEU A 1 400 ? 11.695 2.353 -13.401 1.00 37.16 400 LEU A C 1
ATOM 3063 O O . LEU A 1 400 ? 12.136 3.116 -12.540 1.00 37.16 400 LEU A O 1
ATOM 3067 N N . SER A 1 401 ? 12.471 1.414 -13.947 1.00 28.20 401 SER A N 1
ATOM 3068 C CA . SER A 1 401 ? 13.934 1.541 -13.930 1.00 28.20 401 SER A CA 1
ATOM 3069 C C . SER A 1 401 ? 14.493 1.568 -15.353 1.00 28.20 401 SER A C 1
ATOM 3071 O O . SER A 1 401 ? 14.320 0.634 -16.129 1.00 28.20 401 SER A O 1
ATOM 3073 N N . ASP A 1 402 ? 15.243 2.626 -15.670 1.00 27.92 402 ASP A N 1
ATOM 3074 C CA . ASP A 1 402 ? 16.136 2.729 -16.839 1.00 27.92 402 ASP A CA 1
ATOM 3075 C C . ASP A 1 402 ? 17.342 1.761 -16.736 1.00 27.92 402 ASP A C 1
ATOM 3077 O O . ASP A 1 402 ? 18.428 2.007 -17.263 1.00 27.92 402 ASP A O 1
ATOM 3081 N N . ALA A 1 403 ? 17.187 0.645 -16.023 1.00 28.06 403 ALA A N 1
ATOM 3082 C CA . ALA A 1 403 ? 18.238 -0.317 -15.734 1.00 28.06 403 ALA A CA 1
ATOM 3083 C C . ALA A 1 403 ? 18.065 -1.591 -16.571 1.00 28.06 403 ALA A C 1
ATOM 3085 O O . ALA A 1 403 ? 18.165 -2.703 -16.064 1.00 28.06 403 ALA A O 1
ATOM 3086 N N . TRP A 1 404 ? 17.851 -1.438 -17.878 1.00 28.97 404 TRP A N 1
ATOM 3087 C CA . TRP A 1 404 ? 18.101 -2.512 -18.840 1.00 28.97 404 TRP A CA 1
ATOM 3088 C C . TRP A 1 404 ? 19.544 -2.391 -19.346 1.00 28.97 404 TRP A C 1
ATOM 3090 O O . TRP A 1 404 ? 19.823 -1.922 -20.446 1.00 28.97 404 TRP A O 1
ATOM 3100 N N . ARG A 1 405 ? 20.507 -2.776 -18.499 1.00 25.73 405 ARG A N 1
ATOM 3101 C CA . ARG A 1 405 ? 21.877 -3.076 -18.938 1.00 25.73 405 ARG A CA 1
ATOM 3102 C C . ARG A 1 405 ? 22.143 -4.556 -18.720 1.00 25.73 405 ARG A C 1
ATOM 3104 O O . ARG A 1 405 ? 22.524 -4.967 -17.635 1.00 25.73 405 ARG A O 1
ATOM 3111 N N . GLY A 1 406 ? 21.886 -5.300 -19.793 1.00 27.53 406 GLY A N 1
ATOM 3112 C CA . GLY A 1 406 ? 22.411 -6.614 -20.156 1.00 27.53 406 GLY A CA 1
ATOM 3113 C C . GLY A 1 406 ? 22.878 -7.550 -19.045 1.00 27.53 406 GLY A C 1
ATOM 3114 O O . GLY A 1 406 ? 23.930 -7.336 -18.458 1.00 27.53 406 GLY A O 1
ATOM 3115 N N . GLN A 1 407 ? 22.185 -8.683 -18.919 1.00 23.61 407 GLN A N 1
ATOM 3116 C CA . GLN A 1 407 ? 22.807 -10.010 -18.864 1.00 23.61 407 GLN A CA 1
ATOM 3117 C C . GLN A 1 407 ? 21.718 -11.088 -18.968 1.00 23.61 407 GLN A C 1
ATOM 3119 O O . GLN A 1 407 ? 21.226 -11.603 -17.970 1.00 23.61 407 GLN A O 1
ATOM 3124 N N . PHE A 1 408 ? 21.365 -11.472 -20.199 1.00 27.50 408 PHE A N 1
ATOM 3125 C CA . PHE A 1 408 ? 20.834 -12.811 -20.432 1.00 27.50 408 PHE A CA 1
ATOM 3126 C C . PHE A 1 408 ? 22.005 -13.786 -20.300 1.00 27.50 408 PHE A C 1
ATOM 3128 O O . PHE A 1 408 ? 22.886 -13.867 -21.151 1.00 27.50 408 PHE A O 1
ATOM 3135 N N . ARG A 1 409 ? 22.044 -14.521 -19.193 1.00 26.12 409 ARG A N 1
ATOM 3136 C CA . ARG A 1 409 ? 22.739 -15.804 -19.127 1.00 26.12 409 ARG A CA 1
ATOM 3137 C C . ARG A 1 409 ? 21.707 -16.808 -18.663 1.00 26.12 409 ARG A C 1
ATOM 3139 O O . ARG A 1 409 ? 21.509 -16.911 -17.468 1.00 26.12 409 ARG A O 1
ATOM 3146 N N . PHE A 1 410 ? 20.994 -17.429 -19.601 1.00 26.23 410 PHE A N 1
ATOM 3147 C CA . PHE A 1 410 ? 20.653 -18.860 -19.663 1.00 26.23 410 PHE A CA 1
ATOM 3148 C C . PHE A 1 410 ? 19.639 -19.094 -20.808 1.00 26.23 410 PHE A C 1
ATOM 3150 O O . PHE A 1 410 ? 18.722 -18.293 -20.982 1.00 26.23 410 PHE A O 1
ATOM 3157 N N . PRO A 1 411 ? 19.797 -20.168 -21.606 1.00 27.95 411 PRO A N 1
ATOM 3158 C CA . PRO A 1 411 ? 18.978 -20.418 -22.788 1.00 27.95 411 PRO A CA 1
ATOM 3159 C C . PRO A 1 411 ? 17.607 -21.007 -22.419 1.00 27.95 411 PRO A C 1
ATOM 3161 O O . PRO A 1 411 ? 17.543 -22.000 -21.700 1.00 27.95 411 PRO A O 1
ATOM 3164 N N . C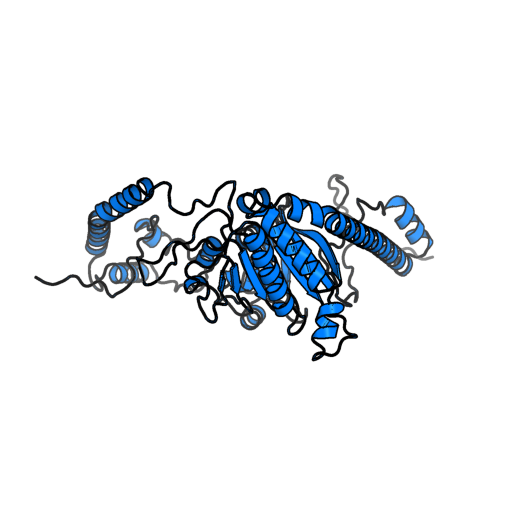YS A 1 412 ? 16.543 -20.370 -22.921 1.00 25.72 412 CYS A N 1
ATOM 3165 C CA . CYS A 1 412 ? 15.309 -20.861 -23.580 1.00 25.72 412 CYS A CA 1
ATOM 3166 C C . CYS A 1 412 ? 14.687 -22.264 -23.297 1.00 25.72 412 CYS A C 1
ATOM 3168 O O . CYS A 1 412 ? 13.650 -22.584 -23.871 1.00 25.72 412 CYS A O 1
ATOM 3170 N N . CYS A 1 413 ? 15.210 -23.132 -22.433 1.00 25.52 413 CYS A N 1
ATOM 3171 C CA . CYS A 1 413 ? 14.824 -24.550 -22.414 1.00 25.52 413 CYS A CA 1
ATOM 3172 C C . CYS A 1 413 ? 14.304 -25.040 -21.054 1.00 25.52 413 CYS A C 1
ATOM 3174 O O . CYS A 1 413 ? 14.862 -25.991 -20.518 1.00 25.52 413 CYS A O 1
ATOM 3176 N N . ILE A 1 414 ? 13.248 -24.441 -20.479 1.00 27.09 414 ILE A N 1
ATOM 3177 C CA . ILE A 1 414 ? 12.504 -25.071 -19.352 1.00 27.09 414 ILE A CA 1
ATOM 3178 C C . ILE A 1 414 ? 10.964 -25.020 -19.515 1.00 27.09 414 ILE A C 1
ATOM 3180 O O . ILE A 1 414 ? 10.240 -25.612 -18.722 1.00 27.09 414 ILE A O 1
ATOM 3184 N N . ALA A 1 415 ? 10.412 -24.438 -20.585 1.00 27.86 415 ALA A N 1
ATOM 3185 C CA . ALA A 1 415 ? 8.955 -24.340 -20.759 1.00 27.86 415 ALA A CA 1
ATOM 3186 C C . ALA A 1 415 ? 8.370 -25.287 -21.824 1.00 27.86 415 ALA A C 1
ATOM 3188 O O . ALA A 1 415 ? 7.442 -24.929 -22.533 1.00 27.86 415 ALA A O 1
ATOM 3189 N N . THR A 1 416 ? 8.858 -26.522 -21.932 1.00 28.33 416 THR A N 1
ATOM 3190 C CA . THR A 1 416 ? 8.044 -27.616 -22.486 1.00 28.33 416 THR A CA 1
ATOM 3191 C C . THR A 1 416 ? 8.304 -28.885 -21.685 1.00 28.33 416 THR A C 1
ATOM 3193 O O . THR A 1 416 ? 9.438 -29.330 -21.527 1.00 28.33 416 THR A O 1
ATOM 3196 N N . ARG A 1 417 ? 7.238 -29.474 -21.130 1.00 25.83 417 ARG A N 1
ATOM 3197 C CA . ARG A 1 417 ? 7.266 -30.813 -20.531 1.00 25.83 417 ARG A CA 1
ATOM 3198 C C . ARG A 1 417 ? 7.660 -31.828 -21.609 1.00 25.83 417 ARG A C 1
ATOM 3200 O O . ARG A 1 417 ? 6.798 -32.366 -22.295 1.00 25.83 417 ARG A O 1
ATOM 3207 N N . ALA A 1 418 ? 8.949 -32.115 -21.729 1.00 24.66 418 ALA A N 1
ATOM 3208 C CA . ALA A 1 418 ? 9.464 -33.283 -22.423 1.00 24.66 418 ALA A CA 1
ATOM 3209 C C . ALA A 1 418 ? 10.554 -33.926 -21.561 1.00 24.66 418 ALA A C 1
ATOM 3211 O O . ALA A 1 418 ? 11.388 -33.269 -20.945 1.00 24.66 418 ALA A O 1
ATOM 3212 N N . ILE A 1 419 ? 10.454 -35.241 -21.459 1.00 25.55 419 ILE A N 1
ATOM 3213 C CA . ILE A 1 419 ? 11.180 -36.115 -20.549 1.00 25.55 419 ILE A CA 1
ATOM 3214 C C . ILE A 1 419 ? 12.697 -36.002 -20.760 1.00 25.55 419 ILE A C 1
ATOM 3216 O O . ILE A 1 419 ? 13.184 -36.031 -21.887 1.00 25.55 419 ILE A O 1
ATOM 3220 N N . SER A 1 420 ? 13.417 -35.944 -19.637 1.00 28.25 420 SER A N 1
ATOM 3221 C CA . SER A 1 420 ? 14.851 -36.205 -19.479 1.00 28.25 420 SER A CA 1
ATOM 3222 C C . SER A 1 420 ? 15.432 -37.152 -20.537 1.00 28.25 420 SER A C 1
ATOM 3224 O O . SER A 1 420 ? 15.097 -38.337 -20.565 1.00 28.25 420 SER A O 1
ATOM 3226 N N . LYS A 1 421 ? 16.383 -36.649 -21.330 1.00 23.61 421 LYS A N 1
ATOM 3227 C CA . LYS A 1 421 ? 17.537 -37.431 -21.783 1.00 23.61 421 LYS A CA 1
ATOM 3228 C C . LYS A 1 421 ? 18.788 -36.564 -21.717 1.00 23.61 421 LYS A C 1
ATOM 3230 O O . LYS A 1 421 ? 18.943 -35.587 -22.440 1.00 23.61 421 LYS A O 1
ATOM 3235 N N . THR A 1 422 ? 19.662 -36.962 -20.807 1.00 29.55 422 THR A N 1
ATOM 3236 C CA . THR A 1 422 ? 21.090 -36.666 -20.747 1.00 29.55 422 THR A CA 1
ATOM 3237 C C . THR A 1 422 ? 21.709 -36.587 -22.145 1.00 29.55 422 THR A C 1
ATOM 3239 O O . THR A 1 422 ? 21.717 -37.579 -22.870 1.00 29.55 422 THR A O 1
ATOM 3242 N N . LEU A 1 423 ? 22.288 -35.437 -22.494 1.00 24.39 423 LEU A N 1
ATOM 3243 C CA . LEU A 1 423 ? 23.261 -35.332 -23.579 1.00 24.39 423 LEU A CA 1
ATOM 3244 C C . LEU A 1 423 ? 24.592 -34.874 -22.991 1.00 24.39 423 LEU A C 1
ATOM 3246 O O . LEU A 1 423 ? 24.833 -33.709 -22.691 1.00 24.39 423 LEU A O 1
ATOM 3250 N N . THR A 1 424 ? 25.421 -35.884 -22.762 1.00 24.27 424 THR A N 1
ATOM 3251 C CA . THR A 1 424 ? 26.857 -35.818 -22.524 1.00 24.27 424 THR A CA 1
ATOM 3252 C C . THR A 1 424 ? 27.569 -35.042 -23.627 1.00 24.27 424 THR A C 1
ATOM 3254 O O . THR A 1 424 ? 27.251 -35.184 -24.806 1.00 24.27 424 THR A O 1
ATOM 3257 N N . ALA A 1 425 ? 28.570 -34.270 -23.214 1.00 30.06 425 ALA A N 1
ATOM 3258 C CA . ALA A 1 425 ? 29.500 -33.551 -24.068 1.00 30.06 425 ALA A CA 1
ATOM 3259 C C . ALA A 1 425 ? 30.089 -34.425 -25.192 1.00 30.06 425 ALA A C 1
ATOM 3261 O O . ALA A 1 425 ? 30.586 -35.522 -24.939 1.00 30.06 425 ALA A O 1
ATOM 3262 N N . ALA A 1 426 ? 30.118 -33.880 -26.408 1.00 24.19 426 ALA A N 1
ATOM 3263 C CA . ALA A 1 426 ? 31.049 -34.271 -27.460 1.00 24.19 426 ALA A CA 1
ATOM 3264 C C . ALA A 1 426 ? 31.411 -33.024 -28.295 1.00 24.19 426 ALA A C 1
ATOM 3266 O O . ALA A 1 426 ? 30.510 -32.274 -28.672 1.00 24.19 426 ALA A O 1
ATOM 3267 N N . PRO A 1 427 ? 32.705 -32.769 -28.567 1.00 32.78 427 PRO A N 1
ATOM 3268 C CA . PRO A 1 427 ? 33.149 -31.644 -29.374 1.00 32.78 427 PRO A CA 1
ATOM 3269 C C . PRO A 1 427 ? 33.040 -32.018 -30.854 1.00 32.78 427 PRO A C 1
ATOM 3271 O O . PRO A 1 427 ? 33.603 -33.023 -31.284 1.00 32.78 427 PRO A O 1
ATOM 3274 N N . ALA A 1 428 ? 32.347 -31.208 -31.649 1.00 26.11 428 ALA A N 1
ATOM 3275 C CA . ALA A 1 428 ? 32.347 -31.352 -33.098 1.00 26.11 428 ALA A CA 1
ATOM 3276 C C . ALA A 1 428 ? 32.681 -30.011 -33.754 1.00 26.11 428 ALA A C 1
ATOM 3278 O O . ALA A 1 428 ? 31.915 -29.054 -33.736 1.00 26.11 428 ALA A O 1
ATOM 3279 N N . VAL A 1 429 ? 33.893 -30.000 -34.296 1.00 29.81 429 VAL A N 1
ATOM 3280 C CA . VAL A 1 429 ? 34.448 -29.088 -35.289 1.00 29.81 429 VAL A CA 1
ATOM 3281 C C . VAL A 1 429 ? 33.454 -28.854 -36.425 1.00 29.81 429 VAL A C 1
ATOM 3283 O O . VAL A 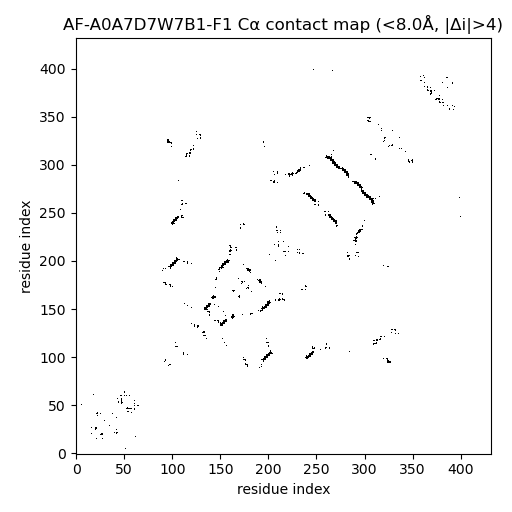1 429 ? 32.957 -29.826 -36.983 1.00 29.81 429 VAL A O 1
ATOM 3286 N N . TYR A 1 430 ? 33.292 -27.604 -36.864 1.00 23.58 430 TYR A N 1
ATOM 3287 C CA . TYR A 1 430 ? 33.048 -27.331 -38.280 1.00 23.58 430 TYR A CA 1
ATOM 3288 C C . TYR A 1 430 ? 33.866 -26.121 -38.742 1.00 23.58 430 TYR A C 1
ATOM 3290 O O . TYR A 1 430 ? 33.695 -25.002 -38.269 1.00 23.58 430 TYR A O 1
ATOM 3298 N N . ARG A 1 431 ? 34.814 -26.414 -39.640 1.00 26.59 431 ARG A N 1
ATOM 3299 C CA . ARG A 1 431 ? 35.416 -25.478 -40.593 1.00 26.59 431 ARG A CA 1
ATOM 3300 C C . ARG A 1 431 ? 34.423 -25.276 -41.738 1.00 26.59 431 ARG A C 1
ATOM 3302 O O . ARG A 1 431 ? 33.812 -26.255 -42.165 1.00 26.59 431 ARG A O 1
ATOM 3309 N N . GLY A 1 432 ? 34.375 -24.063 -42.271 1.00 32.12 432 GLY A N 1
ATOM 3310 C CA . GLY A 1 432 ? 33.649 -23.686 -43.481 1.00 32.12 432 GLY A CA 1
ATOM 3311 C C . GLY A 1 432 ? 33.522 -22.185 -43.532 1.00 32.12 432 GLY A C 1
ATOM 3312 O O . GLY A 1 432 ? 32.515 -21.708 -42.977 1.00 32.12 432 GLY A O 1
#

Secondary structure (DSSP, 8-s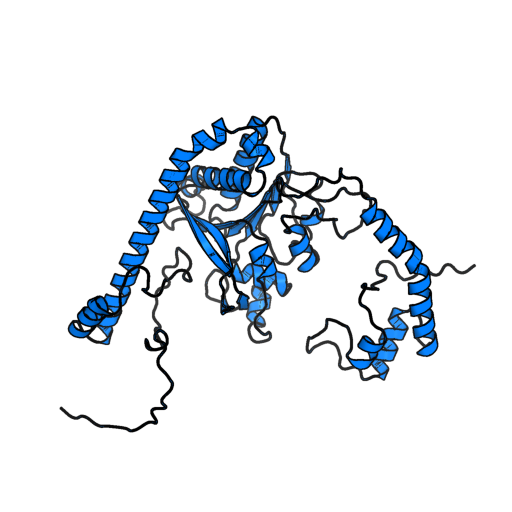tate):
-------TT-----TT--HHHHHHHSSTT---TTS----HHHHHHHHHHHTT-TT--HHHHHHHHHHHHHHHHHHHHHHHHHHHT--TTS---BTTB--EEEEEE--TTSSHHHHHHHHHHHHHHHHHHTT----EE---STTGGGS-TT-SEEEESS--TTSSSSHHHHHHHH-TTS-B---SS-TTSPPB--SEEEEEESS-HHHHHHHHHHTS-HHHHHTTTTSSPPEE-HHHHHT-SEEEEEE--TTS-TT-HHHHHHH-EEEEEEEEEEEEEEEEEEE-TTSSSEEEEEEEEEEEEEEEEEESHHHHHHHHHHHHHHHH-HHHHTT-HHHHHHTHHHHHHHHHHHHHHHHHHHHHHHHHHHHHHHHHH-HHHHHHHHHHH--TTTS---TTS-TT---------S-S-SSS----------------

Solvent-accessible surface area (backbone atoms only — not comparable to full-atom values): 24881 Å² total; per-residue (Å²): 137,84,79,86,74,71,80,86,88,70,86,80,72,51,101,78,72,48,75,64,52,35,71,75,74,39,65,89,88,68,89,56,101,76,68,76,89,54,56,71,70,48,52,52,50,51,51,20,47,73,65,74,34,73,89,58,57,70,69,56,37,52,51,50,49,53,51,50,50,62,67,43,44,63,58,53,51,48,51,51,48,51,62,73,62,54,62,94,76,55,86,69,42,48,99,52,30,27,38,26,27,36,43,30,26,29,58,85,83,23,47,52,67,60,32,50,51,46,21,53,53,43,42,35,51,57,35,43,70,48,77,37,87,60,44,76,43,69,41,72,67,75,36,24,79,67,68,54,68,88,34,32,30,38,39,38,70,62,60,53,44,51,37,34,93,41,55,66,54,43,46,45,64,41,32,35,61,46,60,26,68,68,94,66,97,59,98,78,66,74,64,36,68,32,48,32,42,40,33,30,24,60,45,36,73,61,36,45,49,48,21,29,69,70,63,36,54,68,71,61,27,40,81,42,24,86,77,55,73,63,41,80,39,47,72,58,49,71,36,37,53,30,42,32,45,31,41,50,53,87,90,49,58,85,82,42,59,68,55,33,41,57,58,14,39,38,37,36,22,34,63,39,80,47,98,63,73,45,77,42,81,25,38,45,73,86,67,83,42,57,36,31,38,36,28,39,34,62,46,73,46,76,68,36,55,31,70,14,33,69,62,40,14,49,51,51,29,53,50,44,31,58,76,16,28,39,63,52,41,71,60,32,52,67,64,60,55,68,42,46,66,60,50,50,52,40,46,51,53,27,48,54,51,51,56,48,49,52,53,54,49,52,52,51,51,37,52,51,36,28,75,75,64,33,64,72,48,17,54,50,43,51,74,74,67,54,46,92,92,73,38,86,75,68,84,82,59,69,97,83,62,99,73,84,74,83,80,93,83,79,81,93,78,81,89,66,101,67,80,92,74,91,79,78,90,78,94,79,88,81,89,133

Mean predicted aligned error: 16.2 Å

Foldseek 3Di:
DDDPDDPDDDPPPDVPDDPVCCLVPNDDPDPDPPPDPDDSVVSLQVLCVSLVNNVDDSVVSVVSVVVVCVVCVVVVVVVVVVVVVDDPPQPFQDDQFWEAEEEEEEAPLLCSVVLLVLLVVLLQVLLVLLVHHADEDEQDDFCSLQPCAAGQHYEDEADFLRVRPALVLVLQSLGGRDFRDRPDDDPPGRGHGHLYYYYYHHWDPFQRLCRNHVVHHLVVLLVCQPVDAAAESASVLVSHQKYKYKGADPPDDSPCNVSSQQFIKIWIWGKDFAPDKDKDFDDTPVNPGTRYIHIYRIATHTQFIDGGSNLSSNLVSLVSCVRRRNVSCVSCVVVNVVCVVVSVVRNVVRVVVQQVVLVVVLVVVLVVCCVPPNNVRSVVCSVPPDDSVPNPRPSVDPPDDPPPDDDPPDDDPDPDPDDDDDDDDDDDDDDD

Organism: NCBI:txid57043

Radius of gyration: 27.4 Å; Cα contacts (8 Å, |Δi|>4): 598; chains: 1; bounding box: 60×59×99 Å

Nearest PDB structures (foldseek):
  5grb-assembly3_D  TM=5.952E-01  e=1.812E-04  Enterovirus
  7xt3-assembly1_A  TM=6.159E-01  e=1.114E-02  Hepatovirus A

pLDDT: mean 70.15, std 22.89, range [23.16, 98.12]